Protein 1ZH8 (pdb70)

Organism: Thermotoga maritima (strain ATCC 43589 / DSM 3109 / JCM 10099 / NBRC 100826 / MSB8) (NCBI:txid243274)

Solvent-accessible surface area: 26075 Å² total

B-factor: mean 37.79, std 6.92, range [17.8, 75.79]

CATH classification: 3.40.50.720 (+1 more: 3.30.360.10)

Structure (mmCIF, N/CA/C/O backbone):
data_1ZH8
#
_entry.id   1ZH8
#
_cell.length_a   64.849
_cell.length_b   63.088
_cell.length_c   101.172
_cell.angle_alpha   90.00
_cell.angle_beta   104.88
_cell.angle_gamma   90.00
#
_symmetry.space_group_name_H-M   'P 1 21 1'
#
loop_
_entity.id
_entity.type
_entity.pdbx_description
1 polymer oxidoreductase
2 non-polymer 'SODIUM ION'
3 non-polymer 'NADP NICOTINAMIDE-ADENINE-DINUCLEOTIDE PHOSPHATE'
4 non-polymer 1,2-ETHANEDIOL
5 water water
#
loop_
_atom_site.group_PDB
_atom_site.id
_atom_site.type_symbol
_atom_site.label_atom_id
_atom_site.label_alt_id
_atom_site.label_comp_id
_atom_site.label_asym_id
_atom_site.label_entity_id
_atom_site.label_seq_id
_atom_site.pdbx_PDB_ins_code
_atom_site.Cartn_x
_atom_site.Cartn_y
_atom_site.Cartn_z
_atom_site.occupancy
_atom_site.B_iso_or_equiv
_atom_site.auth_seq_id
_atom_site.auth_comp_id
_atom_site.auth_asym_id
_atom_site.auth_atom_id
_atom_site.pdbx_PDB_model_num
ATOM 1 N N . LEU A 1 16 ? 47.838 25.145 -29.239 1.00 53.43 4 LEU A N 1
ATOM 2 C CA . LEU A 1 16 ? 48.507 24.990 -27.906 1.00 54.58 4 LEU A CA 1
ATOM 3 C C . LEU A 1 16 ? 49.203 23.634 -27.809 1.00 53.64 4 LEU A C 1
ATOM 4 O O . LEU A 1 16 ? 48.520 22.609 -27.687 1.00 54.60 4 LEU A O 1
ATOM 9 N N . ARG A 1 17 ? 50.546 23.633 -27.864 1.00 50.86 5 ARG A N 1
ATOM 10 C CA . ARG A 1 17 ? 51.366 22.410 -27.677 1.00 48.46 5 ARG A CA 1
ATOM 11 C C . ARG A 1 17 ? 51.121 21.781 -26.296 1.00 47.27 5 ARG A C 1
ATOM 12 O O . ARG A 1 17 ? 50.941 22.487 -25.304 1.00 48.66 5 ARG A O 1
ATOM 25 N N . LYS A 1 18 ? 51.104 20.455 -26.241 1.00 45.36 6 LYS A N 1
ATOM 26 C CA . LYS A 1 18 ? 50.817 19.746 -24.999 1.00 44.45 6 LYS A CA 1
ATOM 27 C C . LYS A 1 18 ? 52.080 19.302 -24.270 1.00 42.54 6 LYS A C 1
ATOM 28 O O . LYS A 1 18 ? 53.121 19.052 -24.885 1.00 40.74 6 LYS A O 1
ATOM 34 N N . ILE A 1 19 ? 51.969 19.214 -22.948 1.00 41.01 7 ILE A N 1
ATOM 35 C CA . ILE A 1 19 ? 53.008 18.626 -22.122 1.00 38.06 7 ILE A CA 1
ATOM 36 C C . ILE A 1 19 ? 52.780 17.121 -22.065 1.00 37.97 7 ILE A C 1
ATOM 37 O O . ILE A 1 19 ? 51.747 16.671 -21.559 1.00 39.86 7 ILE A O 1
ATOM 42 N N . ARG A 1 20 ? 53.730 16.354 -22.601 1.00 37.07 8 ARG A N 1
ATOM 43 C CA . ARG A 1 20 ? 53.703 14.888 -22.527 1.00 35.58 8 ARG A CA 1
ATOM 44 C C . ARG A 1 20 ? 54.116 14.482 -21.127 1.00 35.51 8 ARG A C 1
ATOM 45 O O . ARG A 1 20 ? 55.217 14.804 -20.672 1.00 37.14 8 ARG A O 1
ATOM 53 N N . LEU A 1 21 ? 53.215 13.800 -20.436 1.00 34.17 9 LEU A N 1
ATOM 54 C CA . LEU A 1 21 ? 53.341 13.617 -19.006 1.00 33.87 9 LEU A CA 1
ATOM 55 C C . LEU A 1 21 ? 53.380 12.150 -18.642 1.00 35.17 9 LEU A C 1
ATOM 56 O O . LEU A 1 21 ? 52.582 11.368 -19.155 1.00 38.04 9 LEU A O 1
ATOM 61 N N . GLY A 1 22 ? 54.305 11.785 -17.756 1.00 34.75 10 GLY A N 1
ATOM 62 C CA . GLY A 1 22 ? 54.411 10.425 -17.227 1.00 33.67 10 GLY A CA 1
ATOM 63 C C . GLY A 1 22 ? 53.928 10.391 -15.790 1.00 35.95 10 GLY A C 1
ATOM 64 O O . GLY A 1 22 ? 54.327 11.231 -14.965 1.00 36.52 10 GLY A O 1
ATOM 65 N N . ILE A 1 23 ? 53.034 9.450 -15.493 1.00 35.15 11 ILE A N 1
ATOM 66 C CA . ILE A 1 23 ? 52.516 9.273 -14.139 1.00 33.64 11 ILE A CA 1
ATOM 67 C C . ILE A 1 23 ? 53.366 8.243 -13.409 1.00 33.56 11 ILE A C 1
ATOM 68 O O . ILE A 1 23 ? 53.574 7.150 -13.921 1.00 36.62 11 ILE A O 1
ATOM 73 N N . VAL A 1 24 ? 53.888 8.592 -12.238 1.00 32.88 12 VAL A N 1
ATOM 74 C CA . VAL A 1 24 ? 54.738 7.675 -11.486 1.00 32.79 12 VAL A CA 1
ATOM 75 C C . VAL A 1 24 ? 54.156 7.469 -10.096 1.00 35.17 12 VAL A C 1
ATOM 76 O O . VAL A 1 24 ? 54.102 8.402 -9.289 1.00 35.81 12 VAL A O 1
ATOM 80 N N . GLY A 1 25 ? 53.748 6.239 -9.814 1.00 36.09 13 GLY A N 1
ATOM 81 C CA . GLY A 1 25 ? 53.077 5.910 -8.567 1.00 36.36 13 GLY A CA 1
ATOM 82 C C . GLY A 1 25 ? 51.576 5.968 -8.756 1.00 36.45 13 GLY A C 1
ATOM 83 O O . GLY A 1 25 ? 50.979 7.017 -8.597 1.00 37.55 13 GLY A O 1
ATOM 84 N N . CYS A 1 26 ? 50.971 4.838 -9.098 1.00 36.25 14 CYS A N 1
ATOM 85 C CA . CYS A 1 26 ? 49.558 4.790 -9.415 1.00 35.35 14 CYS A CA 1
ATOM 86 C C . CYS A 1 26 ? 48.751 4.349 -8.200 1.00 35.94 14 CYS A C 1
ATOM 87 O O . CYS A 1 26 ? 48.288 3.206 -8.118 1.00 36.07 14 CYS A O 1
ATOM 90 N N . GLY A 1 27 ? 48.605 5.262 -7.246 1.00 34.58 15 GLY A N 1
ATOM 91 C CA . GLY A 1 27 ? 47.887 4.994 -6.010 1.00 32.84 15 GLY A CA 1
ATOM 92 C C . GLY A 1 27 ? 46.709 5.939 -5.870 1.00 33.48 15 GLY A C 1
ATOM 93 O O . GLY A 1 27 ? 46.151 6.417 -6.869 1.00 31.96 15 GLY A O 1
ATOM 94 N N . ILE A 1 28 ? 46.359 6.245 -4.626 1.00 32.04 16 ILE A N 1
ATOM 95 C CA . ILE A 1 28 ? 45.150 6.987 -4.358 1.00 31.78 16 ILE A CA 1
ATOM 96 C C . ILE A 1 28 ? 45.158 8.363 -5.035 1.00 32.46 16 ILE A C 1
ATOM 97 O O . ILE A 1 28 ? 44.255 8.673 -5.833 1.00 31.54 16 ILE A O 1
ATOM 102 N N . ALA A 1 29 ? 46.181 9.169 -4.756 1.00 32.76 17 ALA A N 1
ATOM 103 C CA . ALA A 1 29 ? 46.246 10.507 -5.334 1.00 31.57 17 ALA A CA 1
ATOM 104 C C . ALA A 1 29 ? 46.196 10.478 -6.860 1.00 32.12 17 ALA A C 1
ATOM 105 O O . ALA A 1 29 ? 45.436 11.242 -7.481 1.00 33.98 17 ALA A O 1
ATOM 107 N N . ALA A 1 30 ? 46.977 9.589 -7.473 1.00 29.58 18 ALA A N 1
ATOM 108 C CA . ALA A 1 30 ? 47.005 9.536 -8.927 1.00 27.20 18 ALA A CA 1
ATOM 109 C C . ALA A 1 30 ? 45.614 9.223 -9.513 1.00 28.79 18 ALA A C 1
ATOM 110 O O . ALA A 1 30 ? 45.172 9.889 -10.441 1.00 30.83 18 ALA A O 1
ATOM 112 N N . ARG A 1 31 ? 44.936 8.217 -8.966 1.00 26.88 19 ARG A N 1
ATOM 113 C CA . ARG A 1 31 ? 43.660 7.772 -9.480 1.00 29.52 19 ARG A CA 1
ATOM 114 C C . ARG A 1 31 ? 42.569 8.783 -9.184 1.00 32.83 19 ARG A C 1
ATOM 115 O O . ARG A 1 31 ? 41.735 9.077 -10.038 1.00 33.66 19 ARG A O 1
ATOM 123 N N . GLU A 1 32 ? 42.567 9.313 -7.963 1.00 34.99 20 GLU A N 1
ATOM 124 C CA . GLU A 1 32 ? 41.353 9.907 -7.425 1.00 36.08 20 GLU A CA 1
ATOM 125 C C . GLU A 1 32 ? 41.402 11.422 -7.461 1.00 38.52 20 GLU A C 1
ATOM 126 O O . GLU A 1 32 ? 40.358 12.084 -7.507 1.00 40.56 20 GLU A O 1
ATOM 132 N N . LEU A 1 33 ? 42.618 11.958 -7.462 1.00 37.66 21 LEU A N 1
ATOM 133 C CA . LEU A 1 33 ? 42.822 13.388 -7.330 1.00 36.67 21 LEU A CA 1
ATOM 134 C C . LEU A 1 33 ? 43.459 13.951 -8.611 1.00 37.70 21 LEU A C 1
ATOM 135 O O . LEU A 1 33 ? 42.970 14.930 -9.167 1.00 37.11 21 LEU A O 1
ATOM 140 N N . HIS A 1 34 ? 44.516 13.297 -9.106 1.00 37.72 22 HIS A N 1
ATOM 141 C CA . HIS A 1 34 ? 45.237 13.792 -10.291 1.00 35.85 22 HIS A CA 1
ATOM 142 C C . HIS A 1 34 ? 44.556 13.508 -11.612 1.00 34.26 22 HIS A C 1
ATOM 143 O O . HIS A 1 34 ? 44.415 14.398 -12.433 1.00 35.83 22 HIS A O 1
ATOM 150 N N . LEU A 1 35 ? 44.123 12.275 -11.816 1.00 33.95 23 LEU A N 1
ATOM 151 C CA . LEU A 1 35 ? 43.525 11.919 -13.084 1.00 35.39 23 LEU A CA 1
ATOM 152 C C . LEU A 1 35 ? 42.259 12.727 -13.408 1.00 34.91 23 LEU A C 1
ATOM 153 O O . LEU A 1 35 ? 42.148 13.258 -14.505 1.00 37.06 23 LEU A O 1
ATOM 158 N N . PRO A 1 36 ? 41.315 12.849 -12.465 1.00 34.56 24 PRO A N 1
ATOM 159 C CA . PRO A 1 36 ? 40.108 13.604 -12.846 1.00 34.77 24 PRO A CA 1
ATOM 160 C C . PRO A 1 36 ? 40.422 15.075 -13.199 1.00 34.87 24 PRO A C 1
ATOM 161 O O . PRO A 1 36 ? 39.805 15.649 -14.093 1.00 37.93 24 PRO A O 1
ATOM 165 N N . ALA A 1 37 ? 41.377 15.672 -12.508 1.00 33.91 25 ALA A N 1
ATOM 166 C CA . ALA A 1 37 ? 41.813 17.011 -12.846 1.00 33.84 25 ALA A CA 1
ATOM 167 C C . ALA A 1 37 ? 42.467 17.029 -14.230 1.00 34.43 25 ALA A C 1
ATOM 168 O O . ALA A 1 37 ? 42.131 17.862 -15.074 1.00 35.50 25 ALA A O 1
ATOM 170 N N . LEU A 1 38 ? 43.374 16.082 -14.467 1.00 35.48 26 LEU A N 1
ATOM 171 C CA . LEU A 1 38 ? 44.052 15.934 -15.756 1.00 33.94 26 LEU A CA 1
ATOM 172 C C . LEU A 1 38 ? 43.110 15.709 -16.911 1.00 34.92 26 LEU A C 1
ATOM 173 O O . LEU A 1 38 ? 43.332 16.230 -18.006 1.00 34.98 26 LEU A O 1
ATOM 178 N N . LYS A 1 39 ? 42.049 14.941 -16.658 1.00 36.68 27 LYS A N 1
ATOM 179 C CA . LYS A 1 39 ? 41.036 14.647 -17.663 1.00 37.02 27 LYS A CA 1
ATOM 180 C C . LYS A 1 39 ? 40.319 15.920 -18.082 1.00 37.84 27 LYS A C 1
ATOM 181 O O . LYS A 1 39 ? 39.770 16.000 -19.182 1.00 38.70 27 LYS A O 1
ATOM 187 N N . ASN A 1 40 ? 40.314 16.918 -17.201 1.00 38.17 28 ASN A N 1
ATOM 188 C CA . ASN A 1 40 ? 39.694 18.199 -17.525 1.00 37.26 28 ASN A CA 1
ATOM 189 C C . ASN A 1 40 ? 40.654 19.156 -18.215 1.00 36.46 28 ASN A C 1
ATOM 190 O O . ASN A 1 40 ? 40.262 20.237 -18.634 1.00 35.04 28 ASN A O 1
ATOM 195 N N . LEU A 1 41 ? 41.9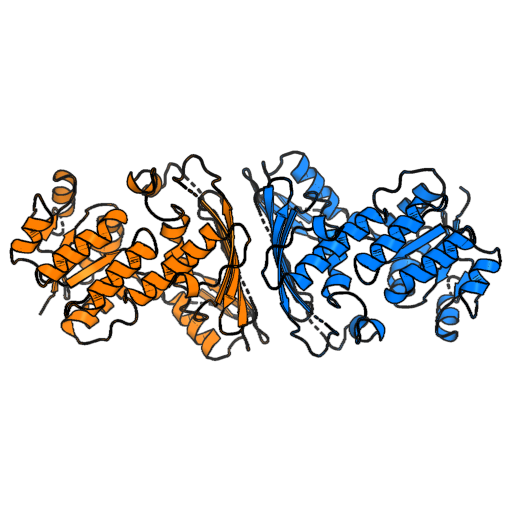11 18.738 -18.339 1.00 36.16 29 LEU A N 1
ATOM 196 C CA . LEU A 1 41 ? 42.953 19.557 -18.933 1.00 35.48 29 LEU A CA 1
ATOM 197 C C . LEU A 1 41 ? 43.625 18.864 -20.114 1.00 36.54 29 LEU A C 1
ATOM 198 O O . LEU A 1 41 ? 44.824 19.037 -20.335 1.00 38.12 29 LEU A O 1
ATOM 203 N N . SER A 1 42 ? 42.866 18.100 -20.892 1.00 36.43 30 SER A N 1
ATOM 204 C CA . SER A 1 42 ? 43.477 17.337 -21.992 1.00 37.11 30 SER A CA 1
ATOM 205 C C . SER A 1 42 ? 43.917 18.238 -23.147 1.00 37.76 30 SER A C 1
ATOM 206 O O . SER A 1 42 ? 44.609 17.798 -24.057 1.00 37.70 30 SER A O 1
ATOM 209 N N . HIS A 1 43 ? 43.533 19.506 -23.103 1.00 38.02 31 HIS A N 1
ATOM 210 C CA . HIS A 1 43 ? 44.042 20.447 -24.082 1.00 39.36 31 HIS A CA 1
ATOM 211 C C . HIS A 1 43 ? 45.468 20.902 -23.734 1.00 40.10 31 HIS A C 1
ATOM 212 O O . HIS A 1 43 ? 46.149 21.494 -24.578 1.00 40.97 31 HIS A O 1
ATOM 219 N N . LEU A 1 44 ? 45.916 20.605 -22.507 1.00 39.34 32 LEU A N 1
ATOM 220 C CA . LEU A 1 44 ? 47.250 21.004 -22.024 1.00 38.18 32 LEU A CA 1
ATOM 221 C C . LEU A 1 44 ? 48.219 19.827 -21.782 1.00 39.05 32 LEU A C 1
ATOM 222 O O . LEU A 1 44 ? 49.449 19.971 -21.916 1.00 37.97 32 LEU A O 1
ATOM 227 N N . PHE A 1 45 ? 47.652 18.675 -21.418 1.00 38.67 33 PHE A N 1
ATOM 228 C CA . PHE A 1 45 ? 48.427 17.500 -21.036 1.00 37.32 33 PHE A CA 1
ATOM 229 C C . PHE A 1 45 ? 48.029 16.271 -21.830 1.00 37.56 33 PHE A C 1
ATOM 230 O O . PHE A 1 45 ? 46.846 16.058 -22.116 1.00 36.83 33 PHE A O 1
ATOM 238 N N . GLU A 1 46 ? 49.028 15.469 -22.178 1.00 36.63 34 GLU A N 1
ATOM 239 C CA . GLU A 1 46 ? 48.782 14.128 -22.648 1.00 38.56 34 GLU A CA 1
ATOM 240 C C . GLU A 1 46 ? 49.571 13.143 -21.790 1.00 38.37 34 GLU A C 1
ATOM 241 O O . GLU A 1 46 ? 50.797 13.283 -21.603 1.00 37.53 34 GLU A O 1
ATOM 247 N N . ILE A 1 47 ? 48.866 12.146 -21.263 1.00 37.13 35 ILE A N 1
ATOM 248 C CA . ILE A 1 47 ? 49.528 11.089 -20.508 1.00 34.52 35 ILE A CA 1
ATOM 249 C C . ILE A 1 47 ? 49.997 10.021 -21.470 1.00 33.80 35 ILE A C 1
ATOM 250 O O . ILE A 1 47 ? 49.204 9.328 -22.088 1.00 35.26 35 ILE A O 1
ATOM 255 N N . THR A 1 48 ? 51.308 9.928 -21.603 1.00 32.66 36 THR A N 1
ATOM 256 C CA . THR A 1 48 ? 51.937 9.074 -22.577 1.00 33.69 36 THR A CA 1
ATOM 257 C C . THR A 1 48 ? 52.651 7.884 -21.934 1.00 34.45 36 THR A C 1
ATOM 258 O O . THR A 1 48 ? 52.986 6.923 -22.635 1.00 33.80 36 THR A O 1
ATOM 262 N N . ALA A 1 49 ? 52.900 7.950 -20.615 1.00 33.54 37 ALA A N 1
ATOM 263 C CA . ALA A 1 49 ? 53.609 6.872 -19.916 1.00 32.64 37 ALA A CA 1
ATOM 264 C C . ALA A 1 49 ? 53.204 6.743 -18.466 1.00 33.44 37 ALA A C 1
ATOM 265 O O . ALA A 1 49 ? 52.763 7.700 -17.841 1.00 35.65 37 ALA A O 1
ATOM 267 N N . VAL A 1 50 ? 53.405 5.549 -17.926 1.00 34.01 38 VAL A N 1
ATOM 268 C CA . VAL A 1 50 ? 52.877 5.173 -16.628 1.00 33.58 38 VAL A CA 1
ATOM 269 C C . VAL A 1 50 ? 53.791 4.094 -16.051 1.00 33.33 38 VAL A C 1
ATOM 270 O O . VAL A 1 50 ? 54.330 3.252 -16.790 1.00 32.44 38 VAL A O 1
ATOM 274 N N . THR A 1 51 ? 54.003 4.150 -14.736 1.00 33.36 39 THR A N 1
ATOM 275 C CA . THR A 1 51 ? 54.806 3.147 -14.044 1.00 32.06 39 THR A CA 1
ATOM 276 C C . THR A 1 51 ? 54.392 3.094 -12.579 1.00 32.51 39 THR A C 1
ATOM 277 O O . THR A 1 51 ? 53.945 4.102 -12.025 1.00 32.27 39 THR A O 1
ATOM 281 N N . SER A 1 52 ? 54.500 1.919 -11.956 1.00 32.81 40 SER A N 1
ATOM 282 C CA . SER A 1 52 ? 54.178 1.797 -10.530 1.00 33.97 40 SER A CA 1
ATOM 283 C C . SER A 1 52 ? 55.021 0.693 -9.885 1.00 34.87 40 SER A C 1
ATOM 284 O O . SER A 1 52 ? 55.698 -0.027 -10.594 1.00 37.03 40 SER A O 1
ATOM 287 N N . ARG A 1 53 ? 55.005 0.567 -8.559 1.00 35.55 41 ARG A N 1
ATOM 288 C CA . ARG A 1 53 ? 55.664 -0.579 -7.910 1.00 36.09 41 ARG A CA 1
ATOM 289 C C . ARG A 1 53 ? 55.041 -1.919 -8.332 1.00 34.74 41 ARG A C 1
ATOM 290 O O . ARG A 1 53 ? 55.772 -2.832 -8.704 1.00 32.09 41 ARG A O 1
ATOM 298 N N . THR A 1 54 ? 53.707 -2.019 -8.246 1.00 33.67 42 THR A N 1
ATOM 299 C CA . THR A 1 54 ? 52.937 -3.184 -8.724 1.00 33.14 42 THR A CA 1
ATOM 300 C C . THR A 1 54 ? 52.465 -2.951 -10.179 1.00 33.42 42 THR A C 1
ATOM 301 O O . THR A 1 54 ? 51.719 -2.026 -10.465 1.00 34.47 42 THR A O 1
ATOM 305 N N . ARG A 1 55 ? 52.908 -3.805 -11.085 1.00 32.86 43 ARG A N 1
ATOM 306 C CA . ARG A 1 55 ? 52.584 -3.700 -12.499 1.00 32.12 43 ARG A CA 1
ATOM 307 C C . ARG A 1 55 ? 51.056 -3.690 -12.758 1.00 32.34 43 ARG A C 1
ATOM 308 O O . ARG A 1 55 ? 50.569 -2.873 -13.548 1.00 34.28 43 ARG A O 1
ATOM 316 N N . SER A 1 56 ? 50.304 -4.561 -12.084 1.00 29.71 44 SER A N 1
ATOM 317 C CA . SER A 1 56 ? 48.873 -4.630 -12.330 1.00 32.14 44 SER A CA 1
ATOM 318 C C . SER A 1 56 ? 48.184 -3.307 -11.962 1.00 34.31 44 SER A C 1
ATOM 319 O O . SER A 1 56 ? 47.184 -2.928 -12.590 1.00 34.69 44 SER A O 1
ATOM 322 N N . HIS A 1 57 ? 48.726 -2.611 -10.960 1.00 34.47 45 HIS A N 1
ATOM 323 C CA . HIS A 1 57 ? 48.220 -1.301 -10.557 1.00 36.91 45 HIS A CA 1
ATOM 324 C C . HIS A 1 57 ? 48.451 -0.244 -11.634 1.00 38.40 45 HIS A C 1
ATOM 325 O O . HIS A 1 57 ? 47.587 0.618 -11.868 1.00 39.31 45 HIS A O 1
ATOM 332 N N . ALA A 1 58 ? 49.610 -0.326 -12.286 1.00 37.76 46 ALA A N 1
ATOM 333 C CA . ALA A 1 58 ? 49.961 0.574 -13.384 1.00 37.54 46 ALA A CA 1
ATOM 334 C C . ALA A 1 58 ? 49.116 0.280 -14.610 1.00 37.33 46 ALA A C 1
ATOM 335 O O . ALA A 1 58 ? 48.770 1.205 -15.359 1.00 35.01 46 ALA A O 1
ATOM 337 N N . GLU A 1 59 ? 48.807 -1.006 -14.814 1.00 37.47 47 GLU A N 1
ATOM 338 C CA . GLU A 1 59 ? 47.975 -1.440 -15.934 1.00 38.57 47 GLU A CA 1
ATOM 339 C C . GLU A 1 59 ? 46.506 -1.005 -15.776 1.00 39.27 47 GLU A C 1
ATOM 340 O O . GLU A 1 59 ? 45.884 -0.561 -16.748 1.00 39.19 47 GLU A O 1
ATOM 346 N N . GLU A 1 60 ? 45.967 -1.126 -14.557 1.00 39.40 48 GLU A N 1
ATOM 347 C CA . GLU A 1 60 ? 44.610 -0.651 -14.242 1.00 39.65 48 GLU A CA 1
ATOM 348 C C . GLU A 1 60 ? 44.538 0.853 -14.473 1.00 38.52 48 GLU A C 1
ATOM 349 O O . GLU A 1 60 ? 43.596 1.354 -15.070 1.00 38.46 48 GLU A O 1
ATOM 355 N N . PHE A 1 61 ? 45.545 1.570 -13.986 1.00 39.18 49 PHE A N 1
ATOM 356 C CA . PHE A 1 61 ? 45.645 3.000 -14.233 1.00 37.68 49 PHE A CA 1
ATOM 357 C C . PHE A 1 61 ? 45.721 3.321 -15.731 1.00 38.10 49 PHE A C 1
ATOM 358 O O . PHE A 1 61 ? 45.006 4.214 -16.199 1.00 38.52 49 PHE A O 1
ATOM 366 N N . ALA A 1 62 ? 46.573 2.608 -16.478 1.00 36.77 50 ALA A N 1
ATOM 367 C CA . ALA A 1 62 ? 46.625 2.775 -17.937 1.00 37.23 50 ALA A CA 1
ATOM 368 C C . ALA A 1 62 ? 45.233 2.720 -18.600 1.00 37.21 50 ALA A C 1
ATOM 369 O O . ALA A 1 62 ? 44.947 3.520 -19.493 1.00 37.46 50 ALA A O 1
ATOM 371 N N . LYS A 1 63 ? 44.374 1.800 -18.162 1.00 36.50 51 LYS A N 1
ATOM 372 C CA . LYS A 1 63 ? 43.046 1.649 -18.778 1.00 38.78 51 LYS A CA 1
ATOM 373 C C . LYS A 1 63 ? 42.143 2.847 -18.501 1.00 40.25 51 LYS A C 1
ATOM 374 O O . LYS A 1 63 ? 41.421 3.296 -19.396 1.00 42.39 51 LYS A O 1
ATOM 386 N N . VAL A 1 65 ? 43.152 5.804 -18.214 1.00 39.47 53 VAL A N 1
ATOM 387 C CA . VAL A 1 65 ? 43.728 6.882 -19.036 1.00 39.43 53 VAL A CA 1
ATOM 388 C C . VAL A 1 65 ? 43.399 6.773 -20.514 1.00 41.16 53 VAL A C 1
ATOM 389 O O . VAL A 1 65 ? 43.110 7.777 -21.169 1.00 43.24 53 VAL A O 1
ATOM 393 N N . GLY A 1 66 ? 43.474 5.551 -21.035 1.00 42.18 54 GLY A N 1
ATOM 394 C CA . GLY A 1 66 ? 43.307 5.260 -22.457 1.00 41.08 54 GLY A CA 1
ATOM 395 C C . GLY A 1 66 ? 44.303 4.179 -22.869 1.00 41.84 54 GLY A C 1
ATOM 396 O O . GLY A 1 66 ? 43.996 2.981 -22.821 1.00 42.15 54 GLY A O 1
ATOM 397 N N . ASN A 1 67 ? 45.503 4.601 -23.254 1.00 39.69 55 ASN A N 1
ATOM 398 C CA . ASN A 1 67 ? 46.514 3.689 -23.760 1.00 38.69 55 ASN A CA 1
ATOM 399 C C . ASN A 1 67 ? 47.955 4.215 -23.626 1.00 37.09 55 ASN A C 1
ATOM 400 O O . ASN A 1 67 ? 48.706 4.245 -24.601 1.00 35.95 55 ASN A O 1
ATOM 405 N N . PRO A 1 68 ? 48.349 4.651 -22.422 1.00 35.25 56 PRO A N 1
ATOM 406 C CA . PRO A 1 68 ? 49.733 5.090 -22.351 1.00 35.57 56 PRO A CA 1
ATOM 407 C C . PRO A 1 68 ? 50.650 3.871 -22.307 1.00 34.53 56 PRO A C 1
ATOM 408 O O . PRO A 1 68 ? 50.200 2.776 -21.967 1.00 35.15 56 PRO A O 1
ATOM 412 N N . ALA A 1 69 ? 51.920 4.056 -22.641 1.00 33.32 57 ALA A N 1
ATOM 413 C CA . ALA A 1 69 ? 52.898 2.988 -22.465 1.00 32.57 57 ALA A CA 1
ATOM 414 C C . ALA A 1 69 ? 53.113 2.686 -20.975 1.00 32.92 57 ALA A C 1
ATOM 415 O O . ALA A 1 69 ? 53.170 3.605 -20.154 1.00 33.70 57 ALA A O 1
ATOM 417 N N . VAL A 1 70 ? 53.194 1.398 -20.632 1.00 33.34 58 VAL A N 1
ATOM 418 C CA . VAL A 1 70 ? 53.416 0.963 -19.252 1.00 33.78 58 VAL A CA 1
ATOM 419 C C . VAL A 1 70 ? 54.860 0.456 -19.060 1.00 34.71 58 VAL A C 1
ATOM 420 O O . VAL A 1 70 ? 55.330 -0.399 -19.794 1.00 35.42 58 VAL A O 1
ATOM 424 N N . PHE A 1 71 ? 55.547 0.982 -18.054 1.00 36.29 59 PHE A N 1
ATOM 425 C CA . PHE A 1 71 ? 56.936 0.618 -17.791 1.00 36.48 59 PHE A CA 1
ATOM 426 C C . PHE A 1 71 ? 57.116 -0.106 -16.457 1.00 36.72 59 PHE A C 1
ATOM 427 O O . PHE A 1 71 ? 56.469 0.229 -15.460 1.00 36.09 59 PHE A O 1
ATOM 435 N N . ASP A 1 72 ? 58.011 -1.092 -16.454 1.00 37.04 60 ASP A N 1
ATOM 436 C CA . ASP A 1 72 ? 58.390 -1.796 -15.234 1.00 38.19 60 ASP A CA 1
ATOM 437 C C . ASP A 1 72 ? 59.190 -0.909 -14.279 1.00 37.25 60 ASP A C 1
ATOM 438 O O . ASP A 1 72 ? 59.190 -1.135 -13.076 1.00 38.51 60 ASP A O 1
ATOM 443 N N . SER A 1 73 ? 59.867 0.102 -14.813 1.00 36.16 61 SER A N 1
ATOM 444 C CA . SER A 1 73 ? 60.634 1.005 -13.967 1.00 36.17 61 SER A CA 1
ATOM 445 C C . SER A 1 73 ? 60.590 2.462 -14.430 1.00 35.60 61 SER A C 1
ATOM 446 O O . SER A 1 73 ? 60.471 2.770 -15.618 1.00 36.11 61 SER A O 1
ATOM 449 N N . TYR A 1 74 ? 60.718 3.342 -13.451 1.00 34.71 62 TYR A N 1
ATOM 450 C CA . TYR A 1 74 ? 60.745 4.773 -13.644 1.00 33.21 62 TYR A CA 1
ATOM 451 C C . TYR A 1 74 ? 61.927 5.199 -14.497 1.00 35.76 62 TYR A C 1
ATOM 452 O O . TYR A 1 74 ? 61.786 6.088 -15.356 1.00 35.32 62 TYR A O 1
ATOM 461 N N . GLU A 1 75 ? 63.091 4.583 -14.245 1.00 35.75 63 GLU A N 1
ATOM 462 C CA . GLU A 1 75 ? 64.321 4.905 -14.976 1.00 34.44 63 GLU A CA 1
ATOM 463 C C . GLU A 1 75 ? 64.116 4.650 -16.466 1.00 34.15 63 GLU A C 1
ATOM 464 O O . GLU A 1 75 ? 64.645 5.395 -17.294 1.00 34.25 63 GLU A O 1
ATOM 470 N N . GLU A 1 76 ? 63.347 3.610 -16.802 1.00 34.50 64 GLU A N 1
ATOM 471 C CA . GLU A 1 76 ? 63.078 3.283 -18.209 1.00 36.81 64 GLU A CA 1
ATOM 472 C C . GLU A 1 76 ? 62.119 4.295 -18.800 1.00 37.38 64 GLU A C 1
ATOM 473 O O . GLU A 1 76 ? 62.300 4.744 -19.938 1.00 38.56 64 GLU A O 1
ATOM 479 N N . LEU A 1 77 ? 61.101 4.656 -18.021 1.00 36.75 65 LEU A N 1
ATOM 480 C CA . LEU A 1 77 ? 60.151 5.678 -18.444 1.00 34.63 65 LEU A CA 1
ATOM 481 C C . LEU A 1 77 ? 60.902 6.942 -18.794 1.00 35.55 65 LEU A C 1
ATOM 482 O O . LEU A 1 77 ? 60.662 7.527 -19.844 1.00 36.40 65 LEU A O 1
ATOM 487 N N . LEU A 1 78 ? 61.835 7.335 -17.921 1.00 35.94 66 LEU A N 1
ATOM 488 C CA . LEU A 1 78 ? 62.604 8.557 -18.104 1.00 35.90 66 LEU A CA 1
ATOM 489 C C . LEU A 1 78 ? 63.450 8.536 -19.368 1.00 36.85 66 LEU A C 1
ATOM 490 O O . LEU A 1 78 ? 63.739 9.586 -19.928 1.00 38.69 66 LEU A O 1
ATOM 495 N N . GLU A 1 79 ? 63.853 7.353 -19.812 1.00 37.87 67 GLU A N 1
ATOM 496 C CA . GLU A 1 79 ? 64.819 7.242 -20.903 1.00 37.65 67 GLU A CA 1
ATOM 497 C C . GLU A 1 79 ? 64.096 6.958 -22.227 1.00 38.14 67 GLU A C 1
ATOM 498 O O . GLU A 1 79 ? 64.696 7.030 -23.302 1.00 38.52 67 GLU A O 1
ATOM 504 N N . SER A 1 80 ? 62.790 6.704 -22.141 1.00 37.42 68 SER A N 1
ATOM 505 C CA . SER A 1 80 ? 61.992 6.265 -23.287 1.00 36.47 68 SER A CA 1
ATOM 506 C C . SER A 1 80 ? 61.824 7.321 -24.360 1.00 37.15 68 SER A C 1
ATOM 507 O O . SER A 1 80 ? 61.474 6.994 -25.492 1.00 36.82 68 SER A O 1
ATOM 510 N N . GLY A 1 81 ? 62.042 8.585 -23.998 1.00 38.20 69 GLY A N 1
ATOM 511 C CA . GLY A 1 81 ? 61.783 9.711 -24.899 1.00 36.66 69 GLY A CA 1
ATOM 512 C C . GLY A 1 81 ? 60.302 10.080 -25.020 1.00 37.23 69 GLY A C 1
ATOM 513 O O . GLY A 1 81 ? 59.937 10.918 -25.847 1.00 38.27 69 GLY A O 1
ATOM 514 N N . LEU A 1 82 ? 59.437 9.479 -24.202 1.00 35.23 70 LEU A N 1
ATOM 515 C CA . LEU A 1 82 ? 57.988 9.703 -24.353 1.00 34.60 70 LEU A CA 1
ATOM 516 C C . LEU A 1 82 ? 57.406 10.870 -23.562 1.00 34.20 70 LEU A C 1
ATOM 517 O O . LEU A 1 82 ? 56.234 11.189 -23.737 1.00 33.80 70 LEU A O 1
ATOM 522 N N . VAL A 1 83 ? 58.220 11.504 -22.712 1.00 34.62 71 VAL A N 1
ATOM 523 C CA . VAL A 1 83 ? 57.733 12.492 -21.752 1.00 34.06 71 VAL A CA 1
ATOM 524 C C . VAL A 1 83 ? 58.521 13.826 -21.690 1.00 34.51 71 VAL A C 1
ATOM 525 O O . VAL A 1 83 ? 59.730 13.867 -21.811 1.00 35.00 71 VAL A O 1
ATOM 529 N N . ASP A 1 84 ? 57.796 14.912 -21.475 1.00 36.83 72 ASP A N 1
ATOM 530 C CA . ASP A 1 84 ? 58.373 16.233 -21.233 1.00 37.69 72 ASP A CA 1
ATOM 531 C C . ASP A 1 84 ? 58.469 16.478 -19.729 1.00 38.20 72 ASP A C 1
ATOM 532 O O . ASP A 1 84 ? 59.309 17.264 -19.263 1.00 40.16 72 ASP A O 1
ATOM 537 N N . ALA A 1 85 ? 57.597 15.803 -18.977 1.00 33.90 73 ALA A N 1
ATOM 538 C CA . ALA A 1 85 ? 57.557 15.937 -17.534 1.00 33.79 73 ALA A CA 1
ATOM 539 C C . ALA A 1 85 ? 56.979 14.685 -16.908 1.00 34.01 73 ALA A C 1
ATOM 540 O O . ALA A 1 85 ? 56.348 13.857 -17.581 1.00 36.16 73 ALA A O 1
ATOM 542 N N . VAL A 1 86 ? 57.201 14.553 -15.613 1.00 32.55 74 VAL A N 1
ATOM 543 C CA . VAL A 1 86 ? 56.668 13.441 -14.869 1.00 33.01 74 VAL A CA 1
ATOM 544 C C . VAL A 1 86 ? 55.910 13.956 -13.643 1.00 34.73 74 VAL A C 1
ATOM 545 O O . VAL A 1 86 ? 56.198 15.037 -13.103 1.00 32.83 74 VAL A O 1
ATOM 549 N N . ASP A 1 87 ? 54.897 13.199 -13.252 1.00 35.72 75 ASP A N 1
ATOM 550 C CA . ASP A 1 87 ? 54.102 13.514 -12.087 1.00 37.26 75 ASP A CA 1
ATOM 551 C C . ASP A 1 87 ? 54.355 12.451 -11.023 1.00 35.80 75 ASP A C 1
ATOM 552 O O . ASP A 1 87 ? 54.055 11.275 -11.230 1.00 37.16 75 ASP A O 1
ATOM 557 N N . LEU A 1 88 ? 54.916 12.859 -9.891 1.00 33.86 76 LEU A N 1
ATOM 558 C CA . LEU A 1 88 ? 55.258 11.901 -8.855 1.00 33.50 76 LEU A CA 1
ATOM 559 C C . LEU A 1 88 ? 54.218 11.916 -7.756 1.00 35.68 76 LEU A C 1
ATOM 560 O O . LEU A 1 88 ? 54.027 12.942 -7.078 1.00 37.56 76 LEU A O 1
ATOM 565 N N . THR A 1 89 ? 53.526 10.789 -7.598 1.00 33.99 77 THR A N 1
ATOM 566 C CA . THR A 1 89 ? 52.568 10.610 -6.505 1.00 34.63 77 THR A CA 1
ATOM 567 C C . THR A 1 89 ? 53.005 9.401 -5.695 1.00 34.62 77 THR A C 1
ATOM 568 O O . THR A 1 89 ? 52.379 8.336 -5.737 1.00 34.57 77 THR A O 1
ATOM 572 N N . LEU A 1 90 ? 54.092 9.581 -4.954 1.00 35.35 78 LEU A N 1
ATOM 573 C CA . LEU A 1 90 ? 54.826 8.484 -4.345 1.00 34.49 78 LEU A CA 1
ATOM 574 C C . LEU A 1 90 ? 54.887 8.634 -2.843 1.00 35.68 78 LEU A C 1
ATOM 575 O O . LEU A 1 90 ? 54.543 9.709 -2.306 1.00 33.74 78 LEU A O 1
ATOM 580 N N . PRO A 1 91 ? 55.337 7.563 -2.154 1.00 34.99 79 PRO A N 1
ATOM 581 C CA . PRO A 1 91 ? 55.756 7.707 -0.772 1.00 35.91 79 PRO A CA 1
ATOM 582 C C . PRO A 1 91 ? 56.794 8.826 -0.705 1.00 37.14 79 PRO A C 1
ATOM 583 O O . PRO A 1 91 ? 57.743 8.856 -1.499 1.00 38.60 79 PRO A O 1
ATOM 587 N N . VAL A 1 92 ? 56.614 9.735 0.235 1.00 36.62 80 VAL A N 1
ATOM 588 C CA . VAL A 1 92 ? 57.437 10.925 0.320 1.00 36.55 80 VAL A CA 1
ATOM 589 C C . VAL A 1 92 ? 58.968 10.628 0.382 1.00 37.32 80 VAL A C 1
ATOM 590 O O . VAL A 1 92 ? 59.780 11.432 -0.115 1.00 36.99 80 VAL A O 1
ATOM 594 N N . GLU A 1 93 ? 59.354 9.467 0.917 1.00 35.25 81 GLU A N 1
ATOM 595 C CA . GLU A 1 93 ? 60.776 9.055 0.943 1.00 37.21 81 GLU A CA 1
ATOM 596 C C . GLU A 1 93 ? 61.424 9.044 -0.449 1.00 37.01 81 GLU A C 1
ATOM 597 O O . GLU A 1 93 ? 62.657 9.120 -0.561 1.00 35.16 81 GLU A O 1
ATOM 603 N N . LEU A 1 94 ? 60.588 8.966 -1.493 1.00 35.68 82 LEU A N 1
ATOM 604 C CA . LEU A 1 94 ? 61.071 8.865 -2.867 1.00 34.68 82 LEU A CA 1
ATOM 605 C C . LEU A 1 94 ? 61.206 10.187 -3.609 1.00 34.51 82 LEU A C 1
ATOM 606 O O . LEU A 1 94 ? 61.879 10.221 -4.635 1.00 37.52 82 LEU A O 1
ATOM 611 N N . ASN A 1 95 ? 60.580 11.259 -3.118 1.00 3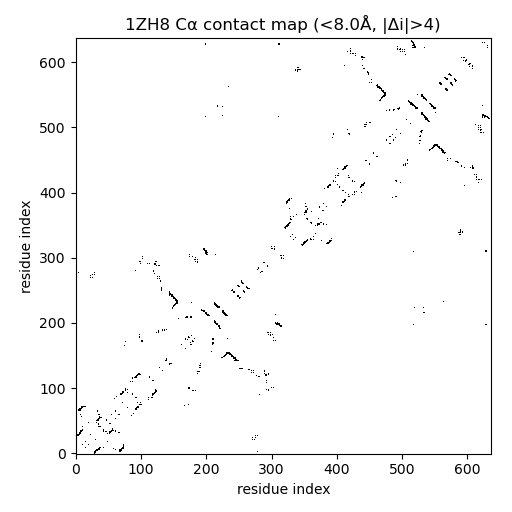3.53 83 ASN A N 1
ATOM 612 C CA . ASN A 1 95 ? 60.644 12.560 -3.804 1.00 33.53 83 ASN A CA 1
ATOM 613 C C . ASN A 1 95 ? 62.056 12.939 -4.220 1.00 33.74 83 ASN A C 1
ATOM 614 O O . ASN A 1 95 ? 62.333 13.043 -5.430 1.00 33.38 83 ASN A O 1
ATOM 619 N N . LEU A 1 96 ? 62.950 13.116 -3.239 1.00 32.87 84 LEU A N 1
ATOM 620 C CA . LEU A 1 96 ? 64.327 13.549 -3.537 1.00 33.40 84 LEU A CA 1
ATOM 621 C C . LEU A 1 96 ? 65.002 12.704 -4.640 1.00 34.10 84 LEU A C 1
ATOM 622 O O . LEU A 1 96 ? 65.293 13.233 -5.710 1.00 36.20 84 LEU A O 1
ATOM 627 N N . PRO A 1 97 ? 65.239 11.399 -4.398 1.00 35.04 85 PRO A N 1
ATOM 628 C CA . PRO A 1 97 ? 65.977 10.671 -5.452 1.00 35.61 85 PRO A CA 1
ATOM 629 C C . PRO A 1 97 ? 65.287 10.693 -6.817 1.00 36.47 85 PRO A C 1
ATOM 630 O O . PRO A 1 97 ? 65.979 10.743 -7.836 1.00 38.88 85 PRO A O 1
ATOM 634 N N . PHE A 1 98 ? 63.954 10.700 -6.841 1.00 36.20 86 PHE A N 1
ATOM 635 C CA . PHE A 1 98 ? 63.218 10.654 -8.113 1.00 35.69 86 PHE A CA 1
ATOM 636 C C . PHE A 1 98 ? 63.233 11.999 -8.852 1.00 35.20 86 PHE A C 1
ATOM 637 O O . PHE A 1 98 ? 63.345 12.043 -10.079 1.00 36.40 86 PHE A O 1
ATOM 645 N N . ILE A 1 99 ? 63.150 13.091 -8.100 1.00 35.52 87 ILE A N 1
ATOM 646 C CA . ILE A 1 99 ? 63.319 14.426 -8.676 1.00 34.45 87 ILE A CA 1
ATOM 647 C C . ILE A 1 99 ? 64.703 14.526 -9.316 1.00 35.26 87 ILE A C 1
ATOM 648 O O . ILE A 1 99 ? 64.834 14.973 -10.461 1.00 35.59 87 ILE A O 1
ATOM 653 N N . GLU A 1 100 ? 65.722 14.070 -8.595 1.00 34.79 88 GLU A N 1
ATOM 654 C CA . GLU A 1 100 ? 67.086 14.117 -9.115 1.00 35.87 88 GLU A CA 1
ATOM 655 C C . GLU A 1 100 ? 67.229 13.299 -10.388 1.00 36.72 88 GLU A C 1
ATOM 656 O O . GLU A 1 100 ? 67.917 13.726 -11.324 1.00 38.14 88 GLU A O 1
ATOM 662 N N . LYS A 1 101 ? 66.606 12.120 -10.422 1.00 35.72 89 LYS A N 1
ATOM 663 C CA . LYS A 1 101 ? 66.675 11.290 -11.626 1.00 35.91 89 LYS A CA 1
ATOM 664 C C . LYS A 1 101 ? 66.049 12.049 -12.810 1.00 36.32 89 LYS A C 1
ATOM 665 O O . LYS A 1 101 ? 66.628 12.098 -13.889 1.00 37.69 89 LYS A O 1
ATOM 673 N N . ALA A 1 102 ? 64.894 12.675 -12.589 1.00 35.07 90 ALA A N 1
ATOM 674 C CA . ALA A 1 102 ? 64.215 13.405 -13.653 1.00 34.01 90 ALA A CA 1
ATOM 675 C C . ALA A 1 102 ? 65.066 14.565 -14.204 1.00 34.67 90 ALA A C 1
ATOM 676 O O . ALA A 1 102 ? 65.201 14.728 -15.417 1.00 33.71 90 ALA A O 1
ATOM 678 N N . LEU A 1 103 ? 65.639 15.366 -13.310 1.00 35.08 91 LEU A N 1
ATOM 679 C CA . LEU A 1 103 ? 66.440 16.506 -13.725 1.00 35.56 91 LEU A CA 1
ATOM 680 C C . LEU A 1 103 ? 67.697 16.063 -14.446 1.00 38.75 91 LEU A C 1
ATOM 681 O O . LEU A 1 103 ? 68.115 16.722 -15.409 1.00 39.89 91 LEU A O 1
ATOM 686 N N . ARG A 1 104 ? 68.288 14.948 -14.006 1.00 39.39 92 ARG A N 1
ATOM 687 C CA . ARG A 1 104 ? 69.457 14.381 -14.698 1.00 40.33 92 ARG A CA 1
ATOM 688 C C . ARG A 1 104 ? 69.172 13.983 -16.144 1.00 40.27 92 ARG A C 1
ATOM 689 O O . ARG A 1 104 ? 70.070 14.042 -16.991 1.00 39.27 92 ARG A O 1
ATOM 697 N N . LYS A 1 105 ? 67.928 13.575 -16.410 1.00 39.70 93 LYS A N 1
ATOM 698 C CA . LYS A 1 105 ? 67.476 13.238 -17.764 1.00 39.48 93 LYS A CA 1
ATOM 699 C C . LYS A 1 105 ? 66.909 14.425 -18.546 1.00 39.48 93 LYS A C 1
ATOM 700 O O . LYS A 1 105 ? 66.468 14.259 -19.678 1.00 40.03 93 LYS A O 1
ATOM 706 N N . GLY A 1 106 ? 66.919 15.614 -17.941 1.00 39.43 94 GLY A N 1
ATOM 707 C CA . GLY A 1 106 ? 66.324 16.806 -18.551 1.00 38.47 94 GLY A CA 1
ATOM 708 C C . GLY A 1 106 ? 64.807 16.763 -18.655 1.00 37.63 94 GLY A C 1
ATOM 709 O O . GLY A 1 106 ? 64.244 17.107 -19.683 1.00 37.41 94 GLY A O 1
ATOM 710 N N . VAL A 1 107 ? 64.133 16.354 -17.584 1.00 36.84 95 VAL A N 1
ATOM 711 C CA . VAL A 1 107 ? 62.669 16.232 -17.604 1.00 35.68 95 VAL A CA 1
ATOM 712 C C . VAL A 1 107 ? 62.072 17.076 -16.470 1.00 35.60 95 VAL A C 1
ATOM 713 O O . VAL A 1 107 ? 62.557 17.004 -15.351 1.00 37.57 95 VAL A O 1
ATOM 717 N N . HIS A 1 108 ? 61.030 17.867 -16.741 1.00 35.14 96 HIS A N 1
ATOM 718 C CA . HIS A 1 108 ? 60.333 18.606 -15.653 1.00 34.20 96 HIS A CA 1
ATOM 719 C C . HIS A 1 108 ? 59.644 17.654 -14.692 1.00 33.90 96 HIS A C 1
ATOM 720 O O . HIS A 1 108 ? 59.306 16.519 -15.057 1.00 33.96 96 HIS A O 1
ATOM 727 N N . VAL A 1 109 ? 59.434 18.121 -13.470 1.00 33.23 97 VAL A N 1
ATOM 728 C CA . VAL A 1 109 ? 58.791 17.310 -12.439 1.00 35.07 97 VAL A CA 1
ATOM 729 C C . VAL A 1 109 ? 57.700 18.116 -11.723 1.00 35.10 97 VAL A C 1
ATOM 730 O O . VAL A 1 109 ? 57.961 19.223 -11.244 1.00 35.48 97 VAL A O 1
ATOM 734 N N . ILE A 1 110 ? 56.488 17.563 -11.670 1.00 32.63 98 ILE A N 1
ATOM 735 C CA . ILE A 1 110 ? 55.519 17.964 -10.674 1.00 32.04 98 ILE A CA 1
ATOM 736 C C . ILE A 1 110 ? 55.422 16.882 -9.599 1.00 32.27 98 ILE A C 1
ATOM 737 O O . ILE A 1 110 ? 55.230 15.709 -9.888 1.00 31.62 98 ILE A O 1
ATOM 742 N N . CYS A 1 111 ? 55.579 17.285 -8.351 1.00 33.77 99 CYS A N 1
ATOM 743 C CA . CYS A 1 111 ? 55.711 16.335 -7.276 1.00 35.35 99 CYS A CA 1
ATOM 744 C C . CYS A 1 111 ? 54.835 16.728 -6.125 1.00 35.31 99 CYS A C 1
ATOM 745 O O . CYS A 1 111 ? 54.740 17.904 -5.765 1.00 39.31 99 CYS A O 1
ATOM 748 N N . GLU A 1 112 ? 54.201 15.728 -5.544 1.00 35.54 100 GLU A N 1
ATOM 749 C CA . GLU A 1 112 ? 53.272 15.933 -4.451 1.00 34.52 100 GLU A CA 1
ATOM 750 C C . GLU A 1 112 ? 53.961 16.414 -3.182 1.00 33.61 100 GLU A C 1
ATOM 751 O O . GLU A 1 112 ? 55.147 16.158 -2.965 1.00 31.92 100 GLU A O 1
ATOM 757 N N . LYS A 1 113 ? 53.197 17.120 -2.355 1.00 32.73 101 LYS A N 1
ATOM 758 C CA . LYS A 1 113 ? 53.641 17.475 -1.021 1.00 33.86 101 LYS A CA 1
ATOM 759 C C . LYS A 1 113 ? 53.628 16.209 -0.173 1.00 35.17 101 LYS A C 1
ATOM 760 O O . LYS A 1 113 ? 52.981 15.235 -0.548 1.00 35.25 101 LYS A O 1
ATOM 766 N N . PRO A 1 114 ? 54.350 16.198 0.961 1.00 37.12 102 PRO A N 1
ATOM 767 C CA . PRO A 1 114 ? 55.350 17.195 1.391 1.00 36.68 102 PRO A CA 1
ATOM 768 C C . PRO A 1 114 ? 56.557 17.187 0.460 1.00 39.26 102 PRO A C 1
ATOM 769 O O . PRO A 1 114 ? 56.826 16.156 -0.178 1.0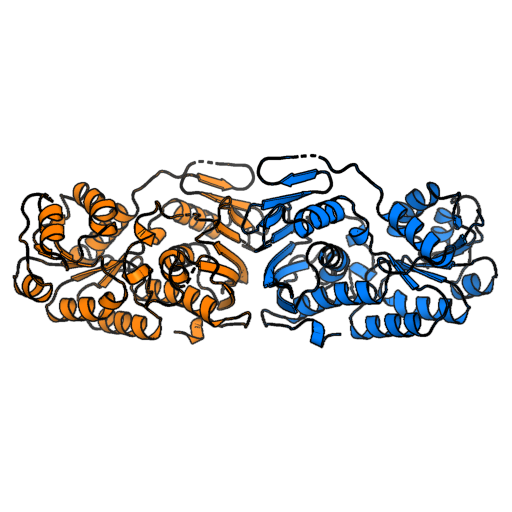0 40.52 102 PRO A O 1
ATOM 773 N N . ILE A 1 115 ? 57.274 18.315 0.383 1.00 37.83 103 ILE A N 1
ATOM 774 C CA . ILE A 1 115 ? 58.483 18.382 -0.406 1.00 37.90 103 ILE A CA 1
ATOM 775 C C . ILE A 1 115 ? 59.399 17.164 -0.154 1.00 39.56 103 ILE A C 1
ATOM 776 O O . ILE A 1 115 ? 59.886 16.562 -1.108 1.00 41.40 103 ILE A O 1
ATOM 781 N N . SER A 1 116 ? 59.616 16.798 1.108 1.00 38.88 104 SER A N 1
ATOM 782 C CA . SER A 1 116 ? 60.412 15.617 1.463 1.00 38.32 104 SER A CA 1
ATOM 783 C C . SER A 1 116 ? 60.100 15.174 2.896 1.00 37.20 104 SER A C 1
ATOM 784 O O . SER A 1 116 ? 59.136 15.650 3.478 1.00 37.29 104 SER A O 1
ATOM 787 N N . THR A 1 117 ? 60.915 14.281 3.453 1.00 34.01 105 THR A N 1
ATOM 788 C CA . THR A 1 117 ? 60.599 13.628 4.709 1.00 35.21 105 THR A CA 1
ATOM 789 C C . THR A 1 117 ? 60.887 14.532 5.893 1.00 36.33 105 THR A C 1
ATOM 790 O O . THR A 1 117 ? 60.343 14.330 6.987 1.00 37.81 105 THR A O 1
ATOM 794 N N . ASP A 1 118 ? 61.757 15.511 5.667 1.00 35.44 106 ASP A N 1
ATOM 795 C CA . ASP A 1 118 ? 62.209 16.466 6.685 1.00 38.18 106 ASP A CA 1
ATOM 796 C C . ASP A 1 118 ? 62.941 17.628 6.000 1.00 37.75 106 ASP A C 1
ATOM 797 O O . ASP A 1 118 ? 63.222 17.582 4.793 1.00 38.64 106 ASP A O 1
ATOM 802 N N . VAL A 1 119 ? 63.284 18.647 6.775 1.00 37.02 107 VAL A N 1
ATOM 803 C CA . VAL A 1 119 ? 63.902 19.850 6.204 1.00 38.20 107 VAL A CA 1
ATOM 804 C C . VAL A 1 119 ? 65.319 19.651 5.648 1.00 37.07 107 VAL A C 1
ATOM 805 O O . VAL A 1 119 ? 65.612 20.174 4.581 1.00 36.04 107 VAL A O 1
ATOM 809 N N . GLU A 1 120 ? 66.194 18.915 6.335 1.00 37.35 108 GLU A N 1
ATOM 810 C CA . GLU A 1 120 ? 67.514 18.655 5.733 1.00 38.84 108 GLU A CA 1
ATOM 811 C C . GLU A 1 120 ? 67.438 17.957 4.358 1.00 36.90 108 GLU A C 1
ATOM 812 O O . GLU A 1 120 ? 68.211 18.283 3.451 1.00 37.80 108 GLU A O 1
ATOM 823 N N . THR A 1 121 ? 66.479 17.053 4.186 1.00 33.81 109 THR A N 1
ATOM 824 C CA . THR A 1 121 ? 66.314 16.374 2.913 1.00 33.69 109 THR A CA 1
ATOM 825 C C . THR A 1 121 ? 65.620 17.296 1.925 1.00 33.97 109 THR A C 1
ATOM 826 O O . THR A 1 121 ? 65.960 17.304 0.728 1.00 34.75 109 THR A O 1
ATOM 830 N N . GLY A 1 122 ? 64.648 18.062 2.431 1.00 32.20 110 GLY A N 1
ATOM 831 C CA . GLY A 1 122 ? 63.950 19.079 1.638 1.00 31.08 110 GLY A CA 1
ATOM 832 C C . GLY A 1 122 ? 64.917 20.063 0.995 1.00 33.47 110 GLY A C 1
ATOM 833 O O . GLY A 1 122 ? 64.768 20.391 -0.192 1.00 34.23 110 GLY A O 1
ATOM 834 N N . LYS A 1 123 ? 65.923 20.515 1.757 1.00 32.05 111 LYS A N 1
ATOM 835 C CA . LYS A 1 123 ? 66.913 21.474 1.253 1.00 32.10 111 LYS A CA 1
ATOM 836 C C . LYS A 1 123 ? 67.642 20.945 0.042 1.00 31.37 111 LYS A C 1
ATOM 837 O O . LYS A 1 123 ? 68.089 21.731 -0.785 1.00 31.59 111 LYS A O 1
ATOM 843 N N . LYS A 1 124 ? 67.780 19.623 -0.059 1.00 32.85 112 LYS A N 1
ATOM 844 C CA . LYS A 1 124 ? 68.482 19.030 -1.212 1.00 34.35 112 LYS A CA 1
ATOM 845 C C . LYS A 1 124 ? 67.600 19.102 -2.463 1.00 35.75 112 LYS A C 1
ATOM 846 O O . LYS A 1 124 ? 68.109 19.279 -3.571 1.00 35.88 112 LYS A O 1
ATOM 852 N N . VAL A 1 125 ? 66.280 18.980 -2.277 1.00 34.99 113 VAL A N 1
ATOM 853 C CA . VAL A 1 125 ? 65.348 19.149 -3.372 1.00 33.57 113 VAL A CA 1
ATOM 854 C C . VAL A 1 125 ? 65.458 20.592 -3.864 1.00 36.01 113 VAL A C 1
ATOM 855 O O . VAL A 1 125 ? 65.556 20.854 -5.068 1.00 37.37 113 VAL A O 1
ATOM 859 N N . VAL A 1 126 ? 65.486 21.528 -2.927 1.00 36.19 114 VAL A N 1
ATOM 860 C CA . VAL A 1 126 ? 65.564 22.933 -3.282 1.00 36.26 114 VAL A CA 1
ATOM 861 C C . VAL A 1 126 ? 66.814 23.246 -4.086 1.00 37.86 114 VAL A C 1
ATOM 862 O O . VAL A 1 126 ? 66.719 23.896 -5.118 1.00 39.91 114 VAL A O 1
ATOM 866 N N . GLU A 1 127 ? 67.978 22.776 -3.641 1.00 39.51 115 GLU A N 1
ATOM 867 C CA . GLU A 1 127 ? 69.206 23.090 -4.379 1.00 41.05 115 GLU A CA 1
ATOM 868 C C . GLU A 1 127 ? 69.306 22.458 -5.784 1.00 39.29 115 GLU A C 1
ATOM 869 O O . GLU A 1 127 ? 69.870 23.079 -6.689 1.00 39.45 115 GLU A O 1
ATOM 875 N N . LEU A 1 128 ? 68.726 21.266 -5.971 1.00 38.50 116 LEU A N 1
ATOM 876 C CA . LEU A 1 128 ? 68.628 20.640 -7.303 1.00 38.77 116 LEU A CA 1
ATOM 877 C C . LEU A 1 128 ? 67.708 21.453 -8.206 1.00 38.20 116 LEU A C 1
ATOM 878 O O . LEU A 1 128 ? 67.972 21.630 -9.399 1.00 36.13 116 LEU A O 1
ATOM 883 N N . SER A 1 129 ? 66.613 21.921 -7.618 1.00 37.89 117 SER A N 1
ATOM 884 C CA . SER A 1 129 ? 65.686 22.815 -8.279 1.00 38.09 117 SER A CA 1
ATOM 885 C C . SER A 1 129 ? 66.374 24.091 -8.768 1.00 37.90 117 SER A C 1
ATOM 886 O O . SER A 1 129 ? 66.240 24.468 -9.947 1.00 36.56 117 SER A O 1
ATOM 889 N N . GLU A 1 130 ? 67.107 24.738 -7.860 1.00 37.99 118 GLU A N 1
ATOM 890 C CA . GLU A 1 130 ? 67.777 25.998 -8.162 1.00 42.12 118 GLU A CA 1
ATOM 891 C C . GLU A 1 130 ? 68.947 25.874 -9.126 1.00 42.80 118 GLU A C 1
ATOM 892 O O . GLU A 1 130 ? 69.255 26.834 -9.815 1.00 44.94 118 GLU A O 1
ATOM 898 N N . LYS A 1 131 ? 69.583 24.705 -9.191 1.00 43.86 119 LYS A N 1
ATOM 899 C CA . LYS A 1 131 ? 70.697 24.495 -10.130 1.00 44.68 119 LYS A CA 1
ATOM 900 C C . LYS A 1 131 ? 70.253 24.045 -11.532 1.00 43.56 119 LYS A C 1
ATOM 901 O O . LYS A 1 131 ? 70.971 24.249 -12.501 1.00 43.11 119 LYS A O 1
ATOM 905 N N . SER A 1 132 ? 69.056 23.475 -11.637 1.00 43.10 120 SER A N 1
ATOM 906 C CA . SER A 1 132 ? 68.544 22.965 -12.916 1.00 41.56 120 SER A CA 1
ATOM 907 C C . SER A 1 132 ? 67.770 24.007 -13.741 1.00 42.10 120 SER A C 1
ATOM 908 O O . SER A 1 132 ? 67.187 24.935 -13.181 1.00 40.44 120 SER A O 1
ATOM 911 N N . GLU A 1 133 ? 67.753 23.826 -15.065 1.00 41.81 121 GLU A N 1
ATOM 912 C CA . GLU A 1 133 ? 66.943 24.671 -15.950 1.00 42.21 121 GLU A CA 1
ATOM 913 C C . GLU A 1 133 ? 65.481 24.173 -16.016 1.00 40.59 121 GLU A C 1
ATOM 914 O O . GLU A 1 133 ? 64.558 24.938 -16.309 1.00 39.79 121 GLU A O 1
ATOM 916 N N . LYS A 1 134 ? 65.286 22.890 -15.732 1.00 38.43 122 LYS A N 1
ATOM 917 C CA . LYS A 1 134 ? 63.964 22.284 -15.756 1.00 36.04 122 LYS A CA 1
ATOM 918 C C . LYS A 1 134 ? 63.165 22.734 -14.532 1.00 35.63 122 LYS A C 1
ATOM 919 O O . LYS A 1 134 ? 63.741 23.171 -13.541 1.00 34.20 122 LYS A O 1
ATOM 925 N N . THR A 1 135 ? 61.840 22.631 -14.601 1.00 35.99 123 THR A N 1
ATOM 926 C CA . THR A 1 135 ? 60.992 23.043 -13.488 1.00 35.67 123 THR A CA 1
ATOM 927 C C . THR A 1 135 ? 60.810 21.908 -12.472 1.00 37.02 123 THR A C 1
ATOM 928 O O . THR A 1 135 ? 60.479 20.773 -12.859 1.00 34.76 123 THR A O 1
ATOM 932 N N . VAL A 1 136 ? 61.045 22.222 -11.187 1.00 35.67 124 VAL A N 1
ATOM 933 C CA . VAL A 1 136 ? 60.514 21.410 -10.097 1.00 32.76 124 VAL A CA 1
ATOM 934 C C . VAL A 1 136 ? 59.331 22.154 -9.482 1.00 34.21 124 VAL A C 1
ATOM 935 O O . VAL A 1 136 ? 59.458 23.292 -9.026 1.00 33.42 124 VAL A O 1
ATOM 939 N N . TYR A 1 137 ? 58.177 21.489 -9.476 1.00 35.10 125 TYR A N 1
ATOM 940 C CA . TYR A 1 137 ? 56.952 22.058 -8.988 1.00 33.19 125 TYR A CA 1
ATOM 941 C C . TYR A 1 137 ? 56.421 21.147 -7.885 1.00 34.64 125 TYR A C 1
ATOM 942 O O . TYR A 1 137 ? 56.079 20.004 -8.164 1.00 34.87 125 TYR A O 1
ATOM 951 N N . ILE A 1 138 ? 56.392 21.629 -6.634 1.00 34.68 126 ILE A N 1
ATOM 952 C CA . ILE A 1 138 ? 55.802 20.854 -5.535 1.00 35.26 126 ILE A CA 1
ATOM 953 C C . ILE A 1 138 ? 54.346 21.243 -5.415 1.00 36.71 126 ILE A C 1
ATOM 954 O O . ILE A 1 138 ? 54.019 22.420 -5.184 1.00 37.06 126 ILE A O 1
ATOM 959 N N . ALA A 1 139 ? 53.491 20.242 -5.571 1.00 36.35 127 ALA A N 1
ATOM 960 C CA . ALA A 1 139 ? 52.069 20.450 -5.813 1.00 37.38 127 ALA A CA 1
ATOM 961 C C . ALA A 1 139 ? 51.334 20.602 -4.488 1.00 38.80 127 ALA A C 1
ATOM 962 O O . ALA A 1 139 ? 50.770 19.627 -3.925 1.00 40.62 127 ALA A O 1
ATOM 964 N N . GLU A 1 140 ? 51.369 21.825 -3.980 1.00 37.09 128 GLU A N 1
ATOM 965 C CA . GLU A 1 140 ? 50.727 22.140 -2.733 1.00 35.60 128 GLU A CA 1
ATOM 966 C C . GLU A 1 140 ? 49.418 22.754 -3.115 1.00 36.10 128 GLU A C 1
ATOM 967 O O . GLU A 1 140 ? 49.341 23.954 -3.414 1.00 40.02 128 GLU A O 1
ATOM 973 N N . ASN A 1 141 ? 48.383 21.930 -3.159 1.00 34.09 129 ASN A N 1
ATOM 974 C CA . ASN A 1 141 ? 47.115 22.398 -3.722 1.00 34.50 129 ASN A CA 1
ATOM 975 C C . ASN A 1 141 ? 46.405 23.461 -2.860 1.00 34.61 129 ASN A C 1
ATOM 976 O O . ASN A 1 141 ? 45.667 24.287 -3.389 1.00 37.53 129 ASN A O 1
ATOM 981 N N . PHE A 1 142 ? 46.659 23.484 -1.555 1.00 34.13 130 PHE A N 1
ATOM 982 C CA . PHE A 1 142 ? 46.103 24.553 -0.691 1.00 34.59 130 PHE A CA 1
ATOM 983 C C . PHE A 1 142 ? 46.498 25.976 -1.121 1.00 37.16 130 PHE A C 1
ATOM 984 O O . PHE A 1 142 ? 45.811 26.930 -0.778 1.00 40.52 130 PHE A O 1
ATOM 992 N N . ARG A 1 143 ? 47.588 26.124 -1.875 1.00 36.01 131 ARG A N 1
ATOM 993 C CA . ARG A 1 143 ? 47.939 27.426 -2.462 1.00 35.23 131 ARG A CA 1
ATOM 994 C C . ARG A 1 143 ? 47.027 27.839 -3.603 1.00 34.00 131 ARG A C 1
ATOM 995 O O . ARG A 1 143 ? 47.175 28.922 -4.175 1.00 32.13 131 ARG A O 1
ATOM 1003 N N . HIS A 1 144 ? 46.095 26.964 -3.952 1.00 33.47 132 HIS A N 1
ATOM 1004 C CA . HIS A 1 144 ? 45.242 27.233 -5.093 1.00 32.73 132 HIS A CA 1
ATOM 1005 C C . HIS A 1 144 ? 43.787 27.157 -4.699 1.00 32.12 132 HIS A C 1
ATOM 1006 O O . HIS A 1 144 ? 42.936 27.076 -5.582 1.00 31.82 132 HIS A O 1
ATOM 1013 N N . VAL A 1 145 ? 43.508 27.166 -3.387 1.00 30.25 133 VAL A N 1
ATOM 1014 C CA . VAL A 1 145 ? 42.136 27.037 -2.895 1.00 31.13 133 VAL A CA 1
ATOM 1015 C C . VAL A 1 145 ? 41.492 28.444 -2.811 1.00 31.88 133 VAL A C 1
ATOM 1016 O O . VAL A 1 145 ? 42.000 29.314 -2.117 1.00 35.51 133 VAL A O 1
ATOM 1020 N N . PRO A 1 146 ? 40.397 28.688 -3.542 1.00 32.08 134 PRO A N 1
ATOM 1021 C CA . PRO A 1 146 ? 39.915 30.090 -3.620 1.00 33.35 134 PRO A CA 1
ATOM 1022 C C . PRO A 1 146 ? 39.526 30.736 -2.283 1.00 35.45 134 PRO A C 1
ATOM 1023 O O . PRO A 1 146 ? 39.767 31.928 -2.096 1.00 37.06 134 PRO A O 1
ATOM 1027 N N . ALA A 1 147 ? 38.974 29.955 -1.354 1.00 35.13 135 ALA A N 1
ATOM 1028 C CA . ALA A 1 147 ? 38.600 30.458 -0.035 1.00 32.55 135 ALA A CA 1
ATOM 1029 C C . ALA A 1 147 ? 39.770 31.131 0.648 1.00 33.81 135 ALA A C 1
ATOM 1030 O O . ALA A 1 147 ? 39.596 32.164 1.314 1.00 34.66 135 ALA A O 1
ATOM 1032 N N . PHE A 1 148 ? 40.955 30.541 0.500 1.00 33.21 136 PHE A N 1
ATOM 1033 C CA . PHE A 1 148 ? 42.159 31.091 1.135 1.00 33.73 136 PHE A CA 1
ATOM 1034 C C . PHE A 1 148 ? 42.595 32.382 0.436 1.00 33.20 136 PHE A C 1
ATOM 1035 O O . PHE A 1 148 ? 42.950 33.355 1.103 1.00 32.89 136 PHE A O 1
ATOM 1043 N N . TRP A 1 149 ? 42.526 32.404 -0.892 1.00 32.09 137 TRP A N 1
ATOM 1044 C CA . TRP A 1 149 ? 42.791 33.643 -1.622 1.00 33.37 137 TRP A CA 1
ATOM 1045 C C . TRP A 1 149 ? 41.831 34.754 -1.208 1.00 34.53 137 TRP A C 1
ATOM 1046 O O . TRP A 1 149 ? 42.275 35.878 -0.948 1.00 37.49 137 TRP A O 1
ATOM 1057 N N . LYS A 1 150 ? 40.539 34.439 -1.097 1.00 33.25 138 LYS A N 1
ATOM 1058 C CA . LYS A 1 150 ? 39.554 35.449 -0.708 1.00 34.21 138 LYS A CA 1
ATOM 1059 C C . LYS A 1 150 ? 39.802 35.968 0.728 1.00 34.39 138 LYS A C 1
ATOM 1060 O O . LYS A 1 150 ? 39.674 37.168 0.999 1.00 34.97 138 LYS A O 1
ATOM 1063 N N . ALA A 1 151 ? 40.174 35.072 1.635 1.00 33.18 139 ALA A N 1
ATOM 1064 C CA . ALA A 1 151 ? 40.548 35.497 2.975 1.00 32.54 139 ALA A CA 1
ATOM 1065 C C . ALA A 1 151 ? 41.753 36.427 2.891 1.00 32.52 139 ALA A C 1
ATOM 1066 O O . ALA A 1 151 ? 41.778 37.457 3.557 1.00 31.81 139 ALA A O 1
ATOM 1068 N N . LYS A 1 152 ? 42.726 36.065 2.050 1.00 33.04 140 LYS A N 1
ATOM 1069 C CA . LYS A 1 152 ? 43.946 36.841 1.865 1.00 34.20 140 LYS A CA 1
ATOM 1070 C C . LYS A 1 152 ? 43.608 38.252 1.442 1.00 36.47 140 LYS A C 1
ATOM 1071 O O . LYS A 1 152 ? 44.091 39.208 2.042 1.00 38.02 140 LYS A O 1
ATOM 1077 N N . GLU A 1 153 ? 42.756 38.373 0.427 1.00 36.72 141 GLU A N 1
ATOM 1078 C CA . GLU A 1 153 ? 42.334 39.675 -0.077 1.00 37.14 141 GLU A CA 1
ATOM 1079 C C . GLU A 1 153 ? 41.628 40.524 0.973 1.00 36.44 141 GLU A C 1
ATOM 1080 O O . GLU A 1 153 ? 41.983 41.693 1.167 1.00 38.05 141 GLU A O 1
ATOM 1086 N N . LEU A 1 154 ? 40.642 39.942 1.651 1.00 34.07 142 LEU A N 1
ATOM 1087 C CA . LEU A 1 154 ? 39.963 40.636 2.727 1.00 32.99 142 LEU A CA 1
ATOM 1088 C C . LEU A 1 154 ? 40.970 41.174 3.742 1.00 33.23 142 LEU A C 1
ATOM 1089 O O . LEU A 1 154 ? 40.912 42.346 4.111 1.00 35.32 142 LEU A O 1
ATOM 1094 N N . VAL A 1 155 ? 41.904 40.332 4.168 1.00 32.44 143 VAL A N 1
ATOM 1095 C CA . VAL A 1 155 ? 42.852 40.710 5.218 1.00 33.12 143 VAL A CA 1
ATOM 1096 C C . VAL A 1 155 ? 43.808 41.803 4.731 1.00 34.44 143 VAL A C 1
ATOM 1097 O O . VAL A 1 155 ? 44.045 42.799 5.424 1.00 32.29 143 VAL A O 1
ATOM 1101 N N . GLU A 1 156 ? 44.347 41.603 3.533 1.00 35.54 144 GLU A N 1
ATOM 1102 C CA . GLU A 1 156 ? 45.318 42.535 2.976 1.00 37.92 144 GLU A CA 1
ATOM 1103 C C . GLU A 1 156 ? 44.738 43.897 2.614 1.00 37.73 144 GLU A C 1
ATOM 1104 O O . GLU A 1 156 ? 45.484 44.860 2.469 1.00 40.82 144 GLU A O 1
ATOM 1110 N N . SER A 1 157 ? 43.418 43.991 2.490 1.00 35.79 145 SER A N 1
ATOM 1111 C CA . SER A 1 157 ? 42.805 45.259 2.122 1.00 34.35 145 SER A CA 1
ATOM 1112 C C . SER A 1 157 ? 42.278 46.032 3.332 1.00 32.96 145 SER A C 1
ATOM 1113 O O . SER A 1 157 ? 41.741 47.117 3.175 1.00 30.65 145 SER A O 1
ATOM 1116 N N . GLY A 1 158 ? 42.431 45.465 4.525 1.00 32.76 146 GLY A N 1
ATOM 1117 C CA . GLY A 1 158 ? 42.034 46.124 5.771 1.00 32.03 146 GLY A CA 1
ATOM 1118 C C . GLY A 1 158 ? 40.604 45.876 6.243 1.00 32.08 146 GLY A C 1
ATOM 1119 O O . GLY A 1 158 ? 40.092 46.629 7.065 1.00 31.91 146 GLY A O 1
ATOM 1120 N N . ALA A 1 159 ? 39.963 44.814 5.751 1.00 33.06 147 ALA A N 1
ATOM 1121 C CA . ALA A 1 159 ? 38.557 44.525 6.076 1.00 32.60 147 ALA A CA 1
ATOM 1122 C C . ALA A 1 159 ? 38.305 44.195 7.564 1.00 32.73 147 ALA A C 1
ATOM 1123 O O . ALA A 1 159 ? 37.201 44.402 8.072 1.00 32.17 147 ALA A O 1
ATOM 1125 N N . ILE A 1 160 ? 39.316 43.687 8.258 1.00 31.53 148 ILE A N 1
ATOM 1126 C CA . ILE A 1 160 ? 39.191 43.476 9.703 1.00 32.97 148 ILE A CA 1
ATOM 1127 C C . ILE A 1 160 ? 40.154 44.364 10.513 1.00 33.84 148 ILE A C 1
ATOM 1128 O O . ILE A 1 160 ? 40.325 44.172 11.720 1.00 33.82 148 ILE A O 1
ATOM 1133 N N . GLY A 1 161 ? 40.781 45.325 9.841 1.00 34.24 149 GLY A N 1
ATOM 1134 C CA . GLY A 1 161 ? 41.789 46.164 10.469 1.00 36.68 149 GLY A CA 1
ATOM 1135 C C . GLY A 1 161 ? 43.097 45.416 10.570 1.00 37.10 149 GLY A C 1
ATOM 1136 O O . GLY A 1 161 ? 43.461 44.667 9.670 1.00 38.61 149 GLY A O 1
ATOM 1137 N N . ASP A 1 162 ? 43.819 45.614 11.664 1.00 38.46 150 ASP A N 1
ATOM 1138 C CA . ASP A 1 162 ? 45.100 44.922 11.831 1.00 39.91 150 ASP A CA 1
ATOM 1139 C C . ASP A 1 162 ? 44.851 43.512 12.356 1.00 37.32 150 ASP A C 1
ATOM 1140 O O . ASP A 1 162 ? 44.210 43.350 13.390 1.00 37.89 150 ASP A O 1
ATOM 1145 N N . PRO A 1 163 ? 45.328 42.488 11.636 1.00 35.38 151 PRO A N 1
ATOM 1146 C CA . PRO A 1 163 ? 45.093 41.126 12.143 1.00 35.49 151 PRO A CA 1
ATOM 1147 C C . PRO A 1 163 ? 45.709 40.991 13.516 1.00 35.48 151 PRO A C 1
ATOM 1148 O O . PRO A 1 163 ? 46.835 41.427 13.707 1.00 38.09 151 PRO A O 1
ATOM 1152 N N . VAL A 1 164 ? 44.969 40.424 14.465 1.00 35.11 152 VAL A N 1
ATOM 1153 C CA . VAL A 1 164 ? 45.456 40.251 15.842 1.00 34.07 152 VAL A CA 1
ATOM 1154 C C . VAL A 1 164 ? 45.726 38.777 16.189 1.00 33.41 152 VAL A C 1
ATOM 1155 O O . VAL A 1 164 ? 46.806 38.448 16.684 1.00 35.06 152 VAL A O 1
ATOM 1159 N N . PHE A 1 165 ? 44.744 37.912 15.918 1.00 32.95 153 PHE A N 1
ATOM 1160 C CA . PHE A 1 165 ? 44.736 36.504 16.346 1.00 32.00 153 PHE A CA 1
ATOM 1161 C C . PHE A 1 165 ? 44.009 35.602 15.338 1.00 32.93 153 PHE A C 1
ATOM 1162 O O . PHE A 1 165 ? 42.871 35.880 14.958 1.00 33.32 153 PHE A O 1
ATOM 1178 N N . ASN A 1 167 ? 42.881 31.420 14.771 1.00 36.34 155 ASN A N 1
ATOM 1179 C CA . ASN A 1 167 ? 42.774 30.071 15.330 1.00 34.27 155 ASN A CA 1
ATOM 1180 C C . ASN A 1 167 ? 42.226 29.122 14.282 1.00 33.91 155 ASN A C 1
ATOM 1181 O O . ASN A 1 167 ? 41.222 29.402 13.619 1.00 34.81 155 ASN A O 1
ATOM 1190 N N . TRP A 1 168 ? 42.938 28.026 14.085 1.00 32.01 156 TRP A N 1
ATOM 1191 C CA . TRP A 1 168 ? 42.470 26.981 13.207 1.00 30.16 156 TRP A CA 1
ATOM 1192 C C . TRP A 1 168 ? 42.481 25.699 14.026 1.00 31.48 156 TRP A C 1
ATOM 1193 O O . TRP A 1 168 ? 43.536 25.255 14.498 1.00 31.58 156 TRP A O 1
ATOM 1204 N N . GLN A 1 169 ? 41.295 25.131 14.219 1.00 31.76 157 GLN A N 1
ATOM 1205 C CA . GLN A 1 169 ? 41.141 23.866 14.924 1.00 33.99 157 GLN A CA 1
ATOM 1206 C C . GLN A 1 169 ? 40.552 22.869 13.985 1.00 34.22 157 GLN A C 1
ATOM 1207 O O . GLN A 1 169 ? 39.464 23.095 13.458 1.00 37.38 157 GLN A O 1
ATOM 1213 N N . ILE A 1 170 ? 41.230 21.745 13.810 1.00 33.79 158 ILE A N 1
ATOM 1214 C CA . ILE A 1 170 ? 40.821 20.761 12.827 1.00 33.51 158 ILE A CA 1
ATOM 1215 C C . ILE A 1 170 ? 40.658 19.406 13.502 1.00 34.62 158 ILE A C 1
ATOM 1216 O O . ILE A 1 170 ? 41.554 18.946 14.199 1.00 35.59 158 ILE A O 1
ATOM 1221 N N . TRP A 1 171 ? 39.516 18.765 13.295 1.00 33.23 159 TRP A N 1
ATOM 1222 C CA . TRP A 1 171 ? 39.303 17.456 13.889 1.00 32.41 159 TRP A CA 1
ATOM 1223 C C . TRP A 1 171 ? 38.933 16.462 12.807 1.00 31.39 159 TRP A C 1
ATOM 1224 O O . TRP A 1 171 ? 37.777 16.354 12.441 1.00 31.67 159 TRP A O 1
ATOM 1235 N N . VAL A 1 172 ? 39.922 15.741 12.287 1.00 32.26 160 VAL A N 1
ATOM 1236 C CA . VAL A 1 172 ? 39.709 14.883 11.108 1.00 33.32 160 VAL A CA 1
ATOM 1237 C C . VAL A 1 172 ? 38.887 13.605 11.368 1.00 34.39 160 VAL A C 1
ATOM 1238 O O . VAL A 1 172 ? 38.173 13.138 10.477 1.00 35.89 160 VAL A O 1
ATOM 1242 N N . GLY A 1 173 ? 38.964 13.058 12.583 1.00 33.62 161 GLY A N 1
ATOM 1243 C CA . GLY A 1 173 ? 38.254 11.828 12.941 1.00 32.47 161 GLY A CA 1
ATOM 1244 C C . GLY A 1 173 ? 38.480 10.631 12.016 1.00 35.33 161 GLY A C 1
ATOM 1245 O O . GLY A 1 173 ? 37.535 9.881 11.714 1.00 34.50 161 GLY A O 1
ATOM 1254 N N . ASP A 1 175 ? 39.242 7.011 10.919 1.00 39.01 163 ASP A N 1
ATOM 1255 C CA . ASP A 1 175 ? 39.101 5.737 11.606 1.00 39.10 163 ASP A CA 1
ATOM 1256 C C . ASP A 1 175 ? 39.599 4.587 10.742 1.00 38.73 163 ASP A C 1
ATOM 1257 O O . ASP A 1 175 ? 40.310 4.801 9.767 1.00 37.12 163 ASP A O 1
ATOM 1262 N N . GLU A 1 176 ? 39.217 3.371 11.112 1.00 38.81 164 GLU A N 1
ATOM 1263 C CA . GLU A 1 176 ? 39.732 2.176 10.464 1.00 39.54 164 GLU A CA 1
ATOM 1264 C C . GLU A 1 176 ? 39.263 2.064 9.000 1.00 39.80 164 GLU A C 1
ATOM 1265 O O . GLU A 1 176 ? 39.868 1.345 8.208 1.00 38.79 164 GLU A O 1
ATOM 1275 N N . ASN A 1 177 ? 38.204 2.797 8.650 1.00 40.16 165 ASN A N 1
ATOM 1276 C CA . ASN A 1 177 ? 37.656 2.766 7.291 1.00 41.00 165 ASN A CA 1
ATOM 1277 C C . ASN A 1 177 ? 38.239 3.819 6.364 1.00 40.88 165 ASN A C 1
ATOM 1278 O O . ASN A 1 177 ? 37.805 3.945 5.231 1.00 41.73 165 ASN A O 1
ATOM 1283 N N . ASN A 1 178 ? 39.198 4.595 6.845 1.00 40.72 166 ASN A N 1
ATOM 1284 C CA . ASN A 1 178 ? 39.820 5.591 6.018 1.00 40.25 166 ASN A CA 1
ATOM 1285 C C . ASN A 1 178 ? 40.923 4.940 5.201 1.00 40.71 166 ASN A C 1
ATOM 1286 O O . ASN A 1 178 ? 41.782 4.241 5.747 1.00 42.43 166 ASN A O 1
ATOM 1291 N N . LYS A 1 179 ? 40.894 5.162 3.894 1.00 39.05 167 LYS A N 1
ATOM 1292 C CA . LYS A 1 179 ? 41.833 4.509 2.975 1.00 40.70 167 LYS A CA 1
ATOM 1293 C C . LYS A 1 179 ? 43.313 4.928 3.169 1.00 41.09 167 LYS A C 1
ATOM 1294 O O . LYS A 1 179 ? 44.216 4.114 2.972 1.00 42.39 167 LYS A O 1
ATOM 1300 N N . TYR A 1 180 ? 43.567 6.175 3.564 1.00 40.29 168 TYR A N 1
ATOM 1301 C CA . TYR A 1 180 ? 44.947 6.650 3.699 1.00 40.34 168 TYR A CA 1
ATOM 1302 C C . TYR A 1 180 ? 45.650 5.964 4.854 1.00 40.04 168 TYR A C 1
ATOM 1303 O O . TYR A 1 180 ? 46.863 5.765 4.827 1.00 39.90 168 TYR A O 1
ATOM 1312 N N . VAL A 1 181 ? 44.865 5.592 5.854 1.00 39.11 169 VAL A N 1
ATOM 1313 C CA . VAL A 1 181 ? 45.365 4.928 7.047 1.00 39.86 169 VAL A CA 1
ATOM 1314 C C . VAL A 1 181 ? 46.061 3.585 6.740 1.00 41.64 169 VAL A C 1
ATOM 1315 O O . VAL A 1 181 ? 46.964 3.158 7.469 1.00 43.95 169 VAL A O 1
ATOM 1319 N N . HIS A 1 182 ? 45.669 2.935 5.649 1.00 40.94 170 HIS A N 1
ATOM 1320 C CA . HIS A 1 182 ? 46.156 1.584 5.364 1.00 40.59 170 HIS A CA 1
ATOM 1321 C C . HIS A 1 182 ? 47.374 1.462 4.438 1.00 39.81 170 HIS A C 1
ATOM 1322 O O . HIS A 1 182 ? 47.864 0.356 4.203 1.00 39.94 170 HIS A O 1
ATOM 1329 N N . THR A 1 183 ? 47.868 2.594 3.946 1.00 37.87 171 THR A N 1
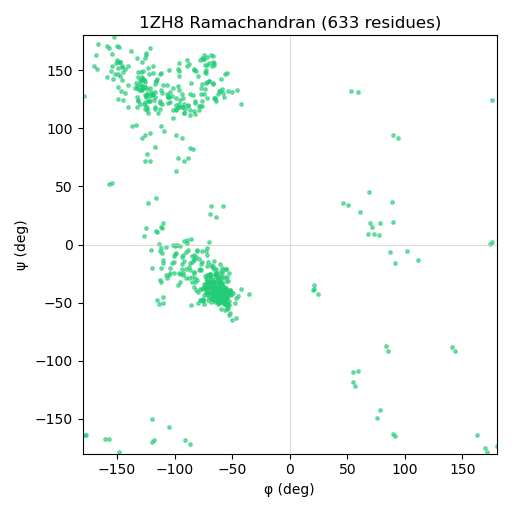ATOM 1330 C CA . THR A 1 183 ? 49.040 2.611 3.093 1.00 38.16 171 THR A CA 1
ATOM 1331 C C . THR A 1 183 ? 50.326 2.419 3.911 1.00 38.88 171 THR A C 1
ATOM 1332 O O . THR A 1 183 ? 50.494 3.010 4.999 1.00 37.53 171 THR A O 1
ATOM 1336 N N . ASP A 1 184 ? 51.224 1.602 3.364 1.00 37.85 172 ASP A N 1
ATOM 1337 C CA . ASP A 1 184 ? 52.438 1.151 4.068 1.00 38.00 172 ASP A CA 1
ATOM 1338 C C . ASP A 1 184 ? 53.346 2.291 4.577 1.00 37.59 172 ASP A C 1
ATOM 1339 O O . ASP A 1 184 ? 53.809 2.270 5.734 1.00 37.81 172 ASP A O 1
ATOM 1344 N N . TRP A 1 185 ? 53.558 3.296 3.732 1.00 35.55 173 TRP A N 1
ATOM 1345 C CA . TRP A 1 185 ? 54.460 4.399 4.058 1.00 36.24 173 TRP A CA 1
ATOM 1346 C C . TRP A 1 185 ? 53.855 5.415 5.053 1.00 37.92 173 TRP A C 1
ATOM 1347 O O . TRP A 1 185 ? 54.592 6.236 5.621 1.00 38.73 173 TRP A O 1
ATOM 1358 N N . ARG A 1 186 ? 52.535 5.362 5.258 1.00 36.46 174 ARG A N 1
ATOM 1359 C CA . ARG A 1 186 ? 51.883 6.115 6.350 1.00 38.09 174 ARG A CA 1
ATOM 1360 C C . ARG A 1 186 ? 51.794 5.325 7.678 1.00 38.07 174 ARG A C 1
ATOM 1361 O O . ARG A 1 186 ? 51.802 5.911 8.748 1.00 39.27 174 ARG A O 1
ATOM 1369 N N . LYS A 1 187 ? 51.722 4.003 7.602 1.00 37.73 175 LYS A N 1
ATOM 1370 C CA . LYS A 1 187 ? 51.631 3.158 8.803 1.00 41.14 175 LYS A CA 1
ATOM 1371 C C . LYS A 1 187 ? 52.954 3.147 9.564 1.00 40.56 175 LYS A C 1
ATOM 1372 O O . LYS A 1 187 ? 52.981 3.084 10.805 1.00 37.41 175 LYS A O 1
ATOM 1378 N N . LYS A 1 188 ? 54.041 3.166 8.791 1.00 40.06 176 LYS A N 1
ATOM 1379 C CA . LYS A 1 188 ? 55.391 3.194 9.326 1.00 39.45 176 LYS A CA 1
ATOM 1380 C C . LYS A 1 188 ? 56.049 4.409 8.715 1.00 37.20 176 LYS A C 1
ATOM 1381 O O . LYS A 1 188 ? 56.819 4.263 7.770 1.00 38.51 176 LYS A O 1
ATOM 1387 N N . PRO A 1 189 ? 55.735 5.611 9.231 1.00 35.69 177 PRO A N 1
ATOM 1388 C CA . PRO A 1 189 ? 56.145 6.830 8.521 1.00 34.79 177 PRO A CA 1
ATOM 1389 C C . PRO A 1 189 ? 57.653 7.086 8.551 1.00 35.97 177 PRO A C 1
ATOM 1390 O O . PRO A 1 189 ? 58.315 6.864 9.561 1.00 34.70 177 PRO A O 1
ATOM 1394 N N . LYS A 1 190 ? 58.194 7.552 7.438 1.00 38.56 178 LYS A N 1
ATOM 1395 C CA . LYS A 1 190 ? 59.576 8.034 7.429 1.00 38.44 178 LYS A CA 1
ATOM 1396 C C . LYS A 1 190 ? 59.571 9.555 7.489 1.00 39.25 178 LYS A C 1
ATOM 1397 O O . LYS A 1 190 ? 60.586 10.176 7.811 1.00 41.19 178 LYS A O 1
ATOM 1403 N N . HIS A 1 191 ? 58.410 10.154 7.217 1.00 37.72 179 HIS A N 1
ATOM 1404 C CA . HIS A 1 191 ? 58.280 11.599 7.284 1.00 37.25 179 HIS A CA 1
ATOM 1405 C C . HIS A 1 191 ? 58.102 12.158 8.717 1.00 38.30 179 HIS A C 1
ATOM 1406 O O . HIS A 1 191 ? 57.474 11.535 9.581 1.00 38.57 179 HIS A O 1
ATOM 1413 N N . VAL A 1 192 ? 58.673 13.335 8.958 1.00 38.08 180 VAL A N 1
ATOM 1414 C CA . VAL A 1 192 ? 58.672 13.932 10.293 1.00 38.59 180 VAL A CA 1
ATOM 1415 C C . VAL A 1 192 ? 57.229 14.094 10.796 1.00 39.22 180 VAL A C 1
ATOM 1416 O O . VAL A 1 192 ? 56.353 14.627 10.098 1.00 35.91 180 VAL A O 1
ATOM 1420 N N . GLY A 1 193 ? 56.972 13.562 11.985 1.00 38.69 181 GLY A N 1
ATOM 1421 C CA . GLY A 1 193 ? 55.673 13.744 12.613 1.00 37.57 181 GLY A CA 1
ATOM 1422 C C . GLY A 1 193 ? 54.509 12.960 12.035 1.00 37.62 181 GLY A C 1
ATOM 1423 O O . GLY A 1 193 ? 53.360 13.203 12.416 1.00 36.31 181 GLY A O 1
ATOM 1424 N N . GLY A 1 194 ? 54.791 12.025 11.124 1.00 36.18 182 GLY A N 1
ATOM 1425 C CA . GLY A 1 194 ? 53.751 11.177 10.548 1.00 35.06 182 GLY A CA 1
ATOM 1426 C C . GLY A 1 194 ? 52.657 12.017 9.903 1.00 35.92 182 GLY A C 1
ATOM 1427 O O . GLY A 1 194 ? 52.936 12.815 9.010 1.00 35.60 182 GLY A O 1
ATOM 1428 N N . PHE A 1 195 ? 51.417 11.855 10.361 1.00 35.20 183 PHE A N 1
ATOM 1429 C CA . PHE A 1 195 ? 50.301 12.576 9.762 1.00 35.69 183 PHE A CA 1
ATOM 1430 C C . PHE A 1 195 ? 50.412 14.063 9.976 1.00 35.94 183 PHE A C 1
ATOM 1431 O O . PHE A 1 195 ? 49.788 14.827 9.249 1.00 36.48 183 PHE A O 1
ATOM 1439 N N . LEU A 1 196 ? 51.189 14.475 10.975 1.00 34.68 184 LEU A N 1
ATOM 1440 C CA . LEU A 1 196 ? 51.379 15.889 11.208 1.00 35.47 184 LEU A CA 1
ATOM 1441 C C . LEU A 1 196 ? 52.027 16.599 10.016 1.00 36.62 184 LEU A C 1
ATOM 1442 O O . LEU A 1 196 ? 51.612 17.721 9.671 1.00 38.21 184 LEU A O 1
ATOM 1447 N N . SER A 1 197 ? 53.001 15.966 9.365 1.00 34.93 185 SER A N 1
ATOM 1448 C CA . SER A 1 197 ? 53.566 16.554 8.147 1.00 37.00 185 SER A CA 1
ATOM 1449 C C . SER A 1 197 ? 52.680 16.308 6.934 1.00 38.26 185 SER A C 1
ATOM 1450 O O . SER A 1 197 ? 52.506 17.183 6.094 1.00 40.71 185 SER A O 1
ATOM 1455 N N . ASP A 1 198 ? 52.135 15.103 6.853 1.00 38.27 186 ASP A N 1
ATOM 1456 C CA . ASP A 1 198 ? 51.342 14.685 5.717 1.00 41.04 186 ASP A CA 1
ATOM 1457 C C . ASP A 1 198 ? 50.209 15.690 5.441 1.00 41.79 186 ASP A C 1
ATOM 1458 O O . ASP A 1 198 ? 50.118 16.222 4.332 1.00 42.33 186 ASP A O 1
ATOM 1463 N N . GLY A 1 199 ? 49.393 15.978 6.452 1.00 38.78 187 GLY A N 1
ATOM 1464 C CA . GLY A 1 199 ? 48.335 16.959 6.320 1.00 38.50 187 GLY A CA 1
ATOM 1465 C C . GLY A 1 199 ? 48.745 18.349 6.762 1.00 39.53 187 GLY A C 1
ATOM 1466 O O . GLY A 1 199 ? 48.130 19.327 6.363 1.00 42.10 187 GLY A O 1
ATOM 1467 N N . GLY A 1 200 ? 49.783 18.453 7.589 1.00 38.93 188 GLY A N 1
ATOM 1468 C CA . GLY A 1 200 ? 50.192 19.755 8.143 1.00 36.06 188 GLY A CA 1
ATOM 1469 C C . GLY A 1 200 ? 50.734 20.758 7.132 1.00 37.42 188 GLY A C 1
ATOM 1470 O O . GLY A 1 200 ? 50.423 21.970 7.219 1.00 38.29 188 GLY A O 1
ATOM 1471 N N . VAL A 1 201 ? 51.527 20.282 6.162 1.00 34.17 189 VAL A N 1
ATOM 1472 C CA . VAL A 1 201 ? 52.009 21.173 5.105 1.00 34.44 189 VAL A CA 1
ATOM 1473 C C . VAL A 1 201 ? 50.855 21.965 4.409 1.00 34.49 189 VAL A C 1
ATOM 1474 O O . VAL A 1 201 ? 50.989 23.152 4.142 1.00 33.80 189 VAL A O 1
ATOM 1478 N N . HIS A 1 202 ? 49.708 21.325 4.185 1.00 35.46 190 HIS A N 1
ATOM 1479 C CA . HIS A 1 202 ? 48.524 22.041 3.672 1.00 36.73 190 HIS A CA 1
ATOM 1480 C C . HIS A 1 202 ? 48.148 23.236 4.539 1.00 36.92 190 HIS A C 1
ATOM 1481 O O . HIS A 1 202 ? 47.987 24.364 4.043 1.00 38.52 190 HIS A O 1
ATOM 1488 N N . HIS A 1 203 ? 48.008 22.984 5.836 1.00 34.32 191 HIS A N 1
ATOM 1489 C CA . HIS A 1 203 ? 47.633 24.033 6.765 1.00 32.68 191 HIS A CA 1
ATOM 1490 C C . HIS A 1 203 ? 48.684 25.167 6.856 1.00 34.17 191 HIS A C 1
ATOM 1491 O O . HIS A 1 203 ? 48.323 26.353 6.877 1.00 37.10 191 HIS A O 1
ATOM 1498 N N . ALA A 1 204 ? 49.972 24.830 6.859 1.00 32.14 192 ALA A N 1
ATOM 1499 C CA . ALA A 1 204 ? 51.006 25.862 6.866 1.00 30.81 192 ALA A CA 1
ATOM 1500 C C . ALA A 1 204 ? 50.933 26.677 5.577 1.00 32.08 192 ALA A C 1
ATOM 1501 O O . ALA A 1 204 ? 51.077 27.919 5.586 1.00 31.12 192 ALA A O 1
ATOM 1503 N N . ALA A 1 205 ? 50.689 25.983 4.461 1.00 30.86 193 ALA A N 1
ATOM 1504 C CA . ALA A 1 205 ? 50.585 26.668 3.191 1.00 31.28 193 ALA A CA 1
ATOM 1505 C C . ALA A 1 205 ? 49.499 27.752 3.284 1.00 32.60 193 ALA A C 1
ATOM 1506 O O . ALA A 1 205 ? 49.745 28.934 2.970 1.00 31.70 193 ALA A O 1
ATOM 1508 N N . ALA A 1 206 ? 48.336 27.363 3.801 1.00 31.50 194 ALA A N 1
ATOM 1509 C CA . ALA A 1 206 ? 47.210 28.291 3.903 1.00 33.28 194 ALA A CA 1
ATOM 1510 C C . ALA A 1 206 ? 47.493 29.459 4.838 1.00 34.93 194 ALA A C 1
ATOM 1511 O O . ALA A 1 206 ? 47.236 30.610 4.493 1.00 38.09 194 ALA A O 1
ATOM 1521 N N . ARG A 1 208 ? 50.352 30.716 5.716 1.00 33.18 196 ARG A N 1
ATOM 1522 C CA . ARG A 1 208 ? 51.364 31.586 5.127 1.00 34.22 196 ARG A CA 1
ATOM 1523 C C . ARG A 1 208 ? 50.776 32.417 3.982 1.00 33.05 196 ARG A C 1
ATOM 1524 O O . ARG A 1 208 ? 51.156 33.575 3.784 1.00 31.22 196 ARG A O 1
ATOM 1532 N N . LEU A 1 209 ? 49.843 31.837 3.234 1.00 32.99 197 LEU A N 1
ATOM 1533 C CA . LEU A 1 209 ? 49.246 32.571 2.133 1.00 32.78 197 LEU A CA 1
ATOM 1534 C C . LEU A 1 209 ? 48.450 33.772 2.658 1.00 34.03 197 LEU A C 1
ATOM 1535 O O . LEU A 1 209 ? 48.525 34.888 2.111 1.00 33.73 197 LEU A O 1
ATOM 1540 N N . ILE A 1 210 ? 47.708 33.543 3.733 1.00 33.36 198 ILE A N 1
ATOM 1541 C CA . ILE A 1 210 ? 46.796 34.548 4.243 1.00 34.30 198 ILE A CA 1
ATOM 1542 C C . ILE A 1 210 ? 47.528 35.574 5.092 1.00 35.28 198 ILE A C 1
ATOM 1543 O O . ILE A 1 210 ? 47.239 36.760 4.990 1.00 32.56 198 ILE A O 1
ATOM 1548 N N . LEU A 1 211 ? 48.501 35.126 5.890 1.00 35.78 199 LEU A N 1
ATOM 1549 C CA . LEU A 1 211 ? 49.129 36.030 6.856 1.00 34.87 199 LEU A CA 1
ATOM 1550 C C . LEU A 1 211 ? 50.635 36.253 6.746 1.00 33.31 199 LEU A C 1
ATOM 1551 O O . LEU A 1 211 ? 51.174 37.088 7.487 1.00 31.71 199 LEU A O 1
ATOM 1556 N N . GLY A 1 212 ? 51.301 35.533 5.837 1.00 32.23 200 GLY A N 1
ATOM 1557 C CA . GLY A 1 212 ? 52.748 35.677 5.615 1.00 31.81 200 GLY A CA 1
ATOM 1558 C C . GLY A 1 212 ? 53.561 34.707 6.473 1.00 36.70 200 GLY A C 1
ATOM 1559 O O . GLY A 1 212 ? 53.004 33.756 7.048 1.00 38.01 200 GLY A O 1
ATOM 1560 N N . GLU A 1 213 ? 54.861 34.963 6.579 1.00 36.53 201 GLU A N 1
ATOM 1561 C CA . GLU A 1 213 ? 55.809 34.057 7.226 1.00 39.96 201 GLU A CA 1
ATOM 1562 C C . GLU A 1 213 ? 55.689 34.005 8.735 1.00 41.73 201 GLU A C 1
ATOM 1563 O O . GLU A 1 213 ? 55.390 35.014 9.395 1.00 43.56 201 GLU A O 1
ATOM 1569 N N . ILE A 1 214 ? 55.971 32.829 9.278 1.00 40.28 202 ILE A N 1
ATOM 1570 C CA . ILE A 1 214 ? 55.927 32.615 10.713 1.00 40.38 202 ILE A CA 1
ATOM 1571 C C . ILE A 1 214 ? 57.321 32.761 11.327 1.00 38.21 202 ILE A C 1
ATOM 1572 O O . ILE A 1 214 ? 58.286 32.213 10.814 1.00 38.56 202 ILE A O 1
ATOM 1577 N N . GLU A 1 215 ? 57.415 33.505 12.429 1.00 37.57 203 GLU A N 1
ATOM 1578 C CA . GLU A 1 215 ? 58.697 33.745 13.110 1.00 36.36 203 GLU A CA 1
ATOM 1579 C C . GLU A 1 215 ? 59.080 32.651 14.099 1.00 35.08 203 GLU A C 1
ATOM 1580 O O . GLU A 1 215 ? 60.190 32.134 14.063 1.00 35.62 203 GLU A O 1
ATOM 1586 N N . TRP A 1 216 ? 58.172 32.323 15.009 1.00 34.15 204 TRP A N 1
ATOM 1587 C CA . TRP A 1 216 ? 58.463 31.318 16.014 1.00 32.68 204 TRP A CA 1
ATOM 1588 C C . TRP A 1 216 ? 57.203 30.549 16.338 1.00 33.38 204 TRP A C 1
ATOM 1589 O O . TRP A 1 216 ? 56.093 31.083 16.205 1.00 33.73 204 TRP A O 1
ATOM 1600 N N . ILE A 1 217 ? 57.395 29.311 16.780 1.00 32.23 205 ILE A N 1
ATOM 1601 C CA . ILE A 1 217 ? 56.315 28.459 17.230 1.00 34.15 205 ILE A CA 1
ATOM 1602 C C . ILE A 1 217 ? 56.694 27.840 18.549 1.00 35.43 205 ILE A C 1
ATOM 1603 O O . ILE A 1 217 ? 57.876 27.760 18.889 1.00 36.10 205 ILE A O 1
ATOM 1608 N N . SER A 1 218 ? 55.679 27.367 19.267 1.00 35.73 206 SER A N 1
ATOM 1609 C CA . SER A 1 218 ? 55.851 26.600 20.488 1.00 34.35 206 SER A CA 1
ATOM 1610 C C . SER A 1 218 ? 54.704 25.604 20.423 1.00 34.96 206 SER A C 1
ATOM 1611 O O . SER A 1 218 ? 53.560 26.001 20.267 1.00 39.11 206 SER A O 1
ATOM 1614 N N . ALA A 1 219 ? 54.975 24.311 20.498 1.00 34.51 207 ALA A N 1
ATOM 1615 C CA . ALA A 1 219 ? 53.923 23.343 20.220 1.00 32.60 207 ALA A CA 1
ATOM 1616 C C . ALA A 1 219 ? 54.083 22.065 20.995 1.00 34.28 207 ALA A C 1
ATOM 1617 O O . ALA A 1 219 ? 55.188 21.708 21.404 1.00 35.01 207 ALA A O 1
ATOM 1619 N N . VAL A 1 220 ? 52.980 21.351 21.174 1.00 36.03 208 VAL A N 1
ATOM 1620 C CA . VAL A 1 220 ? 53.035 20.035 21.807 1.00 37.96 208 VAL A CA 1
ATOM 1621 C C . VAL A 1 220 ? 52.371 18.986 20.890 1.00 41.03 208 VAL A C 1
ATOM 1622 O O . VAL A 1 220 ? 51.217 19.138 20.488 1.00 44.08 208 VAL A O 1
ATOM 1626 N N . ALA A 1 221 ? 53.134 17.953 20.537 1.00 42.60 209 ALA A N 1
ATOM 1627 C CA . ALA A 1 221 ? 52.696 16.894 19.627 1.00 42.06 209 ALA A CA 1
ATOM 1628 C C . ALA A 1 221 ? 52.545 15.585 20.377 1.00 44.15 209 ALA A C 1
ATOM 1629 O O . ALA A 1 221 ? 53.424 15.215 21.154 1.00 46.90 209 ALA A O 1
ATOM 1631 N N . LYS A 1 222 ? 51.424 14.898 20.168 1.00 44.57 210 LYS A N 1
ATOM 1632 C CA . LYS A 1 222 ? 51.163 13.609 20.824 1.00 43.66 210 LYS A CA 1
ATOM 1633 C C . LYS A 1 222 ? 50.761 12.494 19.843 1.00 44.74 210 LYS A C 1
ATOM 1634 O O . LYS A 1 222 ? 50.291 12.759 18.735 1.00 44.72 210 LYS A O 1
ATOM 1640 N N . ASP A 1 223 ? 50.976 11.246 20.258 1.00 45.63 211 ASP A N 1
ATOM 1641 C CA . ASP A 1 223 ? 50.593 10.079 19.486 1.00 42.45 211 ASP A CA 1
ATOM 1642 C C . ASP A 1 223 ? 49.424 9.419 20.209 1.00 40.53 211 ASP A C 1
ATOM 1643 O O . ASP A 1 223 ? 49.640 8.676 21.149 1.00 42.58 211 ASP A O 1
ATOM 1648 N N . LEU A 1 224 ? 48.192 9.688 19.769 1.00 37.90 212 LEU A N 1
ATOM 1649 C CA . LEU A 1 224 ? 46.980 9.301 20.524 1.00 36.14 212 LEU A CA 1
ATOM 1650 C C . LEU A 1 224 ? 46.229 8.085 19.963 1.00 35.80 212 LEU A C 1
ATOM 1651 O O . LEU A 1 224 ? 45.414 7.469 20.652 1.00 33.86 212 LEU A O 1
ATOM 1656 N N . SER A 1 225 ? 46.471 7.777 18.696 1.00 36.99 213 SER A N 1
ATOM 1657 C CA . SER A 1 225 ? 45.852 6.628 18.063 1.00 39.61 213 SER A CA 1
ATOM 1658 C C . SER A 1 225 ? 46.896 5.595 17.634 1.00 38.57 213 SER A C 1
ATOM 1659 O O . SER A 1 225 ? 47.832 5.936 16.916 1.00 37.60 213 SER A O 1
ATOM 1662 N N . PRO A 1 226 ? 46.721 4.331 18.054 1.00 38.55 214 PRO A N 1
ATOM 1663 C CA . PRO A 1 226 ? 47.607 3.254 17.577 1.00 39.40 214 PRO A CA 1
ATOM 1664 C C . PRO A 1 226 ? 47.301 2.915 16.122 1.00 41.14 214 PRO A C 1
ATOM 1665 O O . PRO A 1 226 ? 48.003 2.116 15.493 1.00 40.88 214 PRO A O 1
ATOM 1669 N N . LEU A 1 227 ? 46.250 3.528 15.590 1.00 41.25 215 LEU A N 1
ATOM 1670 C CA . LEU A 1 227 ? 45.830 3.242 14.243 1.00 40.75 215 LEU A CA 1
ATOM 1671 C C . LEU A 1 227 ? 46.618 4.083 13.256 1.00 40.89 215 LEU A C 1
ATOM 1672 O O . LEU A 1 227 ? 46.833 3.680 12.119 1.00 40.03 215 LEU A O 1
ATOM 1677 N N . LEU A 1 228 ? 47.062 5.254 13.700 1.00 42.35 216 LEU A N 1
ATOM 1678 C CA . LEU A 1 228 ? 47.746 6.194 12.812 1.00 42.79 216 LEU A CA 1
ATOM 1679 C C . LEU A 1 228 ? 49.232 6.186 13.115 1.00 43.36 216 LEU A C 1
ATOM 1680 O O . LEU A 1 228 ? 49.640 6.454 14.251 1.00 42.65 216 LEU A O 1
ATOM 1685 N N . GLY A 1 229 ? 50.033 5.868 12.099 1.00 43.57 217 GLY A N 1
ATOM 1686 C CA . GLY A 1 229 ? 51.462 5.724 12.284 1.00 43.04 217 GLY A CA 1
ATOM 1687 C C . GLY A 1 229 ? 52.061 7.063 12.640 1.00 42.83 217 GLY A C 1
ATOM 1688 O O . GLY A 1 229 ? 51.848 8.049 11.918 1.00 40.90 217 GLY A O 1
ATOM 1689 N N . GLY A 1 230 ? 52.791 7.092 13.759 1.00 41.93 218 GLY A N 1
ATOM 1690 C CA . GLY A 1 230 ? 53.491 8.292 14.199 1.00 42.98 218 GLY A CA 1
ATOM 1691 C C . GLY A 1 230 ? 52.568 9.191 14.999 1.00 44.58 218 GLY A C 1
ATOM 1692 O O . GLY A 1 230 ? 51.537 8.737 15.535 1.00 47.29 218 GLY A O 1
ATOM 1709 N N . ASP A 1 232 ? 49.826 12.226 15.822 1.00 39.06 220 ASP A N 1
ATOM 1710 C CA . ASP A 1 232 ? 48.528 12.464 15.203 1.00 36.24 220 ASP A CA 1
ATOM 1711 C C . ASP A 1 232 ? 47.747 13.589 15.877 1.00 33.69 220 ASP A C 1
ATOM 1712 O O . ASP A 1 232 ? 46.634 13.898 15.479 1.00 32.69 220 ASP A O 1
ATOM 1717 N N . PHE A 1 233 ? 48.346 14.187 16.899 1.00 31.60 221 PHE A N 1
ATOM 1718 C CA . PHE A 1 233 ? 47.769 15.332 17.570 1.00 32.30 221 PHE A CA 1
ATOM 1719 C C . PHE A 1 233 ? 48.808 16.433 17.714 1.00 33.34 221 PHE A C 1
ATOM 1720 O O . PHE A 1 233 ? 49.961 16.176 18.027 1.00 35.33 221 PHE A O 1
ATOM 1728 N N . LEU A 1 234 ? 48.404 17.670 17.474 1.00 33.36 222 LEU A N 1
ATOM 1729 C CA . LEU A 1 234 ? 49.329 18.784 17.593 1.00 32.03 222 LEU A CA 1
ATOM 1730 C C . LEU A 1 234 ? 48.564 20.007 18.087 1.00 31.73 222 LEU A C 1
ATOM 1731 O O . LEU A 1 234 ? 47.478 20.291 17.590 1.00 32.51 222 LEU A O 1
ATOM 1736 N N . SER A 1 235 ? 49.099 20.699 19.091 1.00 31.66 223 SER A N 1
ATOM 1737 C CA . SER A 1 235 ? 48.592 22.025 19.474 1.00 31.33 223 SER A CA 1
ATOM 1738 C C . SER A 1 235 ? 49.748 23.019 19.547 1.00 33.18 223 SER A C 1
ATOM 1739 O O . SER A 1 235 ? 50.808 22.720 20.130 1.00 36.06 223 SER A O 1
ATOM 1742 N N . SER A 1 236 ? 49.545 24.201 18.976 1.00 32.82 224 SER A N 1
ATOM 1743 C CA . SER A 1 236 ? 50.629 25.163 18.805 1.00 33.63 224 SER A CA 1
ATOM 1744 C C . SER A 1 236 ? 50.202 26.613 18.958 1.00 33.75 224 SER A C 1
ATOM 1745 O O . SER A 1 236 ? 49.072 26.973 18.639 1.00 32.61 224 SER A O 1
ATOM 1748 N N . ILE A 1 237 ? 51.118 27.440 19.453 1.00 33.63 225 ILE A N 1
ATOM 1749 C CA . ILE A 1 237 ? 51.010 28.892 19.282 1.00 35.55 225 ILE A CA 1
ATOM 1750 C C . ILE A 1 237 ? 52.204 29.364 18.501 1.00 34.61 225 ILE A C 1
ATOM 1751 O O . ILE A 1 237 ? 53.291 28.763 18.542 1.00 35.46 225 ILE A O 1
ATOM 1756 N N . PHE A 1 238 ? 52.019 30.467 17.815 1.00 31.79 226 PHE A N 1
ATOM 1757 C CA . PHE A 1 238 ? 53.097 31.021 17.034 1.00 32.71 226 PHE A CA 1
ATOM 1758 C C . PHE A 1 238 ? 52.799 32.497 16.789 1.00 33.10 226 PHE A C 1
ATOM 1759 O O . PHE A 1 238 ? 51.715 32.993 17.088 1.00 31.43 226 PHE A O 1
ATOM 1767 N N . GLU A 1 239 ? 53.778 33.199 16.253 1.00 35.06 227 GLU A N 1
ATOM 1768 C CA . GLU A 1 239 ? 53.593 34.589 15.923 1.00 37.28 227 GLU A CA 1
ATOM 1769 C C . GLU A 1 239 ? 54.085 34.756 14.491 1.00 36.24 227 GLU A C 1
ATOM 1770 O O . GLU A 1 239 ? 55.121 34.227 14.113 1.00 37.92 227 GLU A O 1
ATOM 1776 N N . PHE A 1 240 ? 53.301 35.434 13.671 1.00 35.29 228 PHE A N 1
ATOM 1777 C CA . PHE A 1 240 ? 53.764 35.783 12.343 1.00 33.42 228 PHE A CA 1
ATOM 1778 C C . PHE A 1 240 ? 54.768 36.941 12.452 1.00 32.83 228 PHE A C 1
ATOM 1779 O O . PHE A 1 240 ? 54.783 37.673 13.459 1.00 32.32 228 PHE A O 1
ATOM 1787 N N . GLU A 1 241 ? 55.592 37.113 11.418 1.00 32.63 229 GLU A N 1
ATOM 1788 C CA . GLU A 1 241 ? 56.539 38.238 11.379 1.00 33.42 229 GLU A CA 1
ATOM 1789 C C . GLU A 1 241 ? 55.829 39.558 11.472 1.00 33.40 229 GLU A C 1
ATOM 1790 O O . GLU A 1 241 ? 56.430 40.528 11.901 1.00 34.19 229 GLU A O 1
ATOM 1796 N N . ASN A 1 242 ? 54.551 39.603 11.068 1.00 34.87 230 ASN A N 1
ATOM 1797 C CA . ASN A 1 242 ? 53.773 40.856 11.135 1.00 35.01 230 ASN A CA 1
ATOM 1798 C C . ASN A 1 242 ? 53.219 41.169 12.527 1.00 33.76 230 ASN A C 1
ATOM 1799 O O . ASN A 1 242 ? 52.628 42.212 12.729 1.00 33.84 230 ASN A O 1
ATOM 1804 N N . GLY A 1 243 ? 53.402 40.253 13.474 1.00 34.25 231 GLY A N 1
ATOM 1805 C CA . GLY A 1 243 ? 52.933 40.466 14.847 1.00 32.68 231 GLY A CA 1
ATOM 1806 C C . GLY A 1 243 ? 51.643 39.752 15.202 1.00 33.53 231 GLY A C 1
ATOM 1807 O O . GLY A 1 243 ? 51.231 39.787 16.368 1.00 33.42 231 GLY A O 1
ATOM 1808 N N . THR A 1 244 ? 51.011 39.112 14.207 1.00 30.05 232 THR A N 1
ATOM 1809 C CA . THR A 1 244 ? 49.772 38.380 14.431 1.00 31.97 232 THR A CA 1
ATOM 1810 C C . THR A 1 244 ? 50.071 37.109 15.212 1.00 32.23 232 THR A C 1
ATOM 1811 O O . THR A 1 244 ? 51.086 36.437 14.950 1.00 33.73 232 THR A O 1
ATOM 1815 N N . VAL A 1 245 ? 49.194 36.777 16.160 1.00 30.85 233 VAL A N 1
ATOM 1816 C CA . VAL A 1 245 ? 49.320 35.544 16.943 1.00 28.86 233 VAL A CA 1
ATOM 1817 C C . VAL A 1 245 ? 48.441 34.447 16.348 1.00 30.36 233 VAL A C 1
ATOM 1818 O O . VAL A 1 245 ? 47.278 34.686 15.963 1.00 28.85 233 VAL A O 1
ATOM 1822 N N . GLY A 1 246 ? 48.998 33.247 16.257 1.00 31.72 234 GLY A N 1
ATOM 1823 C CA . GLY A 1 246 ? 48.265 32.109 15.741 1.00 30.55 234 GLY A CA 1
ATOM 1824 C C . GLY A 1 246 ? 48.125 30.993 16.749 1.00 32.66 234 GLY A C 1
ATOM 1825 O O . GLY A 1 246 ? 49.002 30.800 17.600 1.00 35.41 234 GLY A O 1
ATOM 1826 N N . ASN A 1 247 ? 47.007 30.272 16.662 1.00 32.38 235 ASN A N 1
ATOM 1827 C CA . ASN A 1 247 ? 46.820 28.976 17.327 1.00 33.92 235 ASN A CA 1
ATOM 1828 C C . ASN A 1 247 ? 46.431 27.957 16.273 1.00 33.56 235 ASN A C 1
ATOM 1829 O O . ASN A 1 247 ? 45.482 28.153 15.521 1.00 36.82 235 ASN A O 1
ATOM 1834 N N . TYR A 1 248 ? 47.135 26.850 16.223 1.00 32.89 236 TYR A N 1
ATOM 1835 C CA . TYR A 1 248 ? 46.793 25.819 15.270 1.00 32.66 236 TYR A CA 1
ATOM 1836 C C . TYR A 1 248 ? 46.798 24.521 16.047 1.00 33.01 236 TYR A C 1
ATOM 1837 O O . TYR A 1 248 ? 47.845 24.156 16.615 1.00 32.84 236 TYR A O 1
ATOM 1846 N N . THR A 1 249 ? 45.625 23.870 16.103 1.00 29.94 237 THR A N 1
ATOM 1847 C CA . THR A 1 249 ? 45.429 22.597 16.819 1.00 30.00 237 THR A CA 1
ATOM 1848 C C . THR A 1 249 ? 44.746 21.584 15.893 1.00 31.96 237 THR A C 1
ATOM 1849 O O . THR A 1 249 ? 43.764 21.912 15.217 1.00 30.70 237 THR A O 1
ATOM 1853 N N . ILE A 1 250 ? 45.265 20.360 15.846 1.00 31.43 238 ILE A N 1
ATOM 1854 C CA . ILE A 1 250 ? 44.659 19.333 15.012 1.00 29.90 238 ILE A CA 1
ATOM 1855 C C . ILE A 1 250 ? 44.782 17.964 15.641 1.00 29.83 238 ILE A C 1
ATOM 1856 O O . ILE A 1 250 ? 45.804 17.643 16.250 1.00 32.71 238 ILE A O 1
ATOM 1861 N N . SER A 1 251 ? 43.725 17.169 15.500 1.00 28.79 239 SER A N 1
ATOM 1862 C CA . SER A 1 251 ? 43.749 15.748 15.827 1.00 26.54 239 SER A CA 1
ATOM 1863 C C . SER A 1 251 ? 43.358 15.008 14.580 1.00 26.28 239 SER A C 1
ATOM 1864 O O . SER A 1 251 ? 42.309 15.252 14.019 1.00 25.53 239 SER A O 1
ATOM 1867 N N . TYR A 1 252 ? 44.204 14.108 14.119 1.00 27.89 240 TYR A N 1
ATOM 1868 C CA . TYR A 1 252 ? 43.814 13.319 12.973 1.00 27.61 240 TYR A CA 1
ATOM 1869 C C . TYR A 1 252 ? 42.830 12.209 13.345 1.00 29.59 240 TYR A C 1
ATOM 1870 O O . TYR A 1 252 ? 42.144 11.690 12.465 1.00 32.48 240 TYR A O 1
ATOM 1879 N N . SER A 1 253 ? 42.714 11.878 14.633 1.00 28.91 241 SER A N 1
ATOM 1880 C CA . SER A 1 253 ? 41.919 10.705 15.033 1.00 29.42 241 SER A CA 1
ATOM 1881 C C . SER A 1 253 ? 40.586 11.034 15.716 1.00 31.10 241 SER A C 1
ATOM 1882 O O . SER A 1 253 ? 39.650 10.257 15.631 1.00 31.10 241 SER A O 1
ATOM 1887 N N . LEU A 1 254 ? 40.487 12.196 16.355 1.00 33.47 242 LEU A N 1
ATOM 1888 C CA . LEU A 1 254 ? 39.259 12.580 17.054 1.00 34.18 242 LEU A CA 1
ATOM 1889 C C . LEU A 1 254 ? 38.325 13.480 16.234 1.00 36.37 242 LEU A C 1
ATOM 1890 O O . LEU A 1 254 ? 38.770 14.171 15.317 1.00 36.10 242 LEU A O 1
ATOM 1895 N N . LYS A 1 255 ? 37.038 13.453 16.593 1.00 40.39 243 LYS A N 1
ATOM 1896 C CA . LYS A 1 255 ? 35.949 14.153 15.901 1.00 42.57 243 LYS A CA 1
ATOM 1897 C C . LYS A 1 255 ? 35.609 15.504 16.518 1.00 45.50 243 LYS A C 1
ATOM 1898 O O . LYS A 1 255 ? 35.728 15.712 17.735 1.00 44.79 243 LYS A O 1
ATOM 1904 N N . GLY A 1 256 ? 35.151 16.413 15.664 1.00 48.88 244 GLY A N 1
ATOM 1905 C CA . GLY A 1 256 ? 34.674 17.728 16.100 1.00 50.63 244 GLY A CA 1
ATOM 1906 C C . GLY A 1 256 ? 34.452 18.644 14.908 1.00 52.54 244 GLY A C 1
ATOM 1907 O O . GLY A 1 256 ? 34.586 18.226 13.738 1.00 51.58 244 GLY A O 1
ATOM 1908 N N . ASN A 1 257 ? 34.116 19.898 15.207 1.00 53.23 245 ASN A N 1
ATOM 1909 C CA . ASN A 1 257 ? 33.934 20.911 14.167 1.00 54.27 245 ASN A CA 1
ATOM 1910 C C . ASN A 1 257 ? 35.155 21.839 13.968 1.00 53.08 245 ASN A C 1
ATOM 1911 O O . ASN A 1 257 ? 35.593 22.542 14.903 1.00 51.63 245 ASN A O 1
ATOM 1916 N N . GLU A 1 258 ? 35.690 21.815 12.742 1.00 50.67 246 GLU A N 1
ATOM 1917 C CA . GLU A 1 258 ? 36.607 22.838 12.273 1.00 50.09 246 GLU A CA 1
ATOM 1918 C C . GLU A 1 258 ? 36.085 24.248 12.614 1.00 49.99 246 GLU A C 1
ATOM 1919 O O . GLU A 1 258 ? 34.895 24.546 12.434 1.00 50.23 246 GLU A O 1
ATOM 1925 N N . ARG A 1 259 ? 36.970 25.087 13.153 1.00 46.22 247 ARG A N 1
ATOM 1926 C CA . ARG A 1 259 ? 36.778 26.531 13.131 1.00 42.58 247 ARG A CA 1
ATOM 1927 C C . ARG A 1 259 ? 38.063 27.091 12.561 1.00 40.16 247 ARG A C 1
ATOM 1928 O O . ARG A 1 259 ? 39.154 26.641 12.912 1.00 41.18 247 ARG A O 1
ATOM 1930 N N . PHE A 1 260 ? 37.937 28.049 11.654 1.00 37.10 248 PHE A N 1
ATOM 1931 C CA . PHE A 1 260 ? 39.088 28.753 11.140 1.00 34.53 248 PHE A CA 1
ATOM 1932 C C . PHE A 1 260 ? 38.735 30.239 11.159 1.00 36.15 248 PHE A C 1
ATOM 1933 O O . PHE A 1 260 ? 37.975 30.705 10.309 1.00 37.00 248 PHE A O 1
ATOM 1941 N N . GLU A 1 261 ? 39.265 30.966 12.152 1.00 36.41 249 GLU A N 1
ATOM 1942 C CA . GLU A 1 261 ? 38.864 32.361 12.449 1.00 34.70 249 GLU A CA 1
ATOM 1943 C C . GLU A 1 261 ? 40.048 33.309 12.512 1.00 35.06 249 GLU A C 1
ATOM 1944 O O . GLU A 1 261 ? 41.133 32.945 13.004 1.00 35.32 249 GLU A O 1
ATOM 1950 N N . ILE A 1 262 ? 39.852 34.522 12.005 1.00 33.21 250 ILE A N 1
ATOM 1951 C CA . ILE A 1 262 ? 40.888 35.562 12.088 1.00 31.26 250 ILE A CA 1
ATOM 1952 C C . ILE A 1 262 ? 40.224 36.808 12.638 1.00 32.06 250 ILE A C 1
ATOM 1953 O O . ILE A 1 262 ? 39.240 37.286 12.084 1.00 33.63 250 ILE A O 1
ATOM 1958 N N . THR A 1 263 ? 40.725 37.282 13.772 1.00 32.26 251 THR A N 1
ATOM 1959 C CA . THR A 1 263 ? 40.181 38.449 14.442 1.00 30.55 251 THR A CA 1
ATOM 1960 C C . THR A 1 263 ? 41.193 39.572 14.329 1.00 32.09 251 THR A C 1
ATOM 1961 O O . THR A 1 263 ? 42.393 39.384 14.609 1.00 31.50 251 THR A O 1
ATOM 1965 N N . GLY A 1 264 ? 40.708 40.736 13.906 1.00 31.93 252 GLY A N 1
ATOM 1966 C CA . GLY A 1 264 ? 41.528 41.939 13.833 1.00 32.35 252 GLY A CA 1
ATOM 1967 C C . GLY A 1 264 ? 41.009 43.042 14.736 1.00 34.20 252 GLY A C 1
ATOM 1968 O O . GLY A 1 264 ? 40.118 42.822 15.573 1.00 36.11 252 GLY A O 1
ATOM 1969 N N . THR A 1 265 ? 41.544 44.244 14.551 1.00 33.76 253 THR A N 1
ATOM 1970 C CA . THR A 1 265 ? 41.199 45.366 15.419 1.00 35.10 253 THR A CA 1
ATOM 1971 C C . THR A 1 265 ? 39.837 45.920 15.070 1.00 36.03 253 THR A C 1
ATOM 1972 O O . THR A 1 265 ? 39.206 46.552 15.905 1.00 34.83 253 THR A O 1
ATOM 1976 N N . LYS A 1 266 ? 39.384 45.672 13.840 1.00 36.81 254 LYS A N 1
ATOM 1977 C CA . LYS A 1 266 ? 38.126 46.251 13.354 1.00 39.49 254 LYS A CA 1
ATOM 1978 C C . LYS A 1 266 ? 36.983 45.245 13.107 1.00 39.14 254 LYS A C 1
ATOM 1979 O O . LYS A 1 266 ? 35.867 45.649 12.825 1.00 39.91 254 LYS A O 1
ATOM 1985 N N . GLY A 1 267 ? 37.264 43.951 13.239 1.00 39.27 255 GLY A N 1
ATOM 1986 C CA . GLY A 1 267 ? 36.262 42.905 13.057 1.00 37.66 255 GLY A CA 1
ATOM 1987 C C . GLY A 1 267 ? 36.881 41.535 12.836 1.00 37.16 255 GLY A C 1
ATOM 1988 O O . GLY A 1 267 ? 38.056 41.340 13.117 1.00 36.63 255 GLY A O 1
ATOM 1989 N N . LYS A 1 268 ? 36.087 40.586 12.331 1.00 36.43 256 LYS A N 1
ATOM 1990 C CA . LYS A 1 268 ? 36.495 39.185 12.262 1.00 35.77 256 LYS A CA 1
ATOM 1991 C C . LYS A 1 268 ? 36.067 38.477 10.973 1.00 36.34 256 LYS A C 1
ATOM 1992 O O . LYS A 1 268 ? 35.109 38.885 10.318 1.00 37.55 256 LYS A O 1
ATOM 1996 N N . ILE A 1 269 ? 36.809 37.443 10.589 1.00 35.99 257 ILE A N 1
ATOM 1997 C CA . ILE A 1 269 ? 36.364 36.537 9.534 1.00 35.86 257 ILE A CA 1
ATOM 1998 C C . ILE A 1 269 ? 36.422 35.080 9.959 1.00 35.27 257 ILE A C 1
ATOM 1999 O O . ILE A 1 269 ? 37.312 34.654 10.691 1.00 36.24 257 ILE A O 1
ATOM 2004 N N . SER A 1 270 ? 35.454 34.320 9.481 1.00 34.72 258 SER A N 1
ATOM 2005 C CA . SER A 1 270 ? 35.498 32.887 9.601 1.00 34.74 258 SER A CA 1
ATOM 2006 C C . SER A 1 270 ? 35.583 32.305 8.180 1.00 33.74 258 SER A C 1
ATOM 2007 O O . SER A 1 270 ? 34.950 32.806 7.243 1.00 34.16 258 SER A O 1
ATOM 2010 N N . ILE A 1 271 ? 36.385 31.260 8.036 1.00 32.67 259 ILE A N 1
ATOM 2011 C CA . ILE A 1 271 ? 36.746 30.704 6.742 1.00 33.65 259 ILE A CA 1
ATOM 2012 C C . ILE A 1 271 ? 36.277 29.246 6.598 1.00 35.47 259 ILE A C 1
ATOM 2013 O O . ILE A 1 271 ? 36.543 28.418 7.479 1.00 36.54 259 ILE A O 1
ATOM 2018 N N . SER A 1 272 ? 35.592 28.939 5.494 1.00 35.15 260 SER A N 1
ATOM 2019 C CA . SER A 1 272 ? 35.255 27.562 5.149 1.00 37.36 260 SER A CA 1
ATOM 2020 C C . SER A 1 272 ? 35.453 27.311 3.662 1.00 40.25 260 SER A C 1
ATOM 2021 O O . SER A 1 272 ? 35.580 28.253 2.877 1.00 39.89 260 SER A O 1
ATOM 2024 N N . TRP A 1 273 ? 35.454 26.028 3.289 1.00 43.99 261 TRP A N 1
ATOM 2025 C CA . TRP A 1 273 ? 35.579 25.580 1.894 1.00 44.70 261 TRP A CA 1
ATOM 2026 C C . TRP A 1 273 ? 34.666 26.409 0.987 1.00 42.26 261 TRP A C 1
ATOM 2027 O O . TRP A 1 273 ? 35.102 26.891 -0.065 1.00 41.05 261 TRP A O 1
ATOM 2038 N N . ASP A 1 274 ? 33.433 26.633 1.445 1.00 40.01 262 ASP A N 1
ATOM 2039 C CA . ASP A 1 274 ? 32.374 27.175 0.595 1.00 39.83 262 ASP A CA 1
ATOM 2040 C C . ASP A 1 274 ? 31.957 28.623 0.861 1.00 39.18 262 ASP A C 1
ATOM 2041 O O . ASP A 1 274 ? 31.090 29.157 0.166 1.00 38.15 262 ASP A O 1
ATOM 2046 N N . LYS A 1 275 ? 32.560 29.258 1.864 1.00 38.79 263 LYS A N 1
ATOM 2047 C CA . LYS A 1 275 ? 32.158 30.622 2.232 1.00 38.15 263 LYS A CA 1
ATOM 2048 C C . LYS A 1 275 ? 33.093 31.302 3.229 1.00 37.33 263 LYS A C 1
ATOM 2049 O O . LYS A 1 275 ? 33.787 30.653 4.015 1.00 37.79 263 LYS A O 1
ATOM 2055 N N . ILE A 1 276 ? 33.111 32.622 3.165 1.00 35.27 264 ILE A N 1
ATOM 2056 C CA . ILE A 1 276 ? 33.762 33.418 4.176 1.00 33.90 264 ILE A CA 1
ATOM 2057 C C . ILE A 1 276 ? 32.663 34.250 4.818 1.00 33.54 264 ILE A C 1
ATOM 2058 O O . ILE A 1 276 ? 31.768 34.739 4.124 1.00 33.20 264 ILE A O 1
ATOM 2063 N N . VAL A 1 277 ? 32.716 34.369 6.143 1.00 30.69 265 VAL A N 1
ATOM 2064 C CA . VAL A 1 277 ? 31.821 35.233 6.863 1.00 30.95 265 VAL A CA 1
ATOM 2065 C C . VAL A 1 277 ? 32.645 36.382 7.451 1.00 32.40 265 VAL A C 1
ATOM 2066 O O . VAL A 1 277 ? 33.628 36.147 8.159 1.00 31.83 265 VAL A O 1
ATOM 2070 N N . LEU A 1 278 ? 32.255 37.615 7.106 1.00 31.53 266 LEU A N 1
ATOM 2071 C CA . LEU A 1 278 ? 32.941 38.827 7.543 1.00 31.37 266 LEU A CA 1
ATOM 2072 C C . LEU A 1 278 ? 32.014 39.545 8.493 1.00 31.26 266 LEU A C 1
ATOM 2073 O O . LEU A 1 278 ? 31.064 40.179 8.059 1.00 32.21 266 LEU A O 1
ATOM 2078 N N . ASN A 1 279 ? 32.286 39.426 9.786 1.00 31.47 267 ASN A N 1
ATOM 2079 C CA . ASN A 1 279 ? 31.384 39.911 10.810 1.00 32.32 267 ASN A CA 1
ATOM 2080 C C . ASN A 1 279 ? 30.059 39.193 10.644 1.00 33.60 267 ASN A C 1
ATOM 2081 O O . ASN A 1 279 ? 29.986 37.993 10.893 1.00 34.28 267 ASN A O 1
ATOM 2086 N N . GLU A 1 280 ? 29.036 39.897 10.178 1.00 35.70 268 GLU A N 1
ATOM 2087 C CA . GLU A 1 280 ? 27.716 39.308 10.015 1.00 37.18 268 GLU A CA 1
ATOM 2088 C C . GLU A 1 280 ? 27.440 38.879 8.558 1.00 37.82 268 GLU A C 1
ATOM 2089 O O . GLU A 1 280 ? 26.424 38.208 8.281 1.00 36.39 268 GLU A O 1
ATOM 2095 N N . GLU A 1 281 ? 28.371 39.236 7.655 1.00 37.45 269 GLU A N 1
ATOM 2096 C CA . GLU A 1 281 ? 28.146 39.133 6.213 1.00 38.68 269 GLU A CA 1
ATOM 2097 C C . GLU A 1 281 ? 28.701 37.863 5.591 1.00 38.82 269 GLU A C 1
ATOM 2098 O O . GLU A 1 281 ? 29.905 37.606 5.644 1.00 39.35 269 GLU A O 1
ATOM 2104 N N . GLU A 1 282 ? 27.825 37.078 4.978 1.00 39.32 270 GLU A N 1
ATOM 2105 C CA . GLU A 1 282 ? 28.262 35.877 4.276 1.00 42.50 270 GLU A CA 1
ATOM 2106 C C . GLU A 1 282 ? 28.660 36.188 2.844 1.00 41.64 270 GLU A C 1
ATOM 2107 O O . GLU A 1 282 ? 27.983 36.954 2.156 1.00 41.81 270 GLU A O 1
ATOM 2121 N N . LYS A 1 284 ? 29.626 33.618 -0.326 1.00 36.80 272 LYS A N 1
ATOM 2122 C CA . LYS A 1 284 ? 29.880 32.283 -0.858 1.00 37.77 272 LYS A CA 1
ATOM 2123 C C . LYS A 1 284 ? 31.123 32.320 -1.725 1.00 36.94 272 LYS A C 1
ATOM 2124 O O . LYS A 1 284 ? 31.314 33.243 -2.501 1.00 38.88 272 LYS A O 1
ATOM 2128 N N . VAL A 1 285 ? 31.995 31.344 -1.543 1.00 35.53 273 VAL A N 1
ATOM 2129 C CA . VAL A 1 285 ? 33.153 31.195 -2.405 1.00 35.92 273 VAL A CA 1
ATOM 2130 C C . VAL A 1 285 ? 32.798 30.215 -3.532 1.00 38.09 273 VAL A C 1
ATOM 2131 O O . VAL A 1 285 ? 32.473 29.061 -3.253 1.00 38.12 273 VAL A O 1
ATOM 2135 N N . PRO A 1 286 ? 32.839 30.676 -4.802 1.00 40.00 274 PRO A N 1
ATOM 2136 C CA . PRO A 1 286 ? 32.539 29.761 -5.915 1.00 41.29 274 PRO A CA 1
ATOM 2137 C C . PRO A 1 286 ? 33.565 28.644 -5.905 1.00 43.04 274 PRO A C 1
ATOM 2138 O O . PRO A 1 286 ? 34.780 28.901 -5.769 1.00 41.47 274 PRO A O 1
ATOM 2142 N N . GLN A 1 287 ? 33.073 27.414 -6.017 1.00 44.50 275 GLN A N 1
ATOM 2143 C CA . GLN A 1 287 ? 33.915 26.232 -5.877 1.00 45.56 275 GLN A CA 1
ATOM 2144 C C . GLN A 1 287 ? 34.840 25.978 -7.067 1.00 44.50 275 GLN A C 1
ATOM 2145 O O . GLN A 1 287 ? 34.499 26.310 -8.198 1.00 44.14 275 GLN A O 1
ATOM 2151 N N . GLU A 1 288 ? 36.014 25.405 -6.790 1.00 42.99 276 GLU A N 1
ATOM 2152 C CA . GLU A 1 288 ? 37.002 25.094 -7.829 1.00 41.65 276 GLU A CA 1
ATOM 2153 C C . GLU A 1 288 ? 37.807 23.850 -7.503 1.00 37.77 276 GLU A C 1
ATOM 2154 O O . GLU A 1 288 ? 37.934 23.468 -6.354 1.00 35.75 276 GLU A O 1
ATOM 2160 N N . ASN A 1 289 ? 38.362 23.217 -8.522 1.00 36.57 277 ASN A N 1
ATOM 2161 C CA . ASN A 1 289 ? 39.209 22.063 -8.299 1.00 35.36 277 ASN A CA 1
ATOM 2162 C C . ASN A 1 289 ? 40.632 22.592 -8.181 1.00 36.08 277 ASN A C 1
ATOM 2163 O O . ASN A 1 289 ? 41.170 23.120 -9.150 1.00 38.40 277 ASN A O 1
ATOM 2168 N N . SER A 1 290 ? 41.228 22.478 -6.995 1.00 35.05 278 SER A N 1
ATOM 2169 C CA . SER A 1 290 ? 42.568 23.002 -6.757 1.00 35.92 278 SER A CA 1
ATOM 2170 C C . SER A 1 290 ? 43.672 22.192 -7.440 1.00 36.24 278 SER A C 1
ATOM 2171 O O . SER A 1 290 ? 44.704 22.753 -7.817 1.00 36.45 278 SER A O 1
ATOM 2174 N N . TYR A 1 291 ? 43.463 20.882 -7.590 1.00 34.04 279 TYR A N 1
ATOM 2175 C CA . TYR A 1 291 ? 44.394 20.030 -8.335 1.00 35.13 279 TYR A CA 1
ATOM 2176 C C . TYR A 1 291 ? 44.428 20.448 -9.795 1.00 35.73 279 TYR A C 1
ATOM 2177 O O . TYR A 1 291 ? 45.488 20.519 -10.411 1.00 36.63 279 TYR A O 1
ATOM 2186 N N . GLN A 1 292 ? 43.259 20.747 -10.341 1.00 34.90 280 GLN A N 1
ATOM 2187 C CA . GLN A 1 292 ? 43.178 21.205 -11.709 1.00 35.23 280 GLN A CA 1
ATOM 2188 C C . GLN A 1 292 ? 43.910 22.531 -11.813 1.00 35.80 280 GLN A C 1
ATOM 2189 O O . GLN A 1 292 ? 44.673 22.759 -12.753 1.00 36.51 280 GLN A O 1
ATOM 2195 N N . LYS A 1 293 ? 43.679 23.389 -10.825 1.00 35.49 281 LYS A N 1
ATOM 2196 C CA . LYS A 1 293 ? 44.259 24.711 -10.811 1.00 37.59 281 LYS A CA 1
ATOM 2197 C C . LYS A 1 293 ? 45.786 24.661 -10.734 1.00 37.46 281 LYS A C 1
ATOM 2198 O O . LYS A 1 293 ? 46.473 25.446 -11.399 1.00 37.67 281 LYS A O 1
ATOM 2204 N N . GLU A 1 294 ? 46.316 23.724 -9.956 1.00 36.93 282 GLU A N 1
ATOM 2205 C CA . GLU A 1 294 ? 47.753 23.604 -9.859 1.00 38.06 282 GLU A CA 1
ATOM 2206 C C . GLU A 1 294 ? 48.378 23.050 -11.151 1.00 37.45 282 GLU A C 1
ATOM 2207 O O . GLU A 1 294 ? 49.503 23.424 -11.500 1.00 36.81 282 GLU A O 1
ATOM 2213 N N . PHE A 1 295 ? 47.660 22.187 -11.869 1.00 37.46 283 PHE A N 1
ATOM 2214 C CA . PHE A 1 295 ? 48.190 21.647 -13.130 1.00 38.00 283 PHE A CA 1
ATOM 2215 C C . PHE A 1 295 ? 48.218 22.723 -14.219 1.00 39.40 283 PHE A C 1
ATOM 2216 O O . PHE A 1 295 ? 49.152 22.796 -15.021 1.00 40.73 283 PHE A O 1
ATOM 2224 N N . GLU A 1 296 ? 47.205 23.575 -14.210 1.00 39.25 284 GLU A N 1
ATOM 2225 C CA . GLU A 1 296 ? 47.170 24.725 -15.078 1.00 40.13 284 GLU A CA 1
ATOM 2226 C C . GLU A 1 296 ? 48.394 25.597 -14.807 1.00 38.39 284 GLU A C 1
ATOM 2227 O O . GLU A 1 296 ? 49.061 26.037 -15.746 1.00 39.01 284 GLU A O 1
ATOM 2233 N N . ASP A 1 297 ? 48.691 25.817 -13.528 1.00 35.62 285 ASP A N 1
ATOM 2234 C CA . ASP A 1 297 ? 49.760 26.727 -13.132 1.00 35.79 285 ASP A CA 1
ATOM 2235 C C . ASP A 1 297 ? 51.122 26.166 -13.566 1.00 35.25 285 ASP A C 1
ATOM 2236 O O . ASP A 1 297 ? 51.965 26.884 -14.126 1.00 32.96 285 ASP A O 1
ATOM 2241 N N . PHE A 1 298 ? 51.299 24.867 -13.339 1.00 34.24 286 PHE A N 1
ATOM 2242 C CA . PHE A 1 298 ? 52.481 24.124 -13.777 1.00 34.74 286 PHE A CA 1
ATOM 2243 C C . PHE A 1 298 ? 52.653 24.187 -15.302 1.00 37.29 286 PHE A C 1
ATOM 2244 O O . PHE A 1 298 ? 53.777 24.321 -15.805 1.00 37.14 286 PHE A O 1
ATOM 2252 N N . TYR A 1 299 ? 51.541 24.110 -16.033 1.00 36.35 287 TYR A N 1
ATOM 2253 C CA . TYR A 1 299 ? 51.604 24.248 -17.470 1.00 34.91 287 TYR A CA 1
ATOM 2254 C C . TYR A 1 299 ? 52.162 25.611 -17.854 1.00 35.87 287 TYR A C 1
ATOM 2255 O O . TYR A 1 299 ? 52.949 25.726 -18.796 1.00 37.13 287 TYR A O 1
ATOM 2264 N N . GLN A 1 300 ? 51.736 26.643 -17.139 1.00 35.92 288 GLN A N 1
ATOM 2265 C CA . GLN A 1 300 ? 52.107 28.011 -17.491 1.00 36.31 288 GLN A CA 1
ATOM 2266 C C . GLN A 1 300 ? 53.576 28.260 -17.135 1.00 36.90 288 GLN A C 1
ATOM 2267 O O . GLN A 1 300 ? 54.290 28.985 -17.852 1.00 37.57 288 GLN A O 1
ATOM 2273 N N . VAL A 1 301 ? 54.020 27.637 -16.042 1.00 36.19 289 VAL A N 1
ATOM 2274 C CA . VAL A 1 301 ? 55.412 27.711 -15.620 1.00 36.77 289 VAL A CA 1
ATOM 2275 C C . VAL A 1 301 ? 56.299 27.045 -16.662 1.00 37.44 289 VAL A C 1
ATOM 2276 O O . VAL A 1 301 ? 57.278 27.634 -17.129 1.00 38.90 289 VAL A O 1
ATOM 2280 N N . VAL A 1 302 ? 55.925 25.838 -17.052 1.00 37.14 290 VAL A N 1
ATOM 2281 C CA . VAL A 1 302 ? 56.721 25.077 -17.987 1.00 37.25 290 VAL A CA 1
ATOM 2282 C C . VAL A 1 302 ? 56.674 25.632 -19.395 1.00 40.72 290 VAL A C 1
ATOM 2283 O O . VAL A 1 302 ? 57.716 25.793 -20.026 1.00 41.11 290 VAL A O 1
ATOM 2287 N N . ALA A 1 303 ? 55.477 25.924 -19.892 1.00 43.06 291 ALA A N 1
ATOM 2288 C CA . ALA A 1 303 ? 55.317 26.209 -21.324 1.00 43.22 291 ALA A CA 1
ATOM 2289 C C . ALA A 1 303 ? 55.300 27.684 -21.653 1.00 41.99 291 ALA A C 1
ATOM 2290 O O . ALA A 1 303 ? 55.790 28.080 -22.695 1.00 42.32 291 ALA A O 1
ATOM 2292 N N . GLU A 1 304 ? 54.725 28.487 -20.765 1.00 42.44 292 GLU A N 1
ATOM 2293 C CA . GLU A 1 304 ? 54.468 29.897 -21.053 1.00 40.59 292 GLU A CA 1
ATOM 2294 C C . GLU A 1 304 ? 55.327 30.851 -20.245 1.00 39.11 292 GLU A C 1
ATOM 2295 O O . GLU A 1 304 ? 55.034 32.027 -20.199 1.00 38.19 292 GLU A O 1
ATOM 2301 N N . GLY A 1 305 ? 56.386 30.339 -19.614 1.00 41.90 293 GLY A N 1
ATOM 2302 C CA . GLY A 1 305 ? 57.339 31.156 -18.833 1.00 43.23 293 GLY A CA 1
ATOM 2303 C C . GLY A 1 305 ? 56.822 31.940 -17.617 1.00 44.55 293 GLY A C 1
ATOM 2304 O O . GLY A 1 305 ? 57.379 32.988 -17.264 1.00 44.89 293 GLY A O 1
ATOM 2305 N N . LYS A 1 306 ? 55.758 31.455 -16.977 1.00 43.96 294 LYS A N 1
ATOM 2306 C CA . LYS A 1 306 ? 55.267 32.068 -15.741 1.00 43.65 294 LYS A CA 1
ATOM 2307 C C . LYS A 1 306 ? 56.229 31.726 -14.599 1.00 43.72 294 LYS A C 1
ATOM 2308 O O . LYS A 1 306 ? 56.668 30.580 -14.481 1.00 43.73 294 LYS A O 1
ATOM 2314 N N . PRO A 1 307 ? 56.602 32.730 -13.786 1.00 43.52 295 PRO A N 1
ATOM 2315 C CA . PRO A 1 307 ? 57.389 32.470 -12.582 1.00 42.57 295 PRO A CA 1
ATOM 2316 C C . PRO A 1 307 ? 56.737 31.429 -11.678 1.00 43.97 295 PRO A C 1
ATOM 2317 O O . PRO A 1 307 ? 55.503 31.349 -11.599 1.00 43.75 295 PRO A O 1
ATOM 2321 N N . ASN A 1 308 ? 57.576 30.650 -10.994 1.00 44.92 296 ASN A N 1
ATOM 2322 C CA . ASN A 1 308 ? 57.107 29.584 -10.121 1.00 43.90 296 ASN A CA 1
ATOM 2323 C C . ASN A 1 308 ? 56.907 30.016 -8.654 1.00 44.98 296 ASN A C 1
ATOM 2324 O O . ASN A 1 308 ? 57.679 29.633 -7.779 1.00 46.71 296 ASN A O 1
ATOM 2329 N N . ASP A 1 309 ? 55.872 30.806 -8.387 1.00 44.25 297 ASP A N 1
ATOM 2330 C CA . ASP A 1 309 ? 55.586 31.256 -7.018 1.00 46.01 297 ASP A CA 1
ATOM 2331 C C . ASP A 1 309 ? 54.927 30.172 -6.182 1.00 45.64 297 ASP A C 1
ATOM 2332 O O . ASP A 1 309 ? 55.343 29.924 -5.054 1.00 49.00 297 ASP A O 1
ATOM 2337 N N . LEU A 1 310 ? 53.904 29.538 -6.743 1.00 41.45 298 LEU A N 1
ATOM 2338 C CA . LEU A 1 310 ? 52.985 28.730 -5.983 1.00 39.87 298 LEU A CA 1
ATOM 2339 C C . LEU A 1 310 ? 53.379 27.274 -5.938 1.00 40.51 298 LEU A C 1
ATOM 2340 O O . LEU A 1 310 ? 52.980 26.576 -5.022 1.00 43.52 298 LEU A O 1
ATOM 2345 N N . GLY A 1 311 ? 54.143 26.806 -6.924 1.00 39.74 299 GLY A N 1
ATOM 2346 C CA . GLY A 1 311 ? 54.689 25.451 -6.909 1.00 37.33 299 GLY A CA 1
ATOM 2347 C C . GLY A 1 311 ? 56.128 25.436 -6.452 1.00 37.99 299 GLY A C 1
ATOM 2348 O O . GLY A 1 311 ? 56.753 24.392 -6.387 1.00 39.21 299 GLY A O 1
ATOM 2349 N N . SER A 1 312 ? 56.661 26.615 -6.168 1.00 39.04 300 SER A N 1
ATOM 2350 C CA . SER A 1 312 ? 58.025 26.796 -5.653 1.00 39.95 300 SER A CA 1
ATOM 2351 C C . SER A 1 312 ? 58.491 25.808 -4.567 1.00 38.73 300 SER A C 1
ATOM 2352 O O . SER A 1 312 ? 57.880 25.699 -3.495 1.00 38.40 300 SER A O 1
ATOM 2355 N N . PRO A 1 313 ? 59.575 25.078 -4.838 1.00 39.20 301 PRO A N 1
ATOM 2356 C CA . PRO A 1 313 ? 60.172 24.215 -3.805 1.00 38.96 301 PRO A CA 1
ATOM 2357 C C . PRO A 1 313 ? 60.464 24.942 -2.475 1.00 38.49 301 PRO A C 1
ATOM 2358 O O . PRO A 1 313 ? 60.259 24.360 -1.410 1.00 39.30 301 PRO A O 1
ATOM 2362 N N . VAL A 1 314 ? 60.936 26.189 -2.549 1.00 37.25 302 VAL A N 1
ATOM 2363 C CA . VAL A 1 314 ? 61.238 27.015 -1.381 1.00 35.23 302 VAL A CA 1
ATOM 2364 C C . VAL A 1 314 ? 59.992 27.201 -0.516 1.00 37.06 302 VAL A C 1
ATOM 2365 O O . VAL A 1 314 ? 60.053 27.109 0.715 1.00 37.15 302 VAL A O 1
ATOM 2369 N N . GLN A 1 315 ? 58.849 27.431 -1.160 1.00 37.60 303 GLN A N 1
ATOM 2370 C CA . GLN A 1 315 ? 57.565 27.580 -0.444 1.00 37.03 303 GLN A CA 1
ATOM 2371 C C . GLN A 1 315 ? 57.211 26.310 0.313 1.00 36.65 303 GLN A C 1
ATOM 2372 O O . GLN A 1 315 ? 56.742 26.361 1.461 1.00 35.49 303 GLN A O 1
ATOM 2378 N N . ALA A 1 316 ? 57.447 25.168 -0.328 1.00 35.38 304 ALA A N 1
ATOM 2379 C CA . ALA A 1 316 ? 57.040 23.893 0.250 1.00 35.23 304 ALA A CA 1
ATOM 2380 C C . ALA A 1 316 ? 57.966 23.585 1.406 1.00 36.97 304 ALA A C 1
ATOM 2381 O O . ALA A 1 316 ? 57.553 23.010 2.417 1.00 37.30 304 ALA A O 1
ATOM 2383 N N . LEU A 1 317 ? 59.224 23.996 1.262 1.00 37.55 305 LEU A N 1
ATOM 2384 C CA . LEU A 1 317 ? 60.189 23.754 2.307 1.00 37.24 305 LEU A CA 1
ATOM 2385 C C . LEU A 1 317 ? 59.769 24.547 3.549 1.00 37.36 305 LEU A C 1
ATOM 2386 O O . LEU A 1 317 ? 59.804 24.030 4.666 1.00 38.05 305 LEU A O 1
ATOM 2391 N N . LYS A 1 318 ? 59.337 25.788 3.336 1.00 36.89 306 LYS A N 1
ATOM 2392 C CA . LYS A 1 318 ? 58.814 26.608 4.436 1.00 37.97 306 LYS A CA 1
ATOM 2393 C C . LYS A 1 318 ? 57.569 25.998 5.087 1.00 36.63 306 LYS A C 1
ATOM 2394 O O . LYS A 1 318 ? 57.410 26.081 6.299 1.00 36.00 306 LYS A O 1
ATOM 2400 N N . ASP A 1 319 ? 56.701 25.363 4.298 1.00 35.78 307 ASP A N 1
ATOM 2401 C CA . ASP A 1 319 ? 55.565 24.679 4.894 1.00 36.78 307 ASP A CA 1
ATOM 2402 C C . ASP A 1 319 ? 56.049 23.564 5.827 1.00 36.44 307 ASP A C 1
ATOM 2403 O O . ASP A 1 319 ? 55.557 23.414 6.961 1.00 35.53 307 ASP A O 1
ATOM 2408 N N . LEU A 1 320 ? 57.018 22.793 5.342 1.00 35.00 308 LEU A N 1
ATOM 2409 C CA . LEU A 1 320 ? 57.479 21.645 6.076 1.00 35.42 308 LEU A CA 1
ATOM 2410 C C . LEU A 1 320 ? 58.176 22.121 7.355 1.00 35.39 308 LEU A C 1
ATOM 2411 O O . LEU A 1 320 ? 57.895 21.605 8.421 1.00 37.29 308 LEU A O 1
ATOM 2416 N N . ALA A 1 321 ? 59.024 23.142 7.239 1.00 34.11 309 ALA A N 1
ATOM 2417 C CA . ALA A 1 321 ? 59.714 23.759 8.385 1.00 35.00 309 ALA A CA 1
ATOM 2418 C C . ALA A 1 321 ? 58.790 24.156 9.555 1.00 34.84 309 ALA A C 1
ATOM 2419 O O . ALA A 1 321 ? 59.130 23.923 10.721 1.00 33.69 309 ALA A O 1
ATOM 2421 N N . PHE A 1 322 ? 57.639 24.751 9.245 1.00 32.90 310 PHE A N 1
ATOM 2422 C CA . PHE A 1 322 ? 56.646 25.053 10.267 1.00 35.87 310 PHE A CA 1
ATOM 2423 C C . PHE A 1 322 ? 56.269 23.787 11.050 1.00 36.92 310 PHE A C 1
ATOM 2424 O O . PHE A 1 322 ? 56.327 23.774 12.282 1.00 37.81 310 PHE A O 1
ATOM 2432 N N . ILE A 1 323 ? 55.904 22.721 10.336 1.00 35.99 311 ILE A N 1
ATOM 2433 C CA . ILE A 1 323 ? 55.519 21.472 10.992 1.00 35.61 311 ILE A CA 1
ATOM 2434 C C . ILE A 1 323 ? 56.699 20.834 11.711 1.00 37.19 311 ILE A C 1
ATOM 2435 O O . ILE A 1 323 ? 56.583 20.456 12.883 1.00 39.04 311 ILE A O 1
ATOM 2440 N N . GLU A 1 324 ? 57.846 20.739 11.047 1.00 35.26 312 GLU A N 1
ATOM 2441 C CA . GLU A 1 324 ? 59.009 20.155 11.714 1.00 35.26 312 GLU A CA 1
ATOM 2442 C C . GLU A 1 324 ? 59.358 20.901 13.027 1.00 35.78 312 GLU A C 1
ATOM 2443 O O . GLU A 1 324 ? 59.696 20.277 14.022 1.00 36.12 312 GLU A O 1
ATOM 2449 N N . ALA A 1 325 ? 59.233 22.224 13.030 1.00 35.01 313 ALA A N 1
ATOM 2450 C CA . ALA A 1 325 ? 59.430 23.009 14.255 1.00 35.87 313 ALA A CA 1
ATOM 2451 C C . ALA A 1 325 ? 58.463 22.614 15.377 1.00 35.82 313 ALA A C 1
ATOM 2452 O O . ALA A 1 325 ? 58.898 22.393 16.504 1.00 35.95 313 ALA A O 1
ATOM 2454 N N . CYS A 1 326 ? 57.169 22.534 15.061 1.00 35.06 314 CYS A N 1
ATOM 2455 C CA . CYS A 1 326 ? 56.149 22.049 15.988 1.00 35.09 314 CYS A CA 1
ATOM 2456 C C . CYS A 1 326 ? 56.424 20.672 16.575 1.00 35.20 314 CYS A C 1
ATOM 2457 O O . CYS A 1 326 ? 56.251 20.460 17.766 1.00 35.61 314 CYS A O 1
ATOM 2460 N N . VAL A 1 327 ? 56.832 19.734 15.728 1.00 36.53 315 VAL A N 1
ATOM 2461 C CA . VAL A 1 327 ? 57.126 18.362 16.137 1.00 34.25 315 VAL A CA 1
ATOM 2462 C C . VAL A 1 327 ? 58.241 18.338 17.155 1.00 36.29 315 VAL A C 1
ATOM 2463 O O . VAL A 1 327 ? 58.157 17.620 18.155 1.00 38.04 315 VAL A O 1
ATOM 2467 N N . ARG A 1 328 ? 59.269 19.147 16.936 1.00 36.77 316 ARG A N 1
ATOM 2468 C CA . ARG A 1 328 ? 60.394 19.111 17.848 1.00 37.94 316 ARG A CA 1
ATOM 2469 C C . ARG A 1 328 ? 60.341 20.109 19.009 1.00 37.51 316 ARG A C 1
ATOM 2470 O O . ARG A 1 328 ? 61.139 20.000 19.957 1.00 36.92 316 ARG A O 1
ATOM 2478 N N . SER A 1 329 ? 59.369 21.032 18.972 1.00 34.54 317 SER A N 1
ATOM 2479 C CA . SER A 1 329 ? 59.227 22.036 20.035 1.00 31.37 317 SER A CA 1
ATOM 2480 C C . SER A 1 329 ? 59.113 21.467 21.446 1.00 30.76 317 SER A C 1
ATOM 2481 O O . SER A 1 329 ? 59.749 21.973 22.357 1.00 31.40 317 SER A O 1
ATOM 2484 N N . ALA A 1 330 ? 58.283 20.444 21.640 1.00 29.60 318 ALA A N 1
ATOM 2485 C CA . ALA A 1 330 ? 57.981 19.954 22.991 1.00 30.94 318 ALA A CA 1
ATOM 2486 C C . ALA A 1 330 ? 57.665 21.131 23.925 1.00 32.39 318 ALA A C 1
ATOM 2487 O O . ALA A 1 330 ? 58.021 21.120 25.118 1.00 30.56 318 ALA A O 1
ATOM 2489 N N . GLY A 1 331 ? 57.007 22.146 23.358 1.00 31.50 319 GLY A N 1
ATOM 2490 C CA . GLY A 1 331 ? 56.591 23.316 24.104 1.00 33.09 319 GLY A CA 1
ATOM 2491 C C . GLY A 1 331 ? 57.637 24.401 24.190 1.00 34.11 319 GLY A C 1
ATOM 2492 O O . GLY A 1 331 ? 57.371 25.483 24.703 1.00 36.88 319 GLY A O 1
ATOM 2493 N N . ASN A 1 332 ? 58.833 24.116 23.701 1.00 33.14 320 ASN A N 1
ATOM 2494 C CA . ASN A 1 332 ? 59.881 25.123 23.658 1.00 32.74 320 ASN A CA 1
ATOM 2495 C C . ASN A 1 332 ? 59.755 26.021 22.430 1.00 32.40 320 ASN A C 1
ATOM 2496 O O . ASN A 1 332 ? 59.266 25.601 21.369 1.00 30.52 320 ASN A O 1
ATOM 2501 N N . LYS A 1 333 ? 60.218 27.254 22.571 1.00 31.95 321 LYS A N 1
ATOM 2502 C CA . LYS A 1 333 ? 60.111 28.221 21.494 1.00 31.81 321 LYS A CA 1
ATOM 2503 C C . LYS A 1 333 ? 61.087 27.827 20.395 1.00 30.93 321 LYS A C 1
ATOM 2504 O O . LYS A 1 333 ? 62.253 27.595 20.657 1.00 30.91 321 LYS A O 1
ATOM 2510 N N . VAL A 1 334 ? 60.596 27.681 19.173 1.00 31.12 322 VAL A N 1
ATOM 2511 C CA . VAL A 1 334 ? 61.479 27.387 18.063 1.00 31.34 322 VAL A CA 1
ATOM 2512 C C . VAL A 1 334 ? 61.330 28.483 17.016 1.00 32.97 322 VAL A C 1
ATOM 2513 O O . VAL A 1 334 ? 60.229 28.752 16.553 1.00 34.52 322 VAL A O 1
ATOM 2517 N N . PHE A 1 335 ? 62.438 29.126 16.671 1.00 32.40 323 PHE A N 1
ATOM 2518 C CA . PHE A 1 335 ? 62.462 30.110 15.601 1.00 33.19 323 PHE A CA 1
ATOM 2519 C C . PHE A 1 335 ? 62.606 29.360 14.274 1.00 36.80 323 PHE A C 1
ATOM 2520 O O . PHE A 1 335 ? 63.632 28.709 14.004 1.00 36.95 323 PHE A O 1
ATOM 2528 N N . VAL A 1 336 ? 61.569 29.458 13.451 1.00 38.86 324 VAL A N 1
ATOM 2529 C CA . VAL A 1 336 ? 61.469 28.685 12.217 1.00 40.53 324 VAL A CA 1
ATOM 2530 C C . VAL A 1 336 ? 62.643 28.886 11.265 1.00 39.45 324 VAL A C 1
ATOM 2531 O O . VAL A 1 336 ? 63.143 27.926 10.695 1.00 39.54 324 VAL A O 1
ATOM 2535 N N . SER A 1 337 ? 63.086 30.126 11.098 1.00 39.83 325 SER A N 1
ATOM 2536 C CA . SER A 1 337 ? 64.313 30.389 10.344 1.00 40.98 325 SER A CA 1
ATOM 2537 C C . SER A 1 337 ? 65.483 29.439 10.623 1.00 39.80 325 SER A C 1
ATOM 2538 O O . SER A 1 337 ? 66.194 29.087 9.692 1.00 41.84 325 SER A O 1
ATOM 2541 N N . SER A 1 338 ? 65.678 29.031 11.878 1.00 37.11 326 SER A N 1
ATOM 2542 C CA . SER A 1 338 ? 66.856 28.241 12.269 1.00 37.43 326 SER A CA 1
ATOM 2543 C C . SER A 1 338 ? 66.878 26.860 11.626 1.00 39.04 326 SER A C 1
ATOM 2544 O O . SER A 1 338 ? 67.906 26.188 11.637 1.00 37.81 326 SER A O 1
ATOM 2547 N N . LEU A 1 339 ? 65.745 26.446 11.067 1.00 38.50 327 LEU A N 1
ATOM 2548 C CA . LEU A 1 339 ? 65.655 25.167 10.380 1.00 40.06 327 LEU A CA 1
ATOM 2549 C C . LEU A 1 339 ? 66.001 25.335 8.917 1.00 41.34 327 LEU A C 1
ATOM 2550 O O . LEU A 1 339 ? 66.353 24.373 8.243 1.00 41.80 327 LEU A O 1
ATOM 2555 N N . LEU A 1 340 ? 65.892 26.562 8.429 1.00 43.62 328 LEU A N 1
ATOM 2556 C CA . LEU A 1 340 ? 66.060 26.835 7.008 1.00 47.17 328 LEU A CA 1
ATOM 2557 C C . LEU A 1 340 ? 67.497 27.196 6.646 1.00 50.04 328 LEU A C 1
ATOM 2558 O O . LEU A 1 340 ? 67.807 27.319 5.469 1.00 52.08 328 LEU A O 1
ATOM 2564 N N . ARG B 1 17 ? 25.233 32.085 66.478 1.00 47.33 5 ARG B N 1
ATOM 2565 C CA . ARG B 1 17 ? 25.641 33.515 66.540 1.00 46.92 5 ARG B CA 1
ATOM 2566 C C . ARG B 1 17 ? 26.167 33.976 65.177 1.00 46.07 5 ARG B C 1
ATOM 2567 O O . ARG B 1 17 ? 26.422 33.157 64.306 1.00 47.60 5 ARG B O 1
ATOM 2569 N N . LYS B 1 18 ? 26.326 35.285 64.998 1.00 44.70 6 LYS B N 1
ATOM 2570 C CA . LYS B 1 18 ? 26.636 35.866 63.688 1.00 43.73 6 LYS B CA 1
ATOM 2571 C C . LYS B 1 18 ? 28.047 36.463 63.615 1.00 41.81 6 LYS B C 1
ATOM 2572 O O . LYS B 1 18 ? 28.561 36.980 64.609 1.00 40.03 6 LYS B O 1
ATOM 2578 N N . ILE B 1 19 ? 28.662 36.405 62.431 1.00 40.09 7 ILE B N 1
ATOM 2579 C CA . ILE B 1 19 ? 29.996 36.999 62.212 1.00 37.84 7 ILE B CA 1
ATOM 2580 C C . ILE B 1 19 ? 29.914 38.519 62.050 1.00 37.24 7 ILE B C 1
ATOM 2581 O O . ILE B 1 19 ? 29.257 39.022 61.134 1.00 37.74 7 ILE B O 1
ATOM 2586 N N . ARG B 1 20 ? 30.576 39.241 62.953 1.00 36.94 8 ARG B N 1
ATOM 2587 C CA . ARG B 1 20 ? 30.636 40.699 62.884 1.00 35.98 8 ARG B CA 1
ATOM 2588 C C . ARG B 1 20 ? 31.672 41.085 61.831 1.00 35.69 8 ARG B C 1
ATOM 2589 O O . ARG B 1 20 ? 32.853 40.768 61.969 1.00 36.54 8 ARG B O 1
ATOM 2597 N N . LEU B 1 21 ? 31.210 41.733 60.764 1.00 34.29 9 LEU B N 1
ATOM 2598 C CA . LEU B 1 21 ? 32.022 41.957 59.585 1.00 32.66 9 LEU B CA 1
ATOM 2599 C C . LEU B 1 21 ? 32.161 43.426 59.262 1.00 33.89 9 LEU B C 1
ATOM 2600 O O . LEU B 1 21 ? 31.164 44.139 59.143 1.00 35.75 9 LEU B O 1
ATOM 2605 N N . GLY B 1 22 ? 33.407 43.864 59.103 1.00 34.03 10 GLY B N 1
ATOM 2606 C CA . GLY B 1 22 ? 33.715 45.216 58.641 1.00 33.82 10 GLY B CA 1
ATOM 2607 C C . GLY B 1 22 ? 34.100 45.265 57.167 1.00 34.72 10 GLY B C 1
ATOM 2608 O O . GLY B 1 22 ? 34.884 44.435 56.687 1.00 35.42 10 GLY B O 1
ATOM 2609 N N . ILE B 1 23 ? 33.539 46.236 56.449 1.00 33.48 11 ILE B N 1
ATOM 2610 C CA . ILE B 1 23 ? 33.834 46.421 55.038 1.00 33.02 11 ILE B CA 1
ATOM 2611 C C . ILE B 1 23 ? 34.967 47.423 54.857 1.00 33.60 11 ILE B C 1
ATOM 2612 O O . ILE B 1 23 ? 34.935 48.515 55.410 1.00 34.13 11 ILE B O 1
ATOM 2617 N N . VAL B 1 24 ? 35.973 47.041 54.078 1.00 34.15 12 VAL B N 1
ATOM 2618 C CA . VAL B 1 24 ? 37.120 47.900 53.841 1.00 33.91 12 VAL B CA 1
ATOM 2619 C C . VAL B 1 24 ? 37.269 48.084 52.334 1.00 35.75 12 VAL B C 1
ATOM 2620 O O . VAL B 1 24 ? 37.489 47.111 51.596 1.00 36.44 12 VAL B O 1
ATOM 2624 N N . GLY B 1 25 ? 37.144 49.331 51.883 1.00 36.45 13 GLY B N 1
ATOM 2625 C CA . GLY B 1 25 ? 37.136 49.653 50.451 1.00 36.40 13 GLY B CA 1
ATOM 2626 C C . GLY B 1 25 ? 35.727 49.621 49.874 1.00 37.07 13 GLY B C 1
ATOM 2627 O O . GLY B 1 25 ? 35.239 48.561 49.479 1.00 36.95 13 GLY B O 1
ATOM 2628 N N . CYS B 1 26 ? 35.074 50.781 49.827 1.00 36.37 14 CYS B N 1
ATOM 2629 C CA . CYS B 1 26 ? 33.691 50.865 49.366 1.00 36.03 14 CYS B CA 1
ATOM 2630 C C . CYS B 1 26 ? 33.594 51.301 47.912 1.00 35.95 14 CYS B C 1
ATOM 2631 O O . CYS B 1 26 ? 33.040 52.370 47.595 1.00 36.38 14 CYS B O 1
ATOM 2634 N N . GLY B 1 27 ? 34.142 50.462 47.037 1.00 33.75 15 GLY B N 1
ATOM 2635 C CA . GLY B 1 27 ? 34.052 50.662 45.601 1.00 32.80 15 GLY B CA 1
ATOM 2636 C C . GLY B 1 27 ? 33.060 49.703 44.967 1.00 34.08 15 GLY B C 1
ATOM 2637 O O . GLY B 1 27 ? 32.169 49.158 45.641 1.00 33.69 15 GLY B O 1
ATOM 2638 N N . ILE B 1 28 ? 33.245 49.481 43.668 1.00 33.47 16 ILE B N 1
ATOM 2639 C CA . ILE B 1 28 ? 32.316 48.723 42.831 1.00 33.00 16 ILE B CA 1
ATOM 2640 C C . ILE B 1 28 ? 31.938 47.340 43.396 1.00 33.22 16 ILE B C 1
ATOM 2641 O O . ILE B 1 28 ? 30.750 47.045 43.640 1.00 30.96 16 ILE B O 1
ATOM 2646 N N . ALA B 1 29 ? 32.962 46.512 43.603 1.00 32.89 17 ALA B N 1
ATOM 2647 C CA . ALA B 1 29 ? 32.803 45.156 44.099 1.0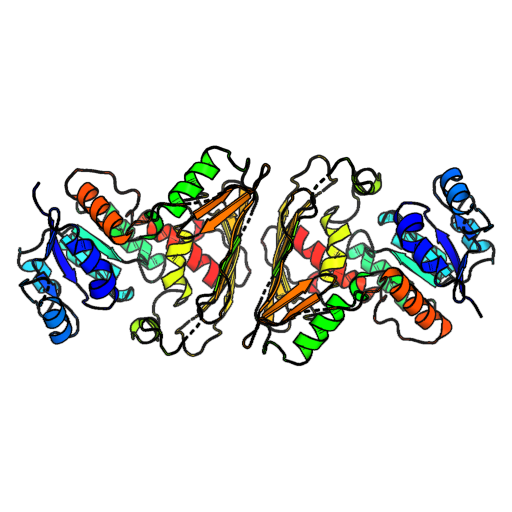0 31.45 17 ALA B CA 1
ATOM 2648 C C . ALA B 1 29 ? 32.040 45.128 45.426 1.00 32.25 17 ALA B C 1
ATOM 2649 O O . ALA B 1 29 ? 31.238 44.227 45.666 1.00 34.08 17 ALA B O 1
ATOM 2651 N N . ALA B 1 30 ? 32.287 46.119 46.282 1.00 31.22 18 ALA B N 1
ATOM 2652 C CA . ALA B 1 30 ? 31.659 46.169 47.600 1.00 28.86 18 ALA B CA 1
ATOM 2653 C C . ALA B 1 30 ? 30.174 46.474 47.496 1.00 29.04 18 ALA B C 1
ATOM 2654 O O . ALA B 1 30 ? 29.368 45.834 48.160 1.00 30.67 18 ALA B O 1
ATOM 2656 N N . ARG B 1 31 ? 29.807 47.450 46.671 1.00 29.09 19 ARG B N 1
ATOM 2657 C CA . ARG B 1 31 ? 28.402 47.842 46.550 1.00 30.99 19 ARG B CA 1
ATOM 2658 C C . ARG B 1 31 ? 27.622 46.815 45.743 1.00 33.47 19 ARG B C 1
ATOM 2659 O O . ARG B 1 31 ? 26.536 46.377 46.153 1.00 34.02 19 ARG B O 1
ATOM 2667 N N . GLU B 1 32 ? 28.196 46.438 44.599 1.00 34.54 20 GLU B N 1
ATOM 2668 C CA . GLU B 1 32 ? 27.454 45.778 43.532 1.00 37.08 20 GLU B CA 1
ATOM 2669 C C . GLU B 1 32 ? 27.484 44.264 43.587 1.00 37.26 20 GLU B C 1
ATOM 2670 O O . GLU B 1 32 ? 26.570 43.608 43.090 1.00 39.03 20 GLU B O 1
ATOM 2676 N N . LEU B 1 33 ? 28.531 43.715 44.185 1.00 36.62 21 LEU B N 1
ATOM 2677 C CA . LEU B 1 33 ? 28.731 42.282 44.180 1.00 35.14 21 LEU B CA 1
ATOM 2678 C C . LEU B 1 33 ? 28.600 41.724 45.595 1.00 36.40 21 LEU B C 1
ATOM 2679 O O . LEU B 1 33 ? 27.825 40.803 45.839 1.00 37.19 21 LEU B O 1
ATOM 2684 N N . HIS B 1 34 ? 29.322 42.330 46.531 1.00 36.89 22 HIS B N 1
ATOM 2685 C CA . HIS B 1 34 ? 29.371 41.867 47.911 1.00 35.36 22 HIS B CA 1
ATOM 2686 C C . HIS B 1 34 ? 28.124 42.182 48.736 1.00 35.01 22 HIS B C 1
ATOM 2687 O O . HIS B 1 34 ? 27.612 41.305 49.422 1.00 36.24 22 HIS B O 1
ATOM 2694 N N . LEU B 1 35 ? 27.628 43.415 48.678 1.00 34.76 23 LEU B N 1
ATOM 2695 C CA . LEU B 1 35 ? 26.491 43.792 49.538 1.00 35.56 23 LEU B CA 1
ATOM 2696 C C . LEU B 1 35 ? 25.201 42.996 49.271 1.00 34.70 23 LEU B C 1
ATOM 2697 O O . LEU B 1 35 ? 24.598 42.488 50.216 1.00 35.80 23 LEU B O 1
ATOM 2702 N N . PRO B 1 36 ? 24.768 42.888 48.000 1.00 33.61 24 PRO B N 1
ATOM 2703 C CA . PRO B 1 36 ? 23.576 42.084 47.743 1.00 34.27 24 PRO B CA 1
ATOM 2704 C C . PRO B 1 36 ? 23.678 40.677 48.331 1.00 34.31 24 PRO B C 1
ATOM 2705 O O . PRO B 1 36 ? 22.709 40.179 48.915 1.00 35.41 24 PRO B O 1
ATOM 2709 N N . ALA B 1 37 ? 24.855 40.069 48.205 1.00 34.56 25 ALA B N 1
ATOM 2710 C CA . ALA B 1 37 ? 25.089 38.724 48.709 1.00 34.83 25 ALA B CA 1
ATOM 2711 C C . ALA B 1 37 ? 24.940 38.673 50.233 1.00 35.80 25 ALA B C 1
ATOM 2712 O O . ALA B 1 37 ? 24.219 37.819 50.772 1.00 36.90 25 ALA B O 1
ATOM 2714 N N . LEU B 1 38 ? 25.595 39.608 50.917 1.00 35.28 26 LEU B N 1
ATOM 2715 C CA . LEU B 1 38 ? 25.458 39.737 52.364 1.00 34.76 26 LEU B CA 1
ATOM 2716 C C . LEU B 1 38 ? 24.027 40.032 52.813 1.00 35.25 26 LEU B C 1
ATOM 2717 O O . LEU B 1 38 ? 23.607 39.549 53.861 1.00 36.26 26 LEU B O 1
ATOM 2722 N N . LYS B 1 39 ? 23.281 40.810 52.028 1.00 35.96 27 LYS B N 1
ATOM 2723 C CA . LYS B 1 39 ? 21.888 41.147 52.376 1.00 36.89 27 LYS B CA 1
ATOM 2724 C C . LYS B 1 39 ? 20.977 39.920 52.371 1.00 37.08 27 LYS B C 1
ATOM 2725 O O . LYS B 1 39 ? 19.990 39.864 53.097 1.00 37.44 27 LYS B O 1
ATOM 2731 N N . ASN B 1 40 ? 21.322 38.948 51.535 1.00 37.93 28 ASN B N 1
ATOM 2732 C CA . ASN B 1 40 ? 20.686 37.641 51.535 1.00 36.99 28 ASN B CA 1
ATOM 2733 C C . ASN B 1 40 ? 21.249 36.703 52.612 1.00 36.66 28 ASN B C 1
ATOM 2734 O O . ASN B 1 40 ? 20.662 35.620 52.891 1.00 36.08 28 ASN B O 1
ATOM 2739 N N . LEU B 1 41 ? 22.373 37.124 53.230 1.00 36.29 29 LEU B N 1
ATOM 2740 C CA . LEU B 1 41 ? 22.961 36.325 54.302 1.00 35.52 29 LEU B CA 1
ATOM 2741 C C . LEU B 1 41 ? 22.956 37.058 55.643 1.00 37.69 29 LEU B C 1
ATOM 2742 O O . LEU B 1 41 ? 23.921 36.974 56.416 1.00 38.43 29 LEU B O 1
ATOM 2747 N N . SER B 1 42 ? 21.858 37.761 55.922 1.00 37.60 30 SER B N 1
ATOM 2748 C CA . SER B 1 42 ? 21.753 38.590 57.127 1.00 38.81 30 SER B CA 1
ATOM 2749 C C . SER B 1 42 ? 21.649 37.745 58.393 1.00 39.51 30 SER B C 1
ATOM 2750 O O . SER B 1 42 ? 21.834 38.245 59.501 1.00 39.27 30 SER B O 1
ATOM 2753 N N . HIS B 1 43 ? 21.360 36.459 58.218 1.00 40.50 31 HIS B N 1
ATOM 2754 C CA . HIS B 1 43 ? 21.258 35.532 59.344 1.00 40.69 31 HIS B CA 1
ATOM 2755 C C . HIS B 1 43 ? 22.641 34.989 59.724 1.00 41.01 31 HIS B C 1
ATOM 2756 O O . HIS B 1 43 ? 22.796 34.346 60.765 1.00 42.04 31 HIS B O 1
ATOM 2763 N N . LEU B 1 44 ? 23.637 35.263 58.877 1.00 40.31 32 LEU B N 1
ATOM 2764 C CA . LEU B 1 44 ? 25.024 34.839 59.110 1.00 39.50 32 LEU B CA 1
ATOM 2765 C C . LEU B 1 44 ? 26.024 36.007 59.199 1.00 39.86 32 LEU B C 1
ATOM 2766 O O . LEU B 1 44 ? 27.148 35.847 59.730 1.00 40.29 32 LEU B O 1
ATOM 2771 N N . PHE B 1 45 ? 25.632 37.167 58.665 1.00 38.87 33 PHE B N 1
ATOM 2772 C CA . PHE B 1 45 ? 26.479 38.368 58.727 1.00 37.68 33 PHE B CA 1
ATOM 2773 C C . PHE B 1 45 ? 25.750 39.618 59.171 1.00 38.74 33 PHE B C 1
ATOM 2774 O O . PHE B 1 45 ? 24.624 39.889 58.735 1.00 39.79 33 PHE B O 1
ATOM 2782 N N . GLU B 1 46 ? 26.407 40.363 60.053 1.00 38.35 34 GLU B N 1
ATOM 2783 C CA . GLU B 1 46 ? 25.974 41.696 60.411 1.00 39.34 34 GLU B CA 1
ATOM 2784 C C . GLU B 1 46 ? 27.119 42.608 60.029 1.00 39.15 34 GLU B C 1
ATOM 2785 O O . GLU B 1 46 ? 28.279 42.343 60.369 1.00 39.95 34 GLU B O 1
ATOM 2791 N N . ILE B 1 47 ? 26.809 43.664 59.292 1.00 38.30 35 ILE B N 1
ATOM 2792 C CA . ILE B 1 47 ? 27.822 44.657 58.970 1.00 35.90 35 ILE B CA 1
ATOM 2793 C C . ILE B 1 47 ? 27.791 45.719 60.052 1.00 35.39 35 ILE B C 1
ATOM 2794 O O . ILE B 1 47 ? 26.782 46.400 60.241 1.00 36.10 35 ILE B O 1
ATOM 2799 N N . THR B 1 48 ? 28.904 45.831 60.771 1.00 34.55 36 THR B N 1
ATOM 2800 C CA . THR B 1 48 ? 29.003 46.702 61.939 1.00 34.64 36 THR B CA 1
ATOM 2801 C C . THR B 1 48 ? 29.936 47.900 61.707 1.00 34.69 36 THR B C 1
ATOM 2802 O O . THR B 1 48 ? 29.702 48.983 62.240 1.00 35.80 36 THR B O 1
ATOM 2806 N N . ALA B 1 49 ? 30.976 47.699 60.899 1.00 34.24 37 ALA B N 1
ATOM 2807 C CA . ALA B 1 49 ? 31.984 48.716 60.622 1.00 33.16 37 ALA B CA 1
ATOM 2808 C C . ALA B 1 49 ? 32.274 48.865 59.138 1.00 33.99 37 ALA B C 1
ATOM 2809 O O . ALA B 1 49 ? 32.213 47.899 58.375 1.00 35.37 37 ALA B O 1
ATOM 2811 N N . VAL B 1 50 ? 32.622 50.083 58.741 1.00 33.67 38 VAL B N 1
ATOM 2812 C CA . VAL B 1 50 ? 32.871 50.417 57.337 1.00 30.82 38 VAL B CA 1
ATOM 2813 C C . VAL B 1 50 ? 33.962 51.502 57.261 1.00 31.02 38 VAL B C 1
ATOM 2814 O O . VAL B 1 50 ? 34.057 52.354 58.154 1.00 29.74 38 VAL B O 1
ATOM 2821 N N . THR B 1 51 ? 34.803 51.430 56.226 1.00 31.13 39 THR B N 1
ATOM 2822 C CA . THR B 1 51 ? 35.892 52.390 56.022 1.00 31.39 39 THR B CA 1
ATOM 2823 C C . THR B 1 51 ? 36.344 52.417 54.570 1.00 31.33 39 THR B C 1
ATOM 2824 O O . THR B 1 51 ? 36.351 51.380 53.904 1.00 32.98 39 THR B O 1
ATOM 2828 N N . SER B 1 52 ? 36.706 53.591 54.067 1.00 31.46 40 SER B N 1
ATOM 2829 C CA . SER B 1 52 ? 37.162 53.705 52.671 1.00 33.58 40 SER B CA 1
ATOM 2830 C C . SER B 1 52 ? 38.197 54.820 52.555 1.00 34.08 40 SER B C 1
ATOM 2831 O O . SER B 1 52 ? 38.394 55.550 53.520 1.00 34.11 40 SER B O 1
ATOM 2834 N N . ARG B 1 53 ? 38.873 54.946 51.406 1.00 34.86 41 ARG B N 1
ATOM 2835 C CA . ARG B 1 53 ? 39.785 56.093 51.204 1.00 34.81 41 ARG B CA 1
ATOM 2836 C C . ARG B 1 53 ? 39.051 57.444 51.229 1.00 34.06 41 ARG B C 1
ATOM 2837 O O . ARG B 1 53 ? 39.530 58.402 51.849 1.00 33.02 41 ARG B O 1
ATOM 2845 N N . THR B 1 54 ? 37.903 57.514 50.554 1.00 33.12 42 THR B N 1
ATOM 2846 C CA . THR B 1 54 ? 37.044 58.704 50.594 1.00 32.70 42 THR B CA 1
ATOM 2847 C C . THR B 1 54 ? 35.922 58.515 51.623 1.00 32.31 42 THR B C 1
ATOM 2848 O O . THR B 1 54 ? 35.098 57.611 51.472 1.00 33.49 42 THR B O 1
ATOM 2852 N N . ARG B 1 55 ? 35.879 59.360 52.655 1.00 31.39 43 ARG B N 1
ATOM 2853 C CA . ARG B 1 55 ? 34.872 59.218 53.708 1.00 30.48 43 ARG B CA 1
ATOM 2854 C C . ARG B 1 55 ? 33.440 59.282 53.164 1.00 30.06 43 ARG B C 1
ATOM 2855 O O . ARG B 1 55 ? 32.559 58.573 53.652 1.00 30.64 43 ARG B O 1
ATOM 2863 N N . SER B 1 56 ? 33.211 60.112 52.152 1.00 30.29 44 SER B N 1
ATOM 2864 C CA . SER B 1 56 ? 31.872 60.240 51.573 1.00 32.07 44 SER B CA 1
ATOM 2865 C C . SER B 1 56 ? 31.393 58.955 50.858 1.00 33.24 44 SER B C 1
ATOM 2866 O O . SER B 1 56 ? 30.206 58.639 50.889 1.00 33.84 44 SER B O 1
ATOM 2869 N N . HIS B 1 57 ? 32.302 58.203 50.247 1.00 33.46 45 HIS B N 1
ATOM 2870 C CA . HIS B 1 57 ? 31.915 56.919 49.646 1.00 35.88 45 HIS B CA 1
ATOM 2871 C C . HIS B 1 57 ? 31.570 55.889 50.715 1.00 36.41 45 HIS B C 1
ATOM 2872 O O . HIS B 1 57 ? 30.724 55.016 50.506 1.00 36.72 45 HIS B O 1
ATOM 2879 N N . ALA B 1 58 ? 32.240 55.996 51.858 1.00 36.68 46 ALA B N 1
ATOM 2880 C CA . ALA B 1 58 ? 31.999 55.094 52.981 1.00 36.72 46 ALA B CA 1
ATOM 2881 C C . ALA B 1 58 ? 30.653 55.385 53.632 1.00 36.82 46 ALA B C 1
ATOM 2882 O O . ALA B 1 58 ? 29.940 54.460 54.039 1.00 35.22 46 ALA B O 1
ATOM 2884 N N . GLU B 1 59 ? 30.315 56.674 53.717 1.00 37.22 47 GLU B N 1
ATOM 2885 C CA . GLU B 1 59 ? 29.039 57.121 54.266 1.00 38.25 47 GLU B CA 1
ATOM 2886 C C . GLU B 1 59 ? 27.845 56.740 53.384 1.00 38.58 47 GLU B C 1
ATOM 2887 O O . GLU B 1 59 ? 26.793 56.373 53.899 1.00 38.90 47 GLU B O 1
ATOM 2893 N N . GLU B 1 60 ? 28.018 56.805 52.062 1.00 39.41 48 GLU B N 1
ATOM 2894 C CA . GLU B 1 60 ? 26.994 56.340 51.114 1.00 39.23 48 GLU B CA 1
ATOM 2895 C C . GLU B 1 60 ? 26.760 54.842 51.254 1.00 38.40 48 GLU B C 1
ATOM 2896 O O . GLU B 1 60 ? 25.613 54.376 51.274 1.00 38.30 48 GLU B O 1
ATOM 2902 N N . PHE B 1 61 ? 27.855 54.095 51.355 1.00 37.51 49 PHE B N 1
ATOM 2903 C CA . PHE B 1 61 ? 27.787 52.652 51.528 1.00 36.85 49 PHE B CA 1
ATOM 2904 C C . PHE B 1 61 ? 27.090 52.286 52.850 1.00 37.22 49 PHE B C 1
ATOM 2905 O O . PHE B 1 61 ? 26.296 51.335 52.907 1.00 36.79 49 PHE B O 1
ATOM 2913 N N . ALA B 1 62 ? 27.384 53.055 53.900 1.00 37.37 50 ALA B N 1
ATOM 2914 C CA . ALA B 1 62 ? 26.749 52.875 55.201 1.00 37.27 50 ALA B CA 1
ATOM 2915 C C . ALA B 1 62 ? 25.234 53.018 55.087 1.00 37.47 50 ALA B C 1
ATOM 2916 O O . ALA B 1 62 ? 24.492 52.167 55.585 1.00 37.58 50 ALA B O 1
ATOM 2918 N N . LYS B 1 63 ? 24.787 54.080 54.412 1.00 37.68 51 LYS B N 1
ATOM 2919 C CA . LYS B 1 63 ? 23.361 54.307 54.152 1.00 38.33 51 LYS B CA 1
ATOM 2920 C C . LYS B 1 63 ? 22.733 53.121 53.388 1.00 39.08 51 LYS B C 1
ATOM 2921 O O . LYS B 1 63 ? 21.567 52.802 53.588 1.00 39.67 51 LYS B O 1
ATOM 2932 N N . VAL B 1 65 ? 23.733 49.969 53.803 1.00 40.28 53 VAL B N 1
ATOM 2933 C CA . VAL B 1 65 ? 23.778 48.835 54.741 1.00 40.06 53 VAL B CA 1
ATOM 2934 C C . VAL B 1 65 ? 22.725 48.923 55.860 1.00 40.68 53 VAL B C 1
ATOM 2935 O O . VAL B 1 65 ? 22.144 47.913 56.271 1.00 41.84 53 VAL B O 1
ATOM 2939 N N . GLY B 1 66 ? 22.492 50.134 56.347 1.00 40.78 54 GLY B N 1
ATOM 2940 C CA . GLY B 1 66 ? 21.613 50.361 57.486 1.00 40.66 54 GLY B CA 1
ATOM 2941 C C . GLY B 1 66 ? 22.174 51.482 58.338 1.00 40.87 54 GLY B C 1
ATOM 2942 O O . GLY B 1 66 ? 21.882 52.657 58.098 1.00 41.15 54 GLY B O 1
ATOM 2943 N N . ASN B 1 67 ? 22.993 51.116 59.323 1.00 39.83 55 ASN B N 1
ATOM 2944 C CA . ASN B 1 67 ? 23.614 52.088 60.224 1.00 38.82 55 ASN B CA 1
ATOM 2945 C C . ASN B 1 67 ? 24.926 51.588 60.846 1.00 37.17 55 ASN B C 1
ATOM 2946 O O . ASN B 1 67 ? 25.078 51.602 62.069 1.00 35.93 55 ASN B O 1
ATOM 2951 N N . PRO B 1 68 ? 25.879 51.131 60.008 1.00 35.30 56 PRO B N 1
ATOM 2952 C CA . PRO B 1 68 ? 27.160 50.697 60.561 1.00 34.61 56 PRO B CA 1
ATOM 2953 C C . PRO B 1 68 ? 28.036 51.878 60.988 1.00 33.67 56 PRO B C 1
ATOM 2954 O O . PRO B 1 68 ? 27.787 53.019 60.585 1.00 33.53 56 PRO B O 1
ATOM 2958 N N . ALA B 1 69 ? 29.047 51.599 61.805 1.00 32.74 57 ALA B N 1
ATOM 2959 C CA . ALA B 1 69 ? 29.979 52.632 62.243 1.00 33.39 57 ALA B CA 1
ATOM 2960 C C . ALA B 1 69 ? 30.987 52.967 61.132 1.00 33.20 57 ALA B C 1
ATOM 2961 O O . ALA B 1 69 ? 31.601 52.076 60.538 1.00 33.30 57 ALA B O 1
ATOM 2963 N N . VAL B 1 70 ? 31.129 54.258 60.850 1.00 32.77 58 VAL B N 1
ATOM 2964 C CA . VAL B 1 70 ? 32.045 54.724 59.822 1.00 33.91 58 VAL B CA 1
ATOM 2965 C C . VAL B 1 70 ? 33.366 55.195 60.441 1.00 34.88 58 VAL B C 1
ATOM 2966 O O . VAL B 1 70 ? 33.386 56.037 61.342 1.00 35.95 58 VAL B O 1
ATOM 2970 N N . PHE B 1 71 ? 34.465 54.641 59.942 1.00 35.69 59 PHE B N 1
ATOM 2971 C CA . PHE B 1 71 ? 35.791 54.922 60.462 1.00 36.06 59 PHE B CA 1
ATOM 2972 C C . PHE B 1 71 ? 36.658 55.616 59.420 1.00 36.74 59 PHE B C 1
ATOM 2973 O O . PHE B 1 71 ? 36.617 55.274 58.229 1.00 37.52 59 PHE B O 1
ATOM 2981 N N . ASP B 1 72 ? 37.446 56.586 59.877 1.00 36.74 60 ASP B N 1
ATOM 2982 C CA . ASP B 1 72 ? 38.337 57.333 58.993 1.00 38.03 60 ASP B CA 1
ATOM 2983 C C . ASP B 1 72 ? 39.544 56.525 58.494 1.00 37.72 60 ASP B C 1
ATOM 2984 O O . ASP B 1 72 ? 40.168 56.885 57.489 1.00 37.88 60 ASP B O 1
ATOM 2989 N N . SER B 1 73 ? 39.851 55.428 59.186 1.00 37.18 61 SER B N 1
ATOM 2990 C CA . SER B 1 73 ? 40.986 54.578 58.836 1.00 36.02 61 SER B CA 1
ATOM 2991 C C . SER B 1 73 ? 40.759 53.107 59.191 1.00 35.20 61 SER B C 1
ATOM 2992 O O . SER B 1 73 ? 40.117 52.786 60.199 1.00 35.90 61 SER B O 1
ATOM 2995 N N . TYR B 1 74 ? 41.318 52.230 58.363 1.00 33.55 62 TYR B N 1
ATOM 2996 C CA . TYR B 1 74 ? 41.363 50.790 58.616 1.00 33.43 62 TYR B CA 1
ATOM 2997 C C . TYR B 1 74 ? 41.826 50.442 60.032 1.00 35.26 62 TYR B C 1
ATOM 2998 O O . TYR B 1 74 ? 41.177 49.646 60.733 1.00 35.51 62 TYR B O 1
ATOM 3007 N N . GLU B 1 75 ? 42.952 51.041 60.434 1.00 35.21 63 GLU B N 1
ATOM 3008 C CA . GLU B 1 75 ? 43.609 50.719 61.695 1.00 35.16 63 GLU B CA 1
ATOM 3009 C C . GLU B 1 75 ? 42.670 50.935 62.880 1.00 34.72 63 GLU B C 1
ATOM 3010 O O . GLU B 1 75 ? 42.682 50.152 63.832 1.00 34.99 63 GLU B O 1
ATOM 3016 N N . GLU B 1 76 ? 41.839 51.972 62.796 1.00 34.44 64 GLU B N 1
ATOM 3017 C CA . GLU B 1 76 ? 40.932 52.326 63.882 1.00 35.63 64 GLU B CA 1
ATOM 3018 C C . GLU B 1 76 ? 39.785 51.346 63.971 1.00 36.02 64 GLU B C 1
ATOM 3019 O O . GLU B 1 76 ? 39.320 51.014 65.073 1.00 36.16 64 GLU B O 1
ATOM 3025 N N . LEU B 1 77 ? 39.328 50.904 62.799 1.00 35.58 65 LEU B N 1
ATOM 3026 C CA . LEU B 1 77 ? 38.230 49.957 62.690 1.00 34.09 65 LEU B CA 1
ATOM 3027 C C . LEU B 1 77 ? 38.665 48.646 63.307 1.00 34.44 65 LEU B C 1
ATOM 3028 O O . LEU B 1 77 ? 37.897 48.002 64.008 1.00 35.08 65 LEU B O 1
ATOM 3033 N N . LEU B 1 78 ? 39.917 48.278 63.063 1.00 35.09 66 LEU B N 1
ATOM 3034 C CA . LEU B 1 78 ? 40.491 47.084 63.660 1.00 36.35 66 LEU B CA 1
ATOM 3035 C C . LEU B 1 78 ? 40.633 47.151 65.187 1.00 37.42 66 LEU B C 1
ATOM 3036 O O . LEU B 1 78 ? 40.481 46.140 65.855 1.00 39.59 66 LEU B O 1
ATOM 3041 N N . GLU B 1 79 ? 40.922 48.325 65.738 1.00 38.01 67 GLU B N 1
ATOM 3042 C CA . GLU B 1 79 ? 41.070 48.467 67.190 1.00 38.31 67 GLU B CA 1
ATOM 3043 C C . GLU B 1 79 ? 39.751 48.800 67.879 1.00 38.59 67 GLU B C 1
ATOM 3044 O O . GLU B 1 79 ? 39.732 49.028 69.091 1.00 38.13 67 GLU B O 1
ATOM 3050 N N . SER B 1 80 ? 38.654 48.834 67.125 1.00 37.94 68 SER B N 1
ATOM 3051 C CA . SER B 1 80 ? 37.399 49.345 67.685 1.00 38.00 68 SER B CA 1
ATOM 3052 C C . SER B 1 80 ? 36.627 48.304 68.479 1.00 38.15 68 SER B C 1
ATOM 3053 O O . SER B 1 80 ? 35.681 48.641 69.194 1.00 38.07 68 SER B O 1
ATOM 3056 N N . GLY B 1 81 ? 37.031 47.042 68.341 1.00 38.94 69 GLY B N 1
ATOM 3057 C CA . GLY B 1 81 ? 36.351 45.916 68.988 1.00 37.50 69 GLY B CA 1
ATOM 3058 C C . GLY B 1 81 ? 34.972 45.594 68.420 1.00 37.42 69 GLY B C 1
ATOM 3059 O O . GLY B 1 81 ? 34.189 44.914 69.074 1.00 38.63 69 GLY B O 1
ATOM 3060 N N . LEU B 1 82 ? 34.666 46.069 67.210 1.00 35.64 70 LEU B N 1
ATOM 3061 C CA . LEU B 1 82 ? 33.318 45.907 66.647 1.00 34.72 70 LEU B CA 1
ATOM 3062 C C . LEU B 1 82 ? 33.204 44.774 65.626 1.00 34.73 70 LEU B C 1
ATOM 3063 O O . LEU B 1 82 ? 32.094 44.415 65.217 1.00 34.43 70 LEU B O 1
ATOM 3068 N N . VAL B 1 83 ? 34.341 44.216 65.221 1.00 33.50 71 VAL B N 1
ATOM 3069 C CA . VAL B 1 83 ? 34.348 43.210 64.170 1.00 34.23 71 VAL B CA 1
ATOM 3070 C C . VAL B 1 83 ? 35.093 41.927 64.539 1.00 35.08 71 VAL B C 1
ATOM 3071 O O . VAL B 1 83 ? 36.111 41.959 65.222 1.00 36.27 71 VAL B O 1
ATOM 3075 N N . ASP B 1 84 ? 34.559 40.801 64.089 1.00 36.26 72 ASP B N 1
ATOM 3076 C CA . ASP B 1 84 ? 35.264 39.524 64.153 1.00 37.82 72 ASP B CA 1
ATOM 3077 C C . ASP B 1 84 ? 36.141 39.313 62.924 1.00 38.45 72 ASP B C 1
ATOM 3078 O O . ASP B 1 84 ? 37.168 38.634 62.995 1.00 41.09 72 ASP B O 1
ATOM 3083 N N . ALA B 1 85 ? 35.730 39.903 61.800 1.00 36.14 73 ALA B N 1
ATOM 3084 C CA . ALA B 1 85 ? 36.404 39.713 60.514 1.00 33.81 73 ALA B CA 1
ATOM 3085 C C . ALA B 1 85 ? 36.265 40.943 59.642 1.00 33.31 73 ALA B C 1
ATOM 3086 O O . ALA B 1 85 ? 35.372 41.774 59.840 1.00 33.72 73 ALA B O 1
ATOM 3088 N N . VAL B 1 86 ? 37.160 41.061 58.677 1.00 31.45 74 VAL B N 1
ATOM 3089 C CA . VAL B 1 86 ? 37.054 42.132 57.722 1.00 32.80 74 VAL B CA 1
ATOM 3090 C C . VAL B 1 86 ? 36.992 41.607 56.292 1.00 33.87 74 VAL B C 1
ATOM 3091 O O . VAL B 1 86 ? 37.499 40.520 55.970 1.00 30.86 74 VAL B O 1
ATOM 3095 N N . ASP B 1 87 ? 36.336 42.400 55.453 1.00 36.20 75 ASP B N 1
ATOM 3096 C CA . ASP B 1 87 ? 36.172 42.099 54.043 1.00 38.15 75 ASP B CA 1
ATOM 3097 C C . ASP B 1 87 ? 36.920 43.151 53.225 1.00 37.51 75 ASP B C 1
ATOM 3098 O O . ASP B 1 87 ? 36.557 44.336 53.228 1.00 38.82 75 ASP B O 1
ATOM 3103 N N . LEU B 1 88 ? 37.969 42.708 52.543 1.00 34.50 76 LEU B N 1
ATOM 3104 C CA . LEU B 1 88 ? 38.849 43.612 51.845 1.00 34.72 76 LEU B CA 1
ATOM 3105 C C . LEU B 1 88 ? 38.481 43.644 50.377 1.00 35.88 76 LEU B C 1
ATOM 3106 O O . LEU B 1 88 ? 38.570 42.627 49.671 1.00 36.38 76 LEU B O 1
ATOM 3111 N N . THR B 1 89 ? 38.052 44.817 49.926 1.00 35.32 77 THR B N 1
ATOM 3112 C CA . THR B 1 89 ? 37.707 45.039 48.521 1.00 34.55 77 THR B CA 1
ATOM 3113 C C . THR B 1 89 ? 38.501 46.236 48.018 1.00 32.87 77 THR B C 1
ATOM 3114 O O . THR B 1 89 ? 37.963 47.310 47.765 1.00 31.13 77 THR B O 1
ATOM 3118 N N . LEU B 1 90 ? 39.798 45.999 47.858 1.00 33.98 78 LEU B N 1
ATOM 3119 C CA . LEU B 1 90 ? 40.795 47.045 47.706 1.00 34.34 78 LEU B CA 1
ATOM 3120 C C . LEU B 1 90 ? 41.632 46.885 46.451 1.00 35.36 78 LEU B C 1
ATOM 3121 O O . LEU B 1 90 ? 41.670 45.792 45.854 1.00 33.97 78 LEU B O 1
ATOM 3126 N N . PRO B 1 91 ? 42.346 47.964 46.068 1.00 35.31 79 PRO B N 1
ATOM 3127 C CA . PRO B 1 91 ? 43.439 47.842 45.106 1.00 36.42 79 PRO B CA 1
ATOM 3128 C C . PRO B 1 91 ? 44.343 46.718 45.562 1.00 37.54 79 PRO B C 1
ATOM 3129 O O . PRO B 1 91 ? 44.722 46.666 46.734 1.00 40.07 79 PRO B O 1
ATOM 3133 N N . VAL B 1 92 ? 44.678 45.821 44.653 1.00 37.07 80 VAL B N 1
ATOM 3134 C CA . VAL B 1 92 ? 45.411 44.610 45.005 1.00 37.34 80 VAL B CA 1
ATOM 3135 C C . VAL B 1 92 ? 46.747 44.874 45.762 1.00 37.53 80 VAL B C 1
ATOM 3136 O O . VAL B 1 92 ? 47.133 44.082 46.638 1.00 36.71 80 VAL B O 1
ATOM 3140 N N . GLU B 1 93 ? 47.409 46.002 45.473 1.00 35.97 81 GLU B N 1
ATOM 3141 C CA . GLU B 1 93 ? 48.663 46.360 46.154 1.00 36.78 81 GLU B CA 1
ATOM 3142 C C . GLU B 1 93 ? 48.526 46.406 47.683 1.00 36.63 81 GLU B C 1
ATOM 3143 O O . GLU B 1 93 ? 49.529 46.287 48.391 1.00 36.35 81 GLU B O 1
ATOM 3149 N N . LEU B 1 94 ? 47.290 46.556 48.172 1.00 34.99 82 LEU B N 1
ATOM 3150 C CA . LEU B 1 94 ? 47.006 46.712 49.601 1.00 34.53 82 LEU B CA 1
ATOM 3151 C C . LEU B 1 94 ? 46.686 45.420 50.335 1.00 34.53 82 LEU B C 1
ATOM 3152 O O . LEU B 1 94 ? 46.614 45.418 51.571 1.00 36.64 82 LEU B O 1
ATOM 3157 N N . ASN B 1 95 ? 46.480 44.332 49.596 1.00 32.98 83 ASN B N 1
ATOM 3158 C CA . ASN B 1 95 ? 46.106 43.059 50.212 1.00 34.00 83 ASN B CA 1
ATOM 3159 C C . ASN B 1 95 ? 47.103 42.601 51.260 1.00 33.44 83 ASN B C 1
ATOM 3160 O O . ASN B 1 95 ? 46.732 42.403 52.411 1.00 33.50 83 ASN B O 1
ATOM 3165 N N . LEU B 1 96 ? 48.371 42.466 50.874 1.00 33.71 84 LEU B N 1
ATOM 3166 C CA . LEU B 1 96 ? 49.383 41.986 51.816 1.00 34.14 84 LEU B CA 1
ATOM 3167 C C . LEU B 1 96 ? 49.410 42.797 53.122 1.00 34.31 84 LEU B C 1
ATOM 3168 O O . LEU B 1 96 ? 49.177 42.231 54.184 1.00 35.17 84 LEU B O 1
ATOM 3173 N N . PRO B 1 97 ? 49.687 44.115 53.048 1.00 35.48 85 PRO B N 1
ATOM 3174 C CA . PRO B 1 97 ? 49.734 44.890 54.299 1.00 35.00 85 PRO B CA 1
ATOM 3175 C C . PRO B 1 97 ? 48.443 44.866 55.114 1.00 36.06 85 PRO B C 1
ATOM 3176 O O . PRO B 1 97 ? 48.510 44.848 56.344 1.00 37.75 85 PRO B O 1
ATOM 3180 N N . PHE B 1 98 ? 47.283 44.854 54.458 1.00 35.95 86 PHE B N 1
ATOM 3181 C CA . PHE B 1 98 ? 46.014 44.904 55.206 1.00 35.46 86 PHE B CA 1
ATOM 3182 C C . PHE B 1 98 ? 45.674 43.576 55.896 1.00 35.67 86 PHE B C 1
ATOM 3183 O O . PHE B 1 98 ? 45.135 43.562 57.017 1.00 34.98 86 PHE B O 1
ATOM 3191 N N . ILE B 1 99 ? 46.008 42.474 55.222 1.00 34.51 87 ILE B N 1
ATOM 3192 C CA . ILE B 1 99 ? 45.878 41.143 55.788 1.00 33.70 87 ILE B CA 1
ATOM 3193 C C . ILE B 1 99 ? 46.752 41.012 57.022 1.00 35.29 87 ILE B C 1
ATOM 3194 O O . ILE B 1 99 ? 46.294 40.525 58.072 1.00 36.20 87 ILE B O 1
ATOM 3199 N N . GLU B 1 100 ? 47.997 41.470 56.900 1.00 34.89 88 GLU B N 1
ATOM 3200 C CA . GLU B 1 100 ? 48.953 41.405 58.003 1.00 35.70 88 GLU B CA 1
ATOM 3201 C C . GLU B 1 100 ? 48.468 42.202 59.212 1.00 36.01 88 GLU B C 1
ATOM 3202 O O . GLU B 1 100 ? 48.564 41.723 60.346 1.00 37.47 88 GLU B O 1
ATOM 3208 N N . LYS B 1 101 ? 47.938 43.401 58.975 1.00 35.51 89 LYS B N 1
ATOM 3209 C CA . LYS B 1 101 ? 47.404 44.219 60.072 1.00 35.20 89 LYS B CA 1
ATOM 3210 C C . LYS B 1 101 ? 46.242 43.512 60.785 1.00 34.75 89 LYS B C 1
ATOM 3211 O O . LYS B 1 101 ? 46.166 43.518 62.016 1.00 36.36 89 LYS B O 1
ATOM 3219 N N . ALA B 1 102 ? 45.354 42.881 60.023 1.00 34.24 90 ALA B N 1
ATOM 3220 C CA . ALA B 1 102 ? 44.180 42.255 60.618 1.00 33.04 90 ALA B CA 1
ATOM 3221 C C . ALA B 1 102 ? 44.560 41.033 61.471 1.00 34.57 90 ALA B C 1
ATOM 3222 O O . ALA B 1 102 ? 44.087 40.902 62.610 1.00 34.14 90 ALA B O 1
ATOM 3224 N N . LEU B 1 103 ? 45.428 40.165 60.933 1.00 35.57 91 LEU B N 1
ATOM 3225 C CA . LEU B 1 103 ? 45.883 38.956 61.632 1.00 36.07 91 LEU B CA 1
ATOM 3226 C C . LEU B 1 103 ? 46.629 39.287 62.915 1.00 39.49 91 LEU B C 1
ATOM 3227 O O . LEU B 1 103 ? 46.625 38.500 63.864 1.00 40.13 91 LEU B O 1
ATOM 3232 N N . ARG B 1 104 ? 47.263 40.459 62.934 1.00 40.80 92 ARG B N 1
ATOM 3233 C CA . ARG B 1 104 ? 48.025 40.929 64.081 1.00 40.52 92 ARG B CA 1
ATOM 3234 C C . ARG B 1 104 ? 47.109 41.530 65.157 1.00 40.10 92 ARG B C 1
ATOM 3235 O O . ARG B 1 104 ? 47.569 41.879 66.242 1.00 38.84 92 ARG B O 1
ATOM 3243 N N . LYS B 1 105 ? 45.816 41.636 64.857 1.00 40.28 93 LYS B N 1
ATOM 3244 C CA . LYS B 1 105 ? 44.819 42.104 65.832 1.00 40.65 93 LYS B CA 1
ATOM 3245 C C . LYS B 1 105 ? 43.855 40.992 66.277 1.00 40.90 93 LYS B C 1
ATOM 3246 O O . LYS B 1 105 ? 43.044 41.191 67.190 1.00 42.17 93 LYS B O 1
ATOM 3252 N N . GLY B 1 106 ? 43.947 39.830 65.631 1.00 40.18 94 GLY B N 1
ATOM 3253 C CA . GLY B 1 106 ? 43.096 38.682 65.952 1.00 39.10 94 GLY B CA 1
ATOM 3254 C C . GLY B 1 106 ? 41.790 38.684 65.176 1.00 38.78 94 GLY B C 1
ATOM 3255 O O . GLY B 1 106 ? 40.744 38.272 65.688 1.00 39.10 94 GLY B O 1
ATOM 3256 N N . VAL B 1 107 ? 41.857 39.129 63.926 1.00 38.19 95 VAL B N 1
ATOM 3257 C CA . VAL B 1 107 ? 40.667 39.362 63.113 1.00 36.12 95 VAL B CA 1
ATOM 3258 C C . VAL B 1 107 ? 40.774 38.552 61.825 1.00 35.99 95 VAL B C 1
ATOM 3259 O O . VAL B 1 107 ? 41.806 38.592 61.152 1.00 36.55 95 VAL B O 1
ATOM 3263 N N . HIS B 1 108 ? 39.726 37.791 61.504 1.00 35.11 96 HIS B N 1
ATOM 3264 C CA . HIS B 1 108 ? 39.703 37.010 60.263 1.00 34.59 96 HIS B CA 1
ATOM 3265 C C . HIS B 1 108 ? 39.584 37.955 59.095 1.00 34.54 96 HIS B C 1
ATOM 3266 O O . HIS B 1 108 ? 39.093 39.077 59.250 1.00 33.61 96 HIS B O 1
ATOM 3273 N N . VAL B 1 109 ? 40.033 37.492 57.932 1.00 33.73 97 VAL B N 1
ATOM 3274 C CA . VAL B 1 109 ? 40.038 38.302 56.732 1.00 34.74 97 VAL B CA 1
ATOM 3275 C C . VAL B 1 109 ? 39.428 37.502 55.587 1.00 35.55 97 VAL B C 1
ATOM 3276 O O . VAL B 1 109 ? 39.861 36.380 55.288 1.00 36.07 97 VAL B O 1
ATOM 3280 N N . ILE B 1 110 ? 38.402 38.071 54.968 1.00 33.91 98 ILE B N 1
ATOM 3281 C CA . ILE B 1 110 ? 38.034 37.657 53.635 1.00 32.48 98 ILE B CA 1
ATOM 3282 C C . ILE B 1 110 ? 38.495 38.770 52.698 1.00 33.77 98 ILE B C 1
ATOM 3283 O O . ILE B 1 110 ? 38.184 39.946 52.918 1.00 34.22 98 ILE B O 1
ATOM 3288 N N . CYS B 1 111 ? 39.269 38.389 51.685 1.00 33.41 99 CYS B N 1
ATOM 3289 C CA . CYS B 1 111 ? 39.917 39.322 50.787 1.00 34.50 99 CYS B CA 1
ATOM 3290 C C . CYS B 1 111 ? 39.668 38.955 49.337 1.00 35.98 99 CYS B C 1
ATOM 3291 O O . CYS B 1 111 ? 39.663 37.775 48.958 1.00 38.62 99 CYS B O 1
ATOM 3294 N N . GLU B 1 112 ? 39.481 39.976 48.514 1.00 35.30 100 GLU B N 1
ATOM 3295 C CA . GLU B 1 112 ? 39.240 39.754 47.106 1.00 33.80 100 GLU B CA 1
ATOM 3296 C C . GLU B 1 112 ? 40.490 39.311 46.363 1.00 34.18 100 GLU B C 1
ATOM 3297 O O . GLU B 1 112 ? 41.606 39.688 46.738 1.00 34.40 100 GLU B O 1
ATOM 3303 N N . LYS B 1 113 ? 40.281 38.519 45.310 1.00 32.79 101 LYS B N 1
ATOM 3304 C CA . LYS B 1 113 ? 41.323 38.189 44.351 1.00 33.70 101 LYS B CA 1
ATOM 3305 C C . LYS B 1 113 ? 41.755 39.424 43.561 1.00 34.35 101 LYS B C 1
ATOM 3306 O O . LYS B 1 113 ? 41.043 40.419 43.557 1.00 35.71 101 LYS B O 1
ATOM 3312 N N . PRO B 1 114 ? 42.937 39.386 42.913 1.00 36.68 102 PRO B N 1
ATOM 3313 C CA . PRO B 1 114 ? 43.950 38.334 43.015 1.00 37.35 102 PRO B CA 1
ATOM 3314 C C . PRO B 1 114 ? 44.549 38.393 44.418 1.00 38.06 102 PRO B C 1
ATOM 3315 O O . PRO B 1 114 ? 44.399 39.415 45.120 1.00 37.61 102 PRO B O 1
ATOM 3319 N N . ILE B 1 115 ? 45.219 37.320 44.820 1.00 36.66 103 ILE B N 1
ATOM 3320 C CA . ILE B 1 115 ? 45.795 37.260 46.152 1.00 36.90 103 ILE B CA 1
ATOM 3321 C C . ILE B 1 115 ? 46.761 38.426 46.404 1.00 38.73 103 ILE B C 1
ATOM 3322 O O . ILE B 1 115 ? 46.725 39.041 47.460 1.00 41.06 103 ILE B O 1
ATOM 3327 N N . SER B 1 116 ? 47.591 38.759 45.420 1.00 38.70 104 SER B N 1
ATOM 3328 C CA . SER B 1 116 ? 48.474 39.912 45.509 1.00 36.90 104 SER B CA 1
ATOM 3329 C C . SER B 1 116 ? 48.864 40.371 44.103 1.00 36.70 104 SER B C 1
ATOM 3330 O O . SER B 1 116 ? 48.277 39.935 43.109 1.00 38.11 104 SER B O 1
ATOM 3333 N N . THR B 1 117 ? 49.857 41.242 44.025 1.00 35.00 105 THR B N 1
ATOM 3334 C CA . THR B 1 117 ? 50.294 41.831 42.771 1.00 35.49 105 THR B CA 1
ATOM 3335 C C . THR B 1 117 ? 51.167 40.889 41.948 1.00 35.49 105 THR B C 1
ATOM 3336 O O . THR B 1 117 ? 51.321 41.065 40.740 1.00 36.57 105 THR B O 1
ATOM 3340 N N . ASP B 1 118 ? 51.761 39.906 42.609 1.00 35.72 106 ASP B N 1
ATOM 3341 C CA . ASP B 1 118 ? 52.736 39.013 41.978 1.00 37.88 106 ASP B CA 1
ATOM 3342 C C . ASP B 1 118 ? 52.998 37.854 42.915 1.00 36.60 106 ASP B C 1
ATOM 3343 O O . ASP B 1 118 ? 52.680 37.929 44.101 1.00 38.20 106 ASP B O 1
ATOM 3348 N N . VAL B 1 119 ? 53.581 36.789 42.387 1.00 36.08 107 VAL B N 1
ATOM 3349 C CA . VAL B 1 119 ? 53.824 35.583 43.178 1.00 37.39 107 VAL B CA 1
ATOM 3350 C C . VAL B 1 119 ? 54.752 35.787 44.388 1.00 36.60 107 VAL B C 1
ATOM 3351 O O . VAL B 1 119 ? 54.445 35.320 45.479 1.00 35.31 107 VAL B O 1
ATOM 3355 N N . GLU B 1 120 ? 55.865 36.491 44.197 1.00 36.74 108 GLU B N 1
ATOM 3356 C CA . GLU B 1 120 ? 56.769 36.798 45.302 1.00 38.84 108 GLU B CA 1
ATOM 3357 C C . GLU B 1 120 ? 56.004 37.414 46.487 1.00 38.42 108 GLU B C 1
ATOM 3358 O O . GLU B 1 120 ? 56.269 37.079 47.646 1.00 40.41 108 GLU B O 1
ATOM 3364 N N . THR B 1 121 ? 55.055 38.302 46.204 1.00 35.65 109 THR B N 1
ATOM 3365 C CA . THR B 1 121 ? 54.345 39.004 47.265 1.00 34.63 109 THR B CA 1
ATOM 3366 C C . THR B 1 121 ? 53.225 38.129 47.778 1.00 34.62 109 THR B C 1
ATOM 3367 O O . THR B 1 121 ? 52.926 38.130 48.982 1.00 35.24 109 THR B O 1
ATOM 3371 N N . GLY B 1 122 ? 52.611 37.387 46.856 1.00 33.13 110 GLY B N 1
ATOM 3372 C CA . GLY B 1 122 ? 51.587 36.412 47.202 1.00 31.94 110 GLY B CA 1
ATOM 3373 C C . GLY B 1 122 ? 52.068 35.416 48.246 1.00 32.96 110 GLY B C 1
ATOM 3374 O O . GLY B 1 122 ? 51.331 35.088 49.177 1.00 33.77 110 GLY B O 1
ATOM 3375 N N . LYS B 1 123 ? 53.311 34.946 48.111 1.00 32.85 111 LYS B N 1
ATOM 3376 C CA . LYS B 1 123 ? 53.861 33.967 49.047 1.00 32.67 111 LYS B CA 1
ATOM 3377 C C . LYS B 1 123 ? 53.847 34.501 50.464 1.00 32.19 111 LYS B C 1
ATOM 3378 O O . LYS B 1 123 ? 53.654 33.735 51.407 1.00 32.24 111 LYS B O 1
ATOM 3384 N N . LYS B 1 124 ? 54.066 35.808 50.607 1.00 33.44 112 LYS B N 1
ATOM 3385 C CA . LYS B 1 124 ? 54.054 36.449 51.921 1.00 33.88 112 LYS B CA 1
ATOM 3386 C C . LYS B 1 124 ? 52.660 36.386 52.527 1.00 34.26 112 LYS B C 1
ATOM 3387 O O . LYS B 1 124 ? 52.521 36.197 53.733 1.00 36.34 112 LYS B O 1
ATOM 3393 N N . VAL B 1 125 ? 51.629 36.517 51.698 1.00 33.66 113 VAL B N 1
ATOM 3394 C CA . VAL B 1 125 ? 50.258 36.294 52.172 1.00 34.71 113 VAL B CA 1
ATOM 3395 C C . VAL B 1 125 ? 50.041 34.835 52.628 1.00 36.41 113 VAL B C 1
ATOM 3396 O O . VAL B 1 125 ? 49.477 34.585 53.704 1.00 36.85 113 VAL B O 1
ATOM 3400 N N . VAL B 1 126 ? 50.496 33.877 51.823 1.00 36.59 114 VAL B N 1
ATOM 3401 C CA . VAL B 1 126 ? 50.362 32.471 52.189 1.00 36.21 114 VAL B CA 1
ATOM 3402 C C . VAL B 1 126 ? 51.080 32.191 53.501 1.00 38.27 114 VAL B C 1
ATOM 3403 O O . VAL B 1 126 ? 50.515 31.577 54.401 1.00 40.73 114 VAL B O 1
ATOM 3407 N N . GLU B 1 127 ? 52.313 32.669 53.614 1.00 39.71 115 GLU B N 1
ATOM 3408 C CA . GLU B 1 127 ? 53.137 32.421 54.792 1.00 41.52 115 GLU B CA 1
ATOM 3409 C C . GLU B 1 127 ? 52.456 32.928 56.093 1.00 40.74 115 GLU B C 1
ATOM 3410 O O . GLU B 1 127 ? 52.434 32.211 57.110 1.00 40.93 115 GLU B O 1
ATOM 3416 N N . LEU B 1 128 ? 51.873 34.129 56.040 1.00 39.70 116 LEU B N 1
ATOM 3417 C CA . LEU B 1 128 ? 51.174 34.722 57.189 1.00 39.13 116 LEU B CA 1
ATOM 3418 C C . LEU B 1 128 ? 49.903 33.969 57.514 1.00 38.45 116 LEU B C 1
ATOM 3419 O O . LEU B 1 128 ? 49.522 33.835 58.674 1.00 36.94 116 LEU B O 1
ATOM 3424 N N . SER B 1 129 ? 49.241 33.480 56.474 1.00 38.68 117 SER B N 1
ATOM 3425 C CA . SER B 1 129 ? 48.035 32.695 56.654 1.00 39.01 117 SER B CA 1
ATOM 3426 C C . SER B 1 129 ? 48.290 31.419 57.469 1.00 39.52 117 SER B C 1
ATOM 3427 O O . SER B 1 129 ? 47.541 31.105 58.407 1.00 38.67 117 SER B O 1
ATOM 3430 N N . GLU B 1 130 ? 49.357 30.698 57.126 1.00 40.54 118 GLU B N 1
ATOM 3431 C CA . GLU B 1 130 ? 49.633 29.413 57.772 1.00 43.69 118 GLU B CA 1
ATOM 3432 C C . GLU B 1 130 ? 50.086 29.586 59.223 1.00 44.12 118 GLU B C 1
ATOM 3433 O O . GLU B 1 130 ? 49.880 28.688 60.048 1.00 45.05 118 GLU B O 1
ATOM 3439 N N . LYS B 1 131 ? 50.672 30.748 59.526 1.00 44.38 119 LYS B N 1
ATOM 3440 C CA . LYS B 1 131 ? 51.198 31.045 60.868 1.00 44.84 119 LYS B CA 1
ATOM 3441 C C . LYS B 1 131 ? 50.169 31.559 61.881 1.00 44.03 119 LYS B C 1
ATOM 3442 O O . LYS B 1 131 ? 50.379 31.419 63.084 1.00 44.52 119 LYS B O 1
ATOM 3448 N N . SER B 1 132 ? 49.073 32.149 61.406 1.00 43.04 120 SER B N 1
ATOM 3449 C CA . SER B 1 132 ? 47.984 32.590 62.287 1.00 41.63 120 SER B CA 1
ATOM 3450 C C . SER B 1 132 ? 46.944 31.484 62.513 1.00 41.98 120 SER B C 1
ATOM 3451 O O . SER B 1 132 ? 46.848 30.549 61.718 1.00 42.37 120 SER B O 1
ATOM 3454 N N . GLU B 1 133 ? 46.166 31.593 63.590 1.00 41.67 121 GLU B N 1
ATOM 3455 C CA . GLU B 1 133 ? 45.044 30.672 63.816 1.00 41.77 121 GLU B CA 1
ATOM 3456 C C . GLU B 1 133 ? 43.783 31.209 63.128 1.00 40.65 121 GLU B C 1
ATOM 3457 O O . GLU B 1 133 ? 42.826 30.459 62.866 1.00 40.31 121 GLU B O 1
ATOM 3459 N N . LYS B 1 134 ? 43.796 32.510 62.835 1.00 38.59 122 LYS B N 1
ATOM 3460 C CA . LYS B 1 134 ? 42.692 33.154 62.136 1.00 35.84 122 LYS B CA 1
ATOM 3461 C C . LYS B 1 134 ? 42.690 32.768 60.667 1.00 35.32 122 LYS B C 1
ATOM 3462 O O . LYS B 1 134 ? 43.723 32.406 60.104 1.00 33.93 122 LYS B O 1
ATOM 3468 N N . THR B 1 135 ? 41.512 32.827 60.055 1.00 36.16 123 THR B N 1
ATOM 3469 C CA . THR B 1 135 ? 41.346 32.472 58.657 1.00 34.96 123 THR B CA 1
ATOM 3470 C C . THR B 1 135 ? 41.652 33.659 57.751 1.00 36.51 123 THR B C 1
ATOM 3471 O O . THR B 1 135 ? 41.277 34.811 58.047 1.00 36.43 123 THR B O 1
ATOM 3475 N N . VAL B 1 136 ? 42.345 33.360 56.653 1.00 34.80 124 VAL B N 1
ATOM 3476 C CA . VAL B 1 136 ? 42.477 34.269 55.540 1.00 33.09 124 VAL B CA 1
ATOM 3477 C C . VAL B 1 136 ? 41.812 33.562 54.365 1.00 35.30 124 VAL B C 1
ATOM 3478 O O . VAL B 1 136 ? 42.253 32.480 53.953 1.00 35.67 124 VAL B O 1
ATOM 3482 N N . TYR B 1 137 ? 40.761 34.168 53.819 1.00 34.20 125 TYR B N 1
ATOM 3483 C CA . TYR B 1 137 ? 40.033 33.563 52.722 1.00 34.32 125 TYR B CA 1
ATOM 3484 C C . TYR B 1 137 ? 40.178 34.473 51.506 1.00 34.30 125 TYR B C 1
ATOM 3485 O O . TYR B 1 137 ? 39.743 35.621 51.538 1.00 33.14 125 TYR B O 1
ATOM 3494 N N . ILE B 1 138 ? 40.819 33.981 50.446 1.00 34.44 126 ILE B N 1
ATOM 3495 C CA . ILE B 1 138 ? 40.850 34.745 49.195 1.00 35.27 126 ILE B CA 1
ATOM 3496 C C . ILE B 1 138 ? 39.619 34.354 48.414 1.00 36.35 126 ILE B C 1
ATOM 3497 O O . ILE B 1 138 ? 39.425 33.177 48.077 1.00 36.08 126 ILE B O 1
ATOM 3502 N N . ALA B 1 139 ? 38.786 35.357 48.157 1.00 36.80 127 ALA B N 1
ATOM 3503 C CA . ALA B 1 139 ? 37.444 35.159 47.639 1.00 36.83 127 ALA B CA 1
ATOM 3504 C C . ALA B 1 139 ? 37.538 35.018 46.156 1.00 37.81 127 ALA B C 1
ATOM 3505 O O . ALA B 1 139 ? 37.362 35.994 45.412 1.00 39.83 127 ALA B O 1
ATOM 3507 N N . GLU B 1 140 ? 37.860 33.805 45.724 1.00 36.94 128 GLU B N 1
ATOM 3508 C CA . GLU B 1 140 ? 37.886 33.494 44.318 1.00 35.48 128 GLU B CA 1
ATOM 3509 C C . GLU B 1 140 ? 36.520 32.906 43.937 1.00 36.88 128 GLU B C 1
ATOM 3510 O O . GLU B 1 140 ? 36.296 31.699 44.038 1.00 40.44 128 GLU B O 1
ATOM 3516 N N . ASN B 1 141 ? 35.594 33.750 43.502 1.00 35.61 129 ASN B N 1
ATOM 3517 C CA . ASN B 1 141 ? 34.219 33.276 43.327 1.00 34.81 129 ASN B CA 1
ATOM 3518 C C . ASN B 1 141 ? 34.052 32.209 42.235 1.00 36.22 129 ASN B C 1
ATOM 3519 O O . ASN B 1 141 ? 33.116 31.403 42.317 1.00 39.13 129 ASN B O 1
ATOM 3524 N N . PHE B 1 142 ? 34.942 32.179 41.235 1.00 34.37 130 PHE B N 1
ATOM 3525 C CA . PHE B 1 142 ? 34.882 31.126 40.188 1.00 33.37 130 PHE B CA 1
ATOM 3526 C C . PHE B 1 142 ? 34.928 29.684 40.736 1.00 35.77 130 PHE B C 1
ATOM 3527 O O . PHE B 1 142 ? 34.377 28.785 40.116 1.00 38.79 130 PHE B O 1
ATOM 3535 N N . ARG B 1 143 ? 35.556 29.472 41.899 1.00 36.20 131 ARG B N 1
ATOM 3536 C CA . ARG B 1 143 ? 35.541 28.165 42.606 1.00 35.35 131 ARG B CA 1
ATOM 3537 C C . ARG B 1 143 ? 34.177 27.804 43.200 1.00 33.84 131 ARG B C 1
ATOM 3538 O O . ARG B 1 143 ? 34.021 26.773 43.850 1.00 32.46 131 ARG B O 1
ATOM 3546 N N . HIS B 1 144 ? 33.196 28.665 42.977 1.00 32.67 132 HIS B N 1
ATOM 3547 C CA . HIS B 1 144 ? 31.882 28.466 43.554 1.00 31.42 132 HIS B CA 1
ATOM 3548 C C . HIS B 1 144 ? 30.815 28.504 42.463 1.00 32.08 132 HIS B C 1
ATOM 3549 O O . HIS B 1 144 ? 29.624 28.467 42.761 1.00 32.81 132 HIS B O 1
ATOM 3556 N N . VAL B 1 145 ? 31.244 28.552 41.200 1.00 31.15 133 VAL B N 1
ATOM 3557 C CA . VAL B 1 145 ? 30.312 28.586 40.074 1.00 31.10 133 VAL B CA 1
ATOM 3558 C C . VAL B 1 145 ? 29.822 27.163 39.736 1.00 31.92 133 VAL B C 1
ATOM 3559 O O . VAL B 1 145 ? 30.621 26.289 39.439 1.00 33.89 133 VAL B O 1
ATOM 3563 N N . PRO B 1 146 ? 28.500 26.915 39.779 1.00 33.32 134 PRO B N 1
ATOM 3564 C CA . PRO B 1 146 ? 28.089 25.513 39.583 1.00 33.64 134 PRO B CA 1
ATOM 3565 C C . PRO B 1 146 ? 28.406 24.906 38.188 1.00 35.58 134 PRO B C 1
ATOM 3566 O O . PRO B 1 146 ? 28.683 23.699 38.085 1.00 36.60 134 PRO B O 1
ATOM 3570 N N . ALA B 1 147 ? 28.393 25.722 37.135 1.00 35.05 135 ALA B N 1
ATOM 3571 C CA . ALA B 1 147 ? 28.733 25.226 35.799 1.00 33.58 135 ALA B CA 1
ATOM 3572 C C . ALA B 1 147 ? 30.084 24.522 35.806 1.00 34.27 135 ALA B C 1
ATOM 3573 O O . ALA B 1 147 ? 30.242 23.472 35.164 1.00 34.59 135 ALA B O 1
ATOM 3575 N N . PHE B 1 148 ? 31.054 25.077 36.540 1.00 33.14 136 PHE B N 1
ATOM 3576 C CA . PHE B 1 148 ? 32.389 24.464 36.586 1.00 32.88 136 PHE B CA 1
ATOM 3577 C C . PHE B 1 148 ? 32.362 23.182 37.425 1.00 33.71 136 PHE B C 1
ATOM 3578 O O . PHE B 1 148 ? 32.958 22.156 37.046 1.00 33.79 136 PHE B O 1
ATOM 3586 N N . TRP B 1 149 ? 31.625 23.216 38.529 1.00 32.00 137 TRP B N 1
ATOM 3587 C CA . TRP B 1 149 ? 31.437 22.001 39.304 1.00 32.85 137 TRP B CA 1
ATOM 3588 C C . TRP B 1 149 ? 30.809 20.861 38.503 1.00 33.20 137 TRP B C 1
ATOM 3589 O O . TRP B 1 149 ? 31.318 19.737 38.542 1.00 35.13 137 TRP B O 1
ATOM 3600 N N . LYS B 1 150 ? 29.743 21.133 37.752 1.00 32.03 138 LYS B N 1
ATOM 3601 C CA . LYS B 1 150 ? 29.113 20.063 36.973 1.00 32.37 138 LYS B CA 1
ATOM 3602 C C . LYS B 1 150 ? 30.072 19.534 35.884 1.00 32.19 138 LYS B C 1
ATOM 3603 O O . LYS B 1 150 ? 30.149 18.335 35.640 1.00 33.10 138 LYS B O 1
ATOM 3606 N N . ALA B 1 151 ? 30.828 20.434 35.270 1.00 32.40 139 ALA B N 1
ATOM 3607 C CA . ALA B 1 151 ? 31.841 20.061 34.284 1.00 31.95 139 ALA B CA 1
ATOM 3608 C C . ALA B 1 151 ? 32.929 19.161 34.882 1.00 31.70 139 ALA B C 1
ATOM 3609 O O . ALA B 1 151 ? 33.332 18.179 34.263 1.00 30.65 139 ALA B O 1
ATOM 3611 N N . LYS B 1 152 ? 33.388 19.517 36.085 1.00 32.72 140 LYS B N 1
ATOM 3612 C CA . LYS B 1 152 ? 34.341 18.729 36.862 1.00 33.49 140 LYS B CA 1
ATOM 3613 C C . LYS B 1 152 ? 33.823 17.315 37.043 1.00 35.23 140 LYS B C 1
ATOM 3614 O O . LYS B 1 152 ? 34.500 16.353 36.681 1.00 36.43 140 LYS B O 1
ATOM 3620 N N . GLU B 1 153 ? 32.612 17.195 37.588 1.00 35.71 141 GLU B N 1
ATOM 3621 C CA . GLU B 1 153 ? 32.016 15.874 37.853 1.00 37.16 141 GLU B CA 1
ATOM 3622 C C . GLU B 1 153 ? 31.882 15.034 36.592 1.00 35.91 141 GLU B C 1
ATOM 3623 O O . GLU B 1 153 ? 32.121 13.829 36.635 1.00 37.53 141 GLU B O 1
ATOM 3629 N N . LEU B 1 154 ? 31.515 15.668 35.479 1.00 33.64 142 LEU B N 1
ATOM 3630 C CA . LEU B 1 154 ? 31.378 14.957 34.219 1.00 32.71 142 LEU B CA 1
ATOM 3631 C C . LEU B 1 154 ? 32.719 14.451 33.746 1.00 32.98 142 LEU B C 1
ATOM 3632 O O . LEU B 1 154 ? 32.824 13.315 33.309 1.00 34.61 142 LEU B O 1
ATOM 3637 N N . VAL B 1 155 ? 33.747 15.290 33.845 1.00 32.92 143 VAL B N 1
ATOM 3638 C CA . VAL B 1 155 ? 35.090 14.885 33.433 1.00 33.42 143 VAL B CA 1
ATOM 3639 C C . VAL B 1 155 ? 35.640 13.816 34.370 1.00 34.84 143 VAL B C 1
ATOM 3640 O O . VAL B 1 155 ? 36.129 12.762 33.917 1.00 33.30 143 VAL B O 1
ATOM 3644 N N . GLU B 1 156 ? 35.539 14.083 35.672 1.00 36.22 144 GLU B N 1
ATOM 3645 C CA . GLU B 1 156 ? 35.977 13.113 36.685 1.00 38.33 144 GLU B CA 1
ATOM 3646 C C . GLU B 1 156 ? 35.249 11.765 36.612 1.00 38.13 144 GLU B C 1
ATOM 3647 O O . GLU B 1 156 ? 35.865 10.735 36.870 1.00 40.50 144 GLU B O 1
ATOM 3653 N N . SER B 1 157 ? 33.975 11.762 36.209 1.00 35.90 145 SER B N 1
ATOM 3654 C CA . SER B 1 157 ? 33.201 10.520 36.136 1.00 34.68 145 SER B CA 1
ATOM 3655 C C . SER B 1 157 ? 33.387 9.764 34.820 1.00 33.85 145 SER B C 1
ATOM 3656 O O . SER B 1 157 ? 32.712 8.763 34.579 1.00 30.90 145 SER B O 1
ATOM 3659 N N . GLY B 1 158 ? 34.287 10.257 33.969 1.00 34.70 146 GLY B N 1
ATOM 3660 C CA . GLY B 1 158 ? 34.609 9.597 32.704 1.00 33.07 146 GLY B CA 1
ATOM 3661 C C . GLY B 1 158 ? 33.620 9.793 31.563 1.00 32.78 146 GLY B C 1
ATOM 3662 O O . GLY B 1 158 ? 33.650 9.035 30.585 1.00 31.91 146 GLY B O 1
ATOM 3663 N N . ALA B 1 159 ? 32.772 10.822 31.654 1.00 32.33 147 ALA B N 1
ATOM 3664 C CA . ALA B 1 159 ? 31.743 11.076 30.628 1.00 32.07 147 ALA B CA 1
ATOM 3665 C C . ALA B 1 159 ? 32.293 11.337 29.216 1.00 32.07 147 ALA B C 1
ATOM 3666 O O . ALA B 1 159 ? 31.627 11.021 28.233 1.00 31.56 147 ALA B O 1
ATOM 3668 N N . ILE B 1 160 ? 33.491 11.906 29.111 1.00 31.10 148 ILE B N 1
ATOM 3669 C CA . ILE B 1 160 ? 34.112 12.097 27.791 1.00 31.77 148 ILE B CA 1
ATOM 3670 C C . ILE B 1 160 ? 35.366 11.223 27.556 1.00 33.44 148 ILE B C 1
ATOM 3671 O O . ILE B 1 160 ? 36.134 11.465 26.620 1.00 32.60 148 ILE B O 1
ATOM 3676 N N . GLY B 1 161 ? 35.559 10.206 28.397 1.00 35.36 149 GLY B N 1
ATOM 3677 C CA . GLY B 1 161 ? 36.756 9.360 28.328 1.00 36.76 149 GLY B CA 1
ATOM 3678 C C . GLY B 1 161 ? 37.960 10.079 28.902 1.00 37.00 149 GLY B C 1
ATOM 3679 O O . GLY B 1 161 ? 37.816 10.909 29.797 1.00 38.22 149 GLY B O 1
ATOM 3680 N N . ASP B 1 162 ? 39.151 9.776 28.388 1.00 38.27 150 ASP B N 1
ATOM 3681 C CA . ASP B 1 162 ? 40.368 10.483 28.824 1.00 39.59 150 ASP B CA 1
ATOM 3682 C C . ASP B 1 162 ? 40.421 11.871 28.191 1.00 37.52 150 ASP B C 1
ATOM 3683 O O . ASP B 1 162 ? 40.340 11.984 26.968 1.00 38.00 150 ASP B O 1
ATOM 3688 N N . PRO B 1 163 ? 40.511 12.932 29.017 1.00 35.63 151 PRO B N 1
ATOM 3689 C CA . PRO B 1 163 ? 40.576 14.317 28.518 1.00 35.42 151 PRO B CA 1
ATOM 3690 C C . PRO B 1 163 ? 41.806 14.574 27.655 1.00 35.92 151 PRO B C 1
ATOM 3691 O O . PRO B 1 163 ? 42.926 14.258 28.057 1.00 37.28 151 PRO B O 1
ATOM 3695 N N . VAL B 1 164 ? 41.594 15.137 26.472 1.00 35.56 152 VAL B N 1
ATOM 3696 C CA . VAL B 1 164 ? 42.688 15.308 25.520 1.00 34.24 152 VAL B CA 1
ATOM 3697 C C . VAL B 1 164 ? 43.071 16.771 25.351 1.00 34.35 152 VAL B C 1
ATOM 3698 O O . VAL B 1 164 ? 44.269 17.108 25.374 1.00 35.38 152 VAL B O 1
ATOM 3702 N N . PHE B 1 165 ? 42.051 17.624 25.204 1.00 33.23 153 PHE B N 1
ATOM 3703 C CA . PHE B 1 165 ? 42.228 19.032 24.828 1.00 32.34 153 PHE B CA 1
ATOM 3704 C C . PHE B 1 165 ? 41.111 19.942 25.345 1.00 33.13 153 PHE B C 1
ATOM 3705 O O . PHE B 1 165 ? 39.918 19.726 25.065 1.00 31.86 153 PHE B O 1
ATOM 3721 N N . ASN B 1 167 ? 39.908 24.103 25.375 1.00 35.17 155 ASN B N 1
ATOM 3722 C CA . ASN B 1 167 ? 40.090 25.405 24.769 1.00 32.71 155 ASN B CA 1
ATOM 3723 C C . ASN B 1 167 ? 39.123 26.380 25.382 1.00 32.71 155 ASN B C 1
ATOM 3724 O O . ASN B 1 167 ? 37.908 26.143 25.417 1.00 34.68 155 ASN B O 1
ATOM 3729 N N . TRP B 1 168 ? 39.667 27.467 25.903 1.00 31.40 156 TRP B N 1
ATOM 3730 C CA . TRP B 1 168 ? 38.847 28.542 26.421 1.00 29.80 156 TRP B CA 1
ATOM 3731 C C . TRP B 1 168 ? 39.267 29.821 25.726 1.00 30.70 156 TRP B C 1
ATOM 3732 O O . TRP B 1 168 ? 40.420 30.251 25.813 1.00 28.33 156 TRP B O 1
ATOM 3743 N N . GLN B 1 169 ? 38.317 30.416 25.023 1.00 32.69 157 GLN B N 1
ATOM 3744 C CA . GLN B 1 169 ? 38.559 31.650 24.310 1.00 34.93 157 GLN B CA 1
ATOM 3745 C C . GLN B 1 169 ? 37.569 32.660 24.804 1.00 35.30 157 GLN B C 1
ATOM 3746 O O . GLN B 1 169 ? 36.358 32.437 24.691 1.00 36.96 157 GLN B O 1
ATOM 3752 N N . ILE B 1 170 ? 38.087 33.782 25.299 1.00 34.27 158 ILE B N 1
ATOM 3753 C CA . ILE B 1 170 ? 37.288 34.821 25.940 1.00 33.00 158 ILE B CA 1
ATOM 3754 C C . ILE B 1 170 ? 37.500 36.178 25.258 1.00 33.59 158 ILE B C 1
ATOM 3755 O O . ILE B 1 170 ? 38.633 36.611 25.036 1.00 35.75 158 ILE B O 1
ATOM 3760 N N . TRP B 1 171 ? 36.404 36.843 24.916 1.00 31.84 159 TRP B N 1
ATOM 3761 C CA . TRP B 1 171 ? 36.496 38.142 24.286 1.00 31.58 159 TRP B CA 1
ATOM 3762 C C . TRP B 1 171 ? 35.607 39.097 25.060 1.00 31.38 159 TRP B C 1
ATOM 3763 O O . TRP B 1 171 ? 34.430 39.214 24.784 1.00 31.57 159 TRP B O 1
ATOM 3774 N N . VAL B 1 172 ? 36.190 39.763 26.048 1.00 31.80 160 VAL B N 1
ATOM 3775 C CA . VAL B 1 172 ? 35.448 40.601 26.975 1.00 32.74 160 VAL B CA 1
ATOM 3776 C C . VAL B 1 172 ? 34.885 41.880 26.335 1.00 33.36 160 VAL B C 1
ATOM 3777 O O . VAL B 1 172 ? 33.775 42.309 26.676 1.00 32.75 160 VAL B O 1
ATOM 3781 N N . GLY B 1 173 ? 35.642 42.477 25.416 1.00 32.23 161 GLY B N 1
ATOM 3782 C CA . GLY B 1 173 ? 35.204 43.688 24.725 1.00 32.79 161 GLY B CA 1
ATOM 3783 C C . GLY B 1 173 ? 34.898 44.883 25.623 1.00 35.80 161 GLY B C 1
ATOM 3784 O O . GLY B 1 173 ? 33.914 45.592 25.400 1.00 35.63 161 GLY B O 1
ATOM 3793 N N . ASP B 1 175 ? 34.850 48.599 27.096 1.00 40.50 163 ASP B N 1
ATOM 3794 C CA . ASP B 1 175 ? 34.966 49.941 26.503 1.00 40.73 163 ASP B CA 1
ATOM 3795 C C . ASP B 1 175 ? 34.870 51.068 27.548 1.00 40.29 163 ASP B C 1
ATOM 3796 O O . ASP B 1 175 ? 34.842 50.793 28.759 1.00 39.41 163 ASP B O 1
ATOM 3801 N N . GLU B 1 176 ? 34.829 52.318 27.070 1.00 39.69 164 GLU B N 1
ATOM 3802 C CA . GLU B 1 176 ? 34.734 53.519 27.924 1.00 41.61 164 GLU B CA 1
ATOM 3803 C C . GLU B 1 176 ? 33.571 53.467 28.923 1.00 41.36 164 GLU B C 1
ATOM 3804 O O . GLU B 1 176 ? 33.602 54.140 29.954 1.00 40.15 164 GLU B O 1
ATOM 3810 N N . ASN B 1 177 ? 32.543 52.683 28.595 1.00 42.46 165 ASN B N 1
ATOM 3811 C CA . ASN B 1 177 ? 31.331 52.571 29.421 1.00 42.94 165 ASN B CA 1
ATOM 3812 C C . ASN B 1 177 ? 31.425 51.553 30.577 1.00 42.99 165 ASN B C 1
ATOM 3813 O O . ASN B 1 177 ? 30.597 51.569 31.488 1.00 42.45 165 ASN B O 1
ATOM 3818 N N . ASN B 1 178 ? 32.428 50.676 30.537 1.00 42.82 166 ASN B N 1
ATOM 3819 C CA . ASN B 1 178 ? 32.698 49.774 31.650 1.00 43.08 166 ASN B CA 1
ATOM 3820 C C . ASN B 1 178 ? 33.344 50.567 32.781 1.00 43.00 166 ASN B C 1
ATOM 3821 O O . ASN B 1 178 ? 34.320 51.285 32.545 1.00 44.08 166 ASN B O 1
ATOM 3826 N N . LYS B 1 179 ? 32.804 50.423 33.996 1.00 42.09 167 LYS B N 1
ATOM 3827 C CA . LYS B 1 179 ? 33.280 51.158 35.185 1.00 41.82 167 LYS B CA 1
ATOM 3828 C C . LYS B 1 179 ? 34.654 50.719 35.737 1.00 41.83 167 LYS B C 1
ATOM 3829 O O . LYS B 1 179 ? 35.378 51.534 36.322 1.00 42.28 167 LYS B O 1
ATOM 3831 N N . TYR B 1 180 ? 35.004 49.443 35.561 1.00 41.40 168 TYR B N 1
ATOM 3832 C CA . TYR B 1 180 ? 36.307 48.915 36.005 1.00 40.33 168 TYR B CA 1
ATOM 3833 C C . TYR B 1 180 ? 37.491 49.611 35.345 1.00 40.22 168 TYR B C 1
ATOM 3834 O O . TYR B 1 180 ? 38.543 49.792 35.966 1.00 40.36 168 TYR B O 1
ATOM 3843 N N . VAL B 1 181 ? 37.294 49.996 34.086 1.00 39.84 169 VAL B N 1
ATOM 3844 C CA . VAL B 1 181 ? 38.310 50.623 33.240 1.00 39.91 169 VAL B CA 1
ATOM 3845 C C . VAL B 1 181 ? 38.785 52.000 33.739 1.00 41.46 169 VAL B C 1
ATOM 3846 O O . VAL B 1 181 ? 39.883 52.440 33.379 1.00 43.06 169 VAL B O 1
ATOM 3850 N N . HIS B 1 182 ? 37.974 52.661 34.572 1.00 40.79 170 HIS B N 1
ATOM 3851 C CA . HIS B 1 182 ? 38.277 54.023 35.067 1.00 40.66 170 HIS B CA 1
ATOM 3852 C C . HIS B 1 182 ? 38.835 54.091 36.497 1.00 39.99 170 HIS B C 1
ATOM 3853 O O . HIS B 1 182 ? 39.138 55.175 37.002 1.00 39.50 170 HIS B O 1
ATOM 3860 N N . THR B 1 183 ? 38.977 52.932 37.136 1.00 39.07 171 THR B N 1
ATOM 3861 C CA . THR B 1 183 ? 39.551 52.859 38.479 1.00 38.42 171 THR B CA 1
ATOM 3862 C C . THR B 1 183 ? 41.076 53.007 38.409 1.00 39.33 171 THR B C 1
ATOM 3863 O O . THR B 1 183 ? 41.747 52.369 37.562 1.00 38.83 171 THR B O 1
ATOM 3867 N N . ASP B 1 184 ? 41.610 53.837 39.308 1.00 38.43 172 ASP B N 1
ATOM 3868 C CA . ASP B 1 184 ? 43.020 54.286 39.258 1.00 38.48 172 ASP B CA 1
ATOM 3869 C C . ASP B 1 184 ? 44.063 53.158 39.221 1.00 38.54 172 ASP B C 1
ATOM 3870 O O . ASP B 1 184 ? 44.976 53.173 38.386 1.00 39.09 172 ASP B O 1
ATOM 3875 N N . TRP B 1 185 ? 43.898 52.174 40.101 1.00 38.11 173 TRP B N 1
ATOM 3876 C CA . TRP B 1 185 ? 44.847 51.076 40.240 1.00 38.44 173 TRP B CA 1
ATOM 3877 C C . TRP B 1 185 ? 44.716 50.047 39.098 1.00 40.11 173 TRP B C 1
ATOM 3878 O O . TRP B 1 185 ? 45.506 49.093 39.007 1.00 41.81 173 TRP B O 1
ATOM 3889 N N . ARG B 1 186 ? 43.715 50.218 38.240 1.00 39.29 174 ARG B N 1
ATOM 3890 C CA . ARG B 1 186 ? 43.675 49.429 37.002 1.00 38.99 174 ARG B CA 1
ATOM 3891 C C . ARG B 1 186 ? 44.296 50.212 35.831 1.00 38.50 174 ARG B C 1
ATOM 3892 O O . ARG B 1 186 ? 44.918 49.617 34.948 1.00 37.96 174 ARG B O 1
ATOM 3900 N N . LYS B 1 187 ? 44.149 51.539 35.853 1.00 38.21 175 LYS B N 1
ATOM 3901 C CA . LYS B 1 187 ? 44.696 52.422 34.802 1.00 41.25 175 LYS B CA 1
ATOM 3902 C C . LYS B 1 187 ? 46.240 52.452 34.802 1.00 41.85 175 LYS B C 1
ATOM 3903 O O . LYS B 1 187 ? 46.879 52.459 33.732 1.00 41.26 175 LYS B O 1
ATOM 3909 N N . LYS B 1 188 ? 46.818 52.499 36.008 1.00 40.52 176 LYS B N 1
ATOM 3910 C CA . LYS B 1 188 ? 48.257 52.356 36.204 1.00 39.92 176 LYS B CA 1
ATOM 3911 C C . LYS B 1 188 ? 48.481 51.090 37.045 1.00 37.80 176 LYS B C 1
ATOM 3912 O O . LYS B 1 188 ? 48.618 51.174 38.263 1.00 39.35 176 LYS B O 1
ATOM 3915 N N . PRO B 1 189 ? 48.520 49.903 36.397 1.00 36.47 177 PRO B N 1
ATOM 3916 C CA . PRO B 1 189 ? 48.524 48.664 37.204 1.00 35.44 177 PRO B CA 1
ATOM 3917 C C . PRO B 1 189 ? 49.843 48.422 37.978 1.00 35.61 177 PRO B C 1
ATOM 3918 O O . PRO B 1 189 ? 50.926 48.695 37.465 1.00 34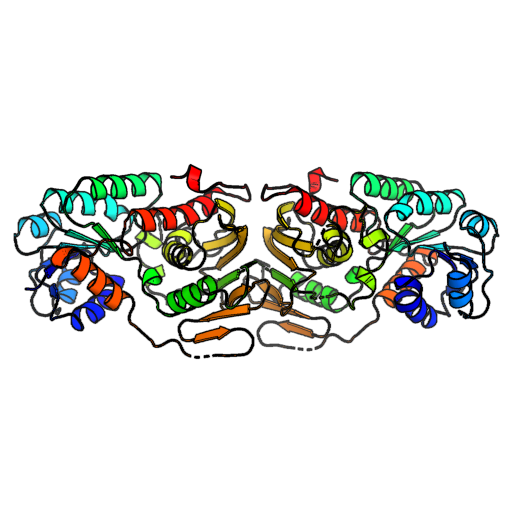.33 177 PRO B O 1
ATOM 3922 N N . LYS B 1 190 ? 49.740 47.935 39.211 1.00 37.56 178 LYS B N 1
ATOM 3923 C CA . LYS B 1 190 ? 50.922 47.478 39.949 1.00 38.62 178 LYS B CA 1
ATOM 3924 C C . LYS B 1 190 ? 50.985 45.952 39.926 1.00 38.58 178 LYS B C 1
ATOM 3925 O O . LYS B 1 190 ? 52.033 45.355 40.190 1.00 38.41 178 LYS B O 1
ATOM 3931 N N . HIS B 1 191 ? 49.857 45.338 39.570 1.00 37.34 179 HIS B N 1
ATOM 3932 C CA . HIS B 1 191 ? 49.742 43.901 39.486 1.00 37.19 179 HIS B CA 1
ATOM 3933 C C . HIS B 1 191 ? 50.252 43.349 38.144 1.00 38.84 179 HIS B C 1
ATOM 3934 O O . HIS B 1 191 ? 50.211 44.032 37.114 1.00 39.08 179 HIS B O 1
ATOM 3941 N N . VAL B 1 192 ? 50.759 42.114 38.183 1.00 38.98 180 VAL B N 1
ATOM 3942 C CA . VAL B 1 192 ? 51.457 41.506 37.051 1.00 39.02 180 VAL B CA 1
ATOM 3943 C C . VAL B 1 192 ? 50.492 41.342 35.875 1.00 39.41 180 VAL B C 1
ATOM 3944 O O . VAL B 1 192 ? 49.419 40.746 36.021 1.00 37.59 180 VAL B O 1
ATOM 3948 N N . GLY B 1 193 ? 50.860 41.914 34.730 1.00 38.81 181 GLY B N 1
ATOM 3949 C CA . GLY B 1 193 ? 50.049 41.793 33.514 1.00 38.41 181 GLY B CA 1
ATOM 3950 C C . GLY B 1 193 ? 48.725 42.559 33.454 1.00 38.93 181 GLY B C 1
ATOM 3951 O O . GLY B 1 193 ? 47.898 42.273 32.578 1.00 40.00 181 GLY B O 1
ATOM 3952 N N . GLY B 1 194 ? 48.519 43.524 34.359 1.00 36.39 182 GLY B N 1
ATOM 3953 C CA . GLY B 1 194 ? 47.300 44.345 34.381 1.00 35.60 182 GLY B CA 1
ATOM 3954 C C . GLY B 1 194 ? 46.012 43.531 34.453 1.00 36.76 182 GLY B C 1
ATOM 3955 O O . GLY B 1 194 ? 45.789 42.766 35.402 1.00 36.69 182 GLY B O 1
ATOM 3956 N N . PHE B 1 195 ? 45.176 43.677 33.430 1.00 36.03 183 PHE B N 1
ATOM 3957 C CA . PHE B 1 195 ? 43.923 42.944 33.343 1.00 36.04 183 PHE B CA 1
ATOM 3958 C C . PHE B 1 195 ? 44.156 41.464 33.242 1.00 36.54 183 PHE B C 1
ATOM 3959 O O . PHE B 1 195 ? 43.290 40.679 33.628 1.00 38.43 183 PHE B O 1
ATOM 3967 N N . LEU B 1 196 ? 45.322 41.069 32.748 1.00 35.96 184 LEU B N 1
ATOM 3968 C CA . LEU B 1 196 ? 45.581 39.641 32.587 1.00 36.85 184 LEU B CA 1
ATOM 3969 C C . LEU B 1 196 ? 45.508 38.915 33.918 1.00 37.91 184 LEU B C 1
ATOM 3970 O O . LEU B 1 196 ? 44.856 37.869 34.000 1.00 41.05 184 LEU B O 1
ATOM 3975 N N . SER B 1 197 ? 46.113 39.464 34.969 1.00 36.39 185 SER B N 1
ATOM 3976 C CA . SER B 1 197 ? 45.954 38.828 36.284 1.00 38.18 185 SER B CA 1
ATOM 3977 C C . SER B 1 197 ? 44.633 39.170 36.988 1.00 38.51 185 SER B C 1
ATOM 3978 O O . SER B 1 197 ? 44.115 38.354 37.738 1.00 41.50 185 SER B O 1
ATOM 3981 N N . ASP B 1 198 ? 44.092 40.364 36.748 1.00 38.47 186 ASP B N 1
ATOM 3982 C CA . ASP B 1 198 ? 42.804 40.772 37.323 1.00 40.50 186 ASP B CA 1
ATOM 3983 C C . ASP B 1 198 ? 41.667 39.793 36.981 1.00 40.26 186 ASP B C 1
ATOM 3984 O O . ASP B 1 198 ? 40.961 39.326 37.868 1.00 39.97 186 ASP B O 1
ATOM 3989 N N . GLY B 1 199 ? 41.507 39.473 35.703 1.00 38.70 187 GLY B N 1
ATOM 3990 C CA . GLY B 1 199 ? 40.459 38.569 35.283 1.00 37.53 187 GLY B CA 1
ATOM 3991 C C . GLY B 1 199 ? 40.954 37.150 35.132 1.00 39.30 187 GLY B C 1
ATOM 3992 O O . GLY B 1 199 ? 40.168 36.203 35.246 1.00 41.73 187 GLY B O 1
ATOM 3993 N N . GLY B 1 200 ? 42.264 37.007 34.899 1.00 38.95 188 GLY B N 1
ATOM 3994 C CA . GLY B 1 200 ? 42.901 35.723 34.606 1.00 33.81 188 GLY B CA 1
ATOM 3995 C C . GLY B 1 200 ? 42.848 34.736 35.748 1.00 35.22 188 GLY B C 1
ATOM 3996 O O . GLY B 1 200 ? 42.632 33.532 35.520 1.00 35.86 188 GLY B O 1
ATOM 3997 N N . VAL B 1 201 ? 43.036 35.222 36.978 1.00 33.68 189 VAL B N 1
ATOM 3998 C CA . VAL B 1 201 ? 42.995 34.333 38.129 1.00 34.04 189 VAL B CA 1
ATOM 3999 C C . VAL B 1 201 ? 41.660 33.572 38.186 1.00 34.58 189 VAL B C 1
ATOM 4000 O O . VAL B 1 201 ? 41.653 32.378 38.479 1.00 34.81 189 VAL B O 1
ATOM 4004 N N . HIS B 1 202 ? 40.553 34.227 37.836 1.00 33.73 190 HIS B N 1
ATOM 4005 C CA . HIS B 1 202 ? 39.279 33.521 37.701 1.00 34.94 190 HIS B CA 1
ATOM 4006 C C . HIS B 1 202 ? 39.419 32.325 36.774 1.00 36.52 190 HIS B C 1
ATOM 4007 O O . HIS B 1 202 ? 39.060 31.199 37.135 1.00 38.71 190 HIS B O 1
ATOM 4014 N N . HIS B 1 203 ? 39.962 32.556 35.584 1.00 34.85 191 HIS B N 1
ATOM 4015 C CA . HIS B 1 203 ? 40.052 31.487 34.601 1.00 33.46 191 HIS B CA 1
ATOM 4016 C C . HIS B 1 203 ? 40.971 30.332 35.033 1.00 34.73 191 HIS B C 1
ATOM 4017 O O . HIS B 1 203 ? 40.597 29.146 34.897 1.00 34.55 191 HIS B O 1
ATOM 4024 N N . ALA B 1 204 ? 42.131 30.667 35.606 1.00 33.48 192 ALA B N 1
ATOM 4025 C CA . ALA B 1 204 ? 43.029 29.638 36.155 1.00 31.92 192 ALA B CA 1
ATOM 4026 C C . ALA B 1 204 ? 42.308 28.791 37.186 1.00 32.57 192 ALA B C 1
ATOM 4027 O O . ALA B 1 204 ? 42.523 27.566 37.273 1.00 31.58 192 ALA B O 1
ATOM 4029 N N . ALA B 1 205 ? 41.453 29.452 37.968 1.00 31.63 193 ALA B N 1
ATOM 4030 C CA . ALA B 1 205 ? 40.741 28.788 39.037 1.00 31.36 193 ALA B CA 1
ATOM 4031 C C . ALA B 1 205 ? 39.797 27.745 38.441 1.00 32.39 193 ALA B C 1
ATOM 4032 O O . ALA B 1 205 ? 39.754 26.604 38.893 1.00 31.82 193 ALA B O 1
ATOM 4034 N N . ALA B 1 206 ? 39.091 28.120 37.377 1.00 33.28 194 ALA B N 1
ATOM 4035 C CA . ALA B 1 206 ? 38.135 27.214 36.756 1.00 32.89 194 ALA B CA 1
ATOM 4036 C C . ALA B 1 206 ? 38.859 26.063 36.073 1.00 33.17 194 ALA B C 1
ATOM 4037 O O . ALA B 1 206 ? 38.417 24.914 36.124 1.00 36.15 194 ALA B O 1
ATOM 4047 N N . ARG B 1 208 ? 41.824 24.857 36.863 1.00 33.86 196 ARG B N 1
ATOM 4048 C CA . ARG B 1 208 ? 42.429 23.998 37.872 1.00 33.86 196 ARG B CA 1
ATOM 4049 C C . ARG B 1 208 ? 41.378 23.103 38.550 1.00 33.21 196 ARG B C 1
ATOM 4050 O O . ARG B 1 208 ? 41.632 21.926 38.816 1.00 31.13 196 ARG B O 1
ATOM 4058 N N . LEU B 1 209 ? 40.195 23.668 38.795 1.00 33.87 197 LEU B N 1
ATOM 4059 C CA . LEU B 1 209 ? 39.089 22.946 39.408 1.00 32.72 197 LEU B CA 1
ATOM 4060 C C . LEU B 1 209 ? 38.611 21.784 38.533 1.00 33.86 197 LEU B C 1
ATOM 4061 O O . LEU B 1 209 ? 38.292 20.704 39.031 1.00 32.99 197 LEU B O 1
ATOM 4066 N N . ILE B 1 210 ? 38.577 22.003 37.225 1.00 34.92 198 ILE B N 1
ATOM 4067 C CA . ILE B 1 210 ? 38.127 20.963 36.309 1.00 35.46 198 ILE B CA 1
ATOM 4068 C C . ILE B 1 210 ? 39.195 19.898 35.991 1.00 36.52 198 ILE B C 1
ATOM 4069 O O . ILE B 1 210 ? 38.928 18.701 36.116 1.00 35.44 198 ILE B O 1
ATOM 4074 N N . LEU B 1 211 ? 40.397 20.332 35.605 1.00 37.26 199 LEU B N 1
ATOM 4075 C CA . LEU B 1 211 ? 41.408 19.397 35.081 1.00 35.54 199 LEU B CA 1
ATOM 4076 C C . LEU B 1 211 ? 42.655 19.217 35.957 1.00 33.96 199 LEU B C 1
ATOM 4077 O O . LEU B 1 211 ? 43.558 18.447 35.588 1.00 32.52 199 LEU B O 1
ATOM 4082 N N . GLY B 1 212 ? 42.706 19.913 37.097 1.00 31.41 200 GLY B N 1
ATOM 4083 C CA . GLY B 1 212 ? 43.830 19.781 38.028 1.00 32.58 200 GLY B CA 1
ATOM 4084 C C . GLY B 1 212 ? 44.972 20.748 37.744 1.00 35.92 200 GLY B C 1
ATOM 4085 O O . GLY B 1 212 ? 44.796 21.725 37.006 1.00 36.36 200 GLY B O 1
ATOM 4086 N N . GLU B 1 213 ? 46.148 20.460 38.307 1.00 37.51 201 GLU B N 1
ATOM 4087 C CA . GLU B 1 213 ? 47.303 21.369 38.235 1.00 40.07 201 GLU B CA 1
ATOM 4088 C C . GLU B 1 213 ? 47.930 21.441 36.841 1.00 41.43 201 GLU B C 1
ATOM 4089 O O . GLU B 1 213 ? 47.814 20.494 36.048 1.00 43.16 201 GLU B O 1
ATOM 4095 N N . ILE B 1 214 ? 48.589 22.561 36.555 1.00 39.24 202 ILE B N 1
ATOM 4096 C CA . ILE B 1 214 ? 49.256 22.768 35.278 1.00 40.66 202 ILE B CA 1
ATOM 4097 C C . ILE B 1 214 ? 50.782 22.649 35.410 1.00 39.62 202 ILE B C 1
ATOM 4098 O O . ILE B 1 214 ? 51.374 23.325 36.245 1.00 39.95 202 ILE B O 1
ATOM 4103 N N . GLU B 1 215 ? 51.404 21.802 34.581 1.00 37.90 203 GLU B N 1
ATOM 4104 C CA . GLU B 1 215 ? 52.876 21.625 34.575 1.00 37.25 203 GLU B CA 1
ATOM 4105 C C . GLU B 1 215 ? 53.639 22.788 33.920 1.00 35.64 203 GLU B C 1
ATOM 4106 O O . GLU B 1 215 ? 54.593 23.303 34.484 1.00 35.05 203 GLU B O 1
ATOM 4112 N N . TRP B 1 216 ? 53.237 23.167 32.707 1.00 34.97 204 TRP B N 1
ATOM 4113 C CA . TRP B 1 216 ? 53.982 24.158 31.931 1.00 33.84 204 TRP B CA 1
ATOM 4114 C C . TRP B 1 216 ? 53.077 24.907 30.991 1.00 33.72 204 TRP B C 1
ATOM 4115 O O . TRP B 1 216 ? 52.088 24.370 30.473 1.00 34.22 204 TRP B O 1
ATOM 4126 N N . ILE B 1 217 ? 53.425 26.162 30.784 1.00 33.53 205 ILE B N 1
ATOM 4127 C CA . ILE B 1 217 ? 52.711 27.001 29.855 1.00 34.71 205 ILE B CA 1
ATOM 4128 C C . ILE B 1 217 ? 53.731 27.556 28.896 1.00 35.66 205 ILE B C 1
ATOM 4129 O O . ILE B 1 217 ? 54.937 27.580 29.177 1.00 35.16 205 ILE B O 1
ATOM 4134 N N . SER B 1 218 ? 53.235 28.009 27.757 1.00 36.60 206 SER B N 1
ATOM 4135 C CA . SER B 1 218 ? 54.015 28.792 26.818 1.00 35.89 206 SER B CA 1
ATOM 4136 C C . SER B 1 218 ? 52.976 29.778 26.294 1.00 35.87 206 SER B C 1
ATOM 4137 O O . SER B 1 218 ? 51.862 29.384 25.938 1.00 38.20 206 SER B O 1
ATOM 4140 N N . ALA B 1 219 ? 53.305 31.064 26.293 1.00 35.05 207 ALA B N 1
ATOM 4141 C CA . ALA B 1 219 ? 52.286 32.092 26.105 1.00 33.43 207 ALA B CA 1
ATOM 4142 C C . ALA B 1 219 ? 52.860 33.378 25.521 1.00 34.62 207 ALA B C 1
ATOM 4143 O O . ALA B 1 219 ? 54.036 33.695 25.707 1.00 32.57 207 ALA B O 1
ATOM 4145 N N . VAL B 1 220 ? 52.004 34.122 24.832 1.00 36.21 208 VAL B N 1
ATOM 4146 C CA . VAL B 1 220 ? 52.367 35.441 24.332 1.00 38.06 208 VAL B CA 1
ATOM 4147 C C . VAL B 1 220 ? 51.329 36.498 24.815 1.00 41.12 208 VAL B C 1
ATOM 4148 O O . VAL B 1 220 ? 50.111 36.259 24.828 1.00 42.96 208 VAL B O 1
ATOM 4152 N N . ALA B 1 221 ? 51.847 37.633 25.274 1.00 42.26 209 ALA B N 1
ATOM 4153 C CA . ALA B 1 221 ? 51.048 38.707 25.863 1.00 41.88 209 ALA B CA 1
ATOM 4154 C C . ALA B 1 221 ? 51.248 39.968 25.051 1.00 43.10 209 ALA B C 1
ATOM 4155 O O . ALA B 1 221 ? 52.380 40.330 24.733 1.00 45.31 209 ALA B O 1
ATOM 4157 N N . LYS B 1 222 ? 50.148 40.618 24.690 1.00 43.78 210 LYS B N 1
ATOM 4158 C CA . LYS B 1 222 ? 50.211 41.908 24.008 1.00 43.35 210 LYS B CA 1
ATOM 4159 C C . LYS B 1 222 ? 49.423 42.983 24.742 1.00 44.50 210 LYS B C 1
ATOM 4160 O O . LYS B 1 222 ? 48.610 42.691 25.620 1.00 44.16 210 LYS B O 1
ATOM 4166 N N . ASP B 1 223 ? 49.712 44.235 24.396 1.00 46.03 211 ASP B N 1
ATOM 4167 C CA . ASP B 1 223 ? 49.060 45.405 24.973 1.00 43.33 211 ASP B CA 1
ATOM 4168 C C . ASP B 1 223 ? 48.436 46.113 23.774 1.00 41.28 211 ASP B C 1
ATOM 4169 O O . ASP B 1 223 ? 49.105 46.857 23.058 1.00 41.23 211 ASP B O 1
ATOM 4174 N N . LEU B 1 224 ? 47.153 45.841 23.548 1.00 38.30 212 LEU B N 1
ATOM 4175 C CA . LEU B 1 224 ? 46.476 46.238 22.311 1.00 36.03 212 LEU B CA 1
ATOM 4176 C C . LEU B 1 224 ? 45.610 47.483 22.437 1.00 34.92 212 LEU B C 1
ATOM 4177 O O . LEU B 1 224 ? 45.340 48.151 21.446 1.00 34.18 212 LEU B O 1
ATOM 4182 N N . SER B 1 225 ? 45.150 47.765 23.652 1.00 35.94 213 SER B N 1
ATOM 4183 C CA . SER B 1 225 ? 44.262 48.892 23.911 1.00 38.46 213 SER B CA 1
ATOM 4184 C C . SER B 1 225 ? 44.956 49.992 24.731 1.00 38.12 213 SER B C 1
ATOM 4185 O O . SER B 1 225 ? 45.421 49.730 25.847 1.00 37.57 213 SER B O 1
ATOM 4188 N N . PRO B 1 226 ? 45.038 51.218 24.181 1.00 37.15 214 PRO B N 1
ATOM 4189 C CA . PRO B 1 226 ? 45.475 52.372 24.978 1.00 38.48 214 PRO B CA 1
ATOM 4190 C C . PRO B 1 226 ? 44.556 52.639 26.182 1.00 39.43 214 PRO B C 1
ATOM 4191 O O . PRO B 1 226 ? 44.934 53.342 27.113 1.00 39.43 214 PRO B O 1
ATOM 4195 N N . LEU B 1 227 ? 43.363 52.067 26.167 1.00 39.41 215 LEU B N 1
ATOM 4196 C CA . LEU B 1 227 ? 42.382 52.354 27.189 1.00 40.81 215 LEU B CA 1
ATOM 4197 C C . LEU B 1 227 ? 42.602 51.475 28.409 1.00 40.69 215 LEU B C 1
ATOM 4198 O O . LEU B 1 227 ? 42.335 51.881 29.538 1.00 39.57 215 LEU B O 1
ATOM 4203 N N . LEU B 1 228 ? 43.081 50.261 28.186 1.00 41.09 216 LEU B N 1
ATOM 4204 C CA . LEU B 1 228 ? 43.234 49.332 29.288 1.00 41.68 216 LEU B CA 1
ATOM 4205 C C . LEU B 1 228 ? 44.653 49.382 29.810 1.00 42.55 216 LEU B C 1
ATOM 4206 O O . LEU B 1 228 ? 45.617 49.216 29.052 1.00 43.02 216 LEU B O 1
ATOM 4211 N N . GLY B 1 229 ? 44.782 49.641 31.104 1.00 43.03 217 GLY B N 1
ATOM 4212 C CA . GLY B 1 229 ? 46.098 49.778 31.708 1.00 42.77 217 GLY B CA 1
ATOM 4213 C C . GLY B 1 229 ? 46.842 48.465 31.633 1.00 41.44 217 GLY B C 1
ATOM 4214 O O . GLY B 1 229 ? 46.329 47.432 32.071 1.00 40.15 217 GLY B O 1
ATOM 4215 N N . GLY B 1 230 ? 48.040 48.503 31.059 1.00 41.01 218 GLY B N 1
ATOM 4216 C CA . GLY B 1 230 ? 48.891 47.321 31.008 1.00 43.00 218 GLY B CA 1
ATOM 4217 C C . GLY B 1 230 ? 48.555 46.407 29.845 1.00 44.00 218 GLY B C 1
ATOM 4218 O O . GLY B 1 230 ? 47.961 46.842 28.845 1.00 45.59 218 GLY B O 1
ATOM 4231 N N . ASP B 1 232 ? 46.683 43.410 27.761 1.00 37.83 220 ASP B N 1
ATOM 4232 C CA . ASP B 1 232 ? 45.255 43.134 27.721 1.00 36.42 220 ASP B CA 1
ATOM 4233 C C . ASP B 1 232 ? 44.884 42.006 26.766 1.00 34.40 220 ASP B C 1
ATOM 4234 O O . ASP B 1 232 ? 43.704 41.712 26.591 1.00 34.23 220 ASP B O 1
ATOM 4239 N N . PHE B 1 233 ? 45.887 41.399 26.142 1.00 31.99 221 PHE B N 1
ATOM 4240 C CA . PHE B 1 233 ? 45.673 40.258 25.276 1.00 31.78 221 PHE B CA 1
ATOM 4241 C C . PHE B 1 233 ? 46.613 39.166 25.691 1.00 32.94 221 PHE B C 1
ATOM 4242 O O . PHE B 1 233 ? 47.762 39.424 26.027 1.00 34.07 221 PHE B O 1
ATOM 4250 N N . LEU B 1 234 ? 46.130 37.931 25.675 1.00 34.16 222 LEU B N 1
ATOM 4251 C CA . LEU B 1 234 ? 46.976 36.792 26.017 1.00 33.01 222 LEU B CA 1
ATOM 4252 C C . LEU B 1 234 ? 46.535 35.557 25.240 1.00 32.64 222 LEU B C 1
ATOM 4253 O O . LEU B 1 234 ? 45.330 35.281 25.117 1.00 33.83 222 LEU B O 1
ATOM 4258 N N . SER B 1 235 ? 47.512 34.840 24.694 1.00 30.86 223 SER B N 1
ATOM 4259 C CA . SER B 1 235 ? 47.280 33.536 24.091 1.00 31.17 223 SER B CA 1
ATOM 4260 C C . SER B 1 235 ? 48.348 32.559 24.610 1.00 33.45 223 SER B C 1
ATOM 4261 O O . SER B 1 235 ? 49.551 32.893 24.649 1.00 35.95 223 SER B O 1
ATOM 4264 N N . SER B 1 236 ? 47.912 31.365 24.996 1.00 30.92 224 SER B N 1
ATOM 4265 C CA . SER B 1 236 ? 48.782 30.409 25.643 1.00 33.69 224 SER B CA 1
ATOM 4266 C C . SER B 1 236 ? 48.473 28.956 25.287 1.00 34.05 224 SER B C 1
ATOM 4267 O O . SER B 1 236 ? 47.335 28.599 24.982 1.00 34.66 224 SER B O 1
ATOM 4270 N N . ILE B 1 237 ? 49.500 28.122 25.361 1.00 33.16 225 ILE B N 1
ATOM 4271 C CA . ILE B 1 237 ? 49.331 26.671 25.328 1.00 33.58 225 ILE B CA 1
ATOM 4272 C C . ILE B 1 237 ? 49.951 26.119 26.605 1.00 32.57 225 ILE B C 1
ATOM 4273 O O . ILE B 1 237 ? 50.903 26.683 27.133 1.00 32.68 225 ILE B O 1
ATOM 4282 N N . PHE B 1 238 ? 49.379 25.054 27.131 1.00 30.41 226 PHE B N 1
ATOM 4283 C CA . PHE B 1 238 ? 49.908 24.494 28.343 1.00 32.81 226 PHE B CA 1
ATOM 4284 C C . PHE B 1 238 ? 49.500 23.029 28.445 1.00 33.35 226 PHE B C 1
ATOM 4285 O O . PHE B 1 238 ? 48.643 22.560 27.698 1.00 33.19 226 PHE B O 1
ATOM 4293 N N . GLU B 1 239 ? 50.099 22.321 29.395 1.00 35.50 227 GLU B N 1
ATOM 4294 C CA . GLU B 1 239 ? 49.794 20.918 29.622 1.00 36.20 227 GLU B CA 1
ATOM 4295 C C . GLU B 1 239 ? 49.562 20.662 31.101 1.00 36.05 227 GLU B C 1
ATOM 4296 O O . GLU B 1 239 ? 50.411 20.964 31.946 1.00 37.58 227 GLU B O 1
ATOM 4302 N N . PHE B 1 240 ? 48.393 20.116 31.411 1.00 34.96 228 PHE B N 1
ATOM 4303 C CA . PHE B 1 240 ? 48.098 19.706 32.765 1.00 33.27 228 PHE B CA 1
ATOM 4304 C C . PHE B 1 240 ? 49.006 18.538 33.147 1.00 34.33 228 PHE B C 1
ATOM 4305 O O . PHE B 1 240 ? 49.526 17.821 32.274 1.00 33.84 228 PHE B O 1
ATOM 4313 N N . GLU B 1 241 ? 49.196 18.367 34.456 1.00 35.40 229 GLU B N 1
ATOM 4314 C CA . GLU B 1 241 ? 49.975 17.263 35.015 1.00 35.28 229 GLU B CA 1
ATOM 4315 C C . GLU B 1 241 ? 49.383 15.926 34.653 1.00 34.41 229 GLU B C 1
ATOM 4316 O O . GLU B 1 241 ? 50.107 14.928 34.647 1.00 34.18 229 GLU B O 1
ATOM 4322 N N . ASN B 1 242 ? 48.080 15.904 34.347 1.00 34.38 230 ASN B N 1
ATOM 4323 C CA . ASN B 1 242 ? 47.414 14.667 33.900 1.00 33.98 230 ASN B CA 1
ATOM 4324 C C . ASN B 1 242 ? 47.578 14.367 32.416 1.00 34.32 230 ASN B C 1
ATOM 4325 O O . ASN B 1 242 ? 47.173 13.310 31.973 1.00 34.07 230 ASN B O 1
ATOM 4330 N N . GLY B 1 243 ? 48.128 15.311 31.645 1.00 34.80 231 GLY B N 1
ATOM 4331 C CA . GLY B 1 243 ? 48.439 15.059 30.234 1.00 33.23 231 GLY B CA 1
ATOM 4332 C C . GLY B 1 243 ? 47.583 15.821 29.235 1.00 34.07 231 GLY B C 1
ATOM 4333 O O . GLY B 1 243 ? 47.918 15.857 28.036 1.00 34.37 231 GLY B O 1
ATOM 4334 N N . THR B 1 244 ? 46.483 16.413 29.720 1.00 29.86 232 THR B N 1
ATOM 4335 C CA . THR B 1 244 ? 45.575 17.179 28.883 1.00 30.11 232 THR B CA 1
ATOM 4336 C C . THR B 1 244 ? 46.299 18.425 28.393 1.00 31.18 232 THR B C 1
ATOM 4337 O O . THR B 1 244 ? 47.039 19.065 29.157 1.00 31.67 232 THR B O 1
ATOM 4341 N N . VAL B 1 245 ? 46.087 18.773 27.126 1.00 31.30 233 VAL B N 1
ATOM 4342 C CA . VAL B 1 245 ? 46.643 20.007 26.574 1.00 28.89 233 VAL B CA 1
ATOM 4343 C C . VAL B 1 245 ? 45.570 21.089 26.656 1.00 31.71 233 VAL B C 1
ATOM 4344 O O . VAL B 1 245 ? 44.370 20.815 26.496 1.00 30.05 233 VAL B O 1
ATOM 4348 N N . GLY B 1 246 ? 46.006 22.317 26.911 1.00 33.31 234 GLY B N 1
ATOM 4349 C CA . GLY B 1 246 ? 45.097 23.439 27.004 1.00 32.07 234 GLY B CA 1
ATOM 4350 C C . GLY B 1 246 ? 45.544 24.586 26.136 1.00 34.75 234 GLY B C 1
ATOM 4351 O O . GLY B 1 246 ? 46.749 24.767 25.898 1.00 35.94 234 GLY B O 1
ATOM 4352 N N . ASN B 1 247 ? 44.558 25.334 25.639 1.00 33.15 235 ASN B N 1
ATOM 4353 C CA . ASN B 1 247 ? 44.770 26.621 25.027 1.00 34.98 235 ASN B CA 1
ATOM 4354 C C . ASN B 1 247 ? 43.876 27.622 25.738 1.00 35.69 235 ASN B C 1
ATOM 4355 O O . ASN B 1 247 ? 42.690 27.377 25.972 1.00 37.55 235 ASN B O 1
ATOM 4360 N N . TYR B 1 248 ? 44.425 28.775 26.054 1.00 33.79 236 TYR B N 1
ATOM 4361 C CA . TYR B 1 248 ? 43.636 29.763 26.714 1.00 32.42 236 TYR B CA 1
ATOM 4362 C C . TYR B 1 248 ? 44.038 31.076 26.109 1.00 32.81 236 TYR B C 1
ATOM 4363 O O . TYR B 1 248 ? 45.216 31.476 26.195 1.00 34.89 236 TYR B O 1
ATOM 4372 N N . THR B 1 249 ? 43.058 31.720 25.481 1.00 28.82 237 THR B N 1
ATOM 4373 C CA . THR B 1 249 ? 43.255 32.994 24.816 1.00 30.42 237 THR B CA 1
ATOM 4374 C C . THR B 1 249 ? 42.200 33.983 25.302 1.00 30.84 237 THR B C 1
ATOM 4375 O O . THR B 1 249 ? 41.009 33.651 25.369 1.00 30.25 237 THR B O 1
ATOM 4379 N N . ILE B 1 250 ? 42.641 35.194 25.644 1.00 28.93 238 ILE B N 1
ATOM 4380 C CA . ILE B 1 250 ? 41.713 36.236 26.057 1.00 28.30 238 ILE B CA 1
ATOM 4381 C C . ILE B 1 250 ? 42.135 37.590 25.495 1.00 29.10 238 ILE B C 1
ATOM 4382 O O . ILE B 1 250 ? 43.322 37.916 25.470 1.00 32.51 238 ILE B O 1
ATOM 4387 N N . SER B 1 251 ? 41.169 38.354 25.003 1.00 27.16 239 SER B N 1
ATOM 4388 C CA . SER B 1 251 ? 41.360 39.776 24.814 1.00 26.15 239 SER B CA 1
ATOM 4389 C C . SER B 1 251 ? 40.376 40.501 25.715 1.00 25.71 239 SER B C 1
ATOM 4390 O O . SER B 1 251 ? 39.195 40.165 25.739 1.00 24.87 239 SER B O 1
ATOM 4393 N N . TYR B 1 252 ? 40.868 41.481 26.460 1.00 26.33 240 TYR B N 1
ATOM 4394 C CA . TYR B 1 252 ? 39.995 42.328 27.257 1.00 26.53 240 TYR B CA 1
ATOM 4395 C C . TYR B 1 252 ? 39.370 43.466 26.456 1.00 28.26 240 TYR B C 1
ATOM 4396 O O . TYR B 1 252 ? 38.411 44.074 26.917 1.00 31.45 240 TYR B O 1
ATOM 4405 N N . SER B 1 253 ? 39.844 43.728 25.242 1.00 28.10 241 SER B N 1
ATOM 4406 C CA . SER B 1 253 ? 39.311 44.886 24.521 1.00 29.75 241 SER B CA 1
ATOM 4407 C C . SER B 1 253 ? 38.471 44.549 23.299 1.00 30.46 241 SER B C 1
ATOM 4408 O O . SER B 1 253 ? 37.683 45.366 22.849 1.00 30.63 241 SER B O 1
ATOM 4411 N N . LEU B 1 254 ? 38.633 43.351 22.761 1.00 32.50 242 LEU B N 1
ATOM 4412 C CA . LEU B 1 254 ? 37.981 43.022 21.507 1.00 34.05 242 LEU B CA 1
ATOM 4413 C C . LEU B 1 254 ? 36.781 42.111 21.698 1.00 35.52 242 LEU B C 1
ATOM 4414 O O . LEU B 1 254 ? 36.743 41.311 22.629 1.00 34.19 242 LEU B O 1
ATOM 4419 N N . LYS B 1 255 ? 35.807 42.254 20.804 1.00 39.07 243 LYS B N 1
ATOM 4420 C CA . LYS B 1 255 ? 34.600 41.441 20.812 1.00 42.07 243 LYS B CA 1
ATOM 4421 C C . LYS B 1 255 ? 34.783 40.152 20.019 1.00 44.39 243 LYS B C 1
ATOM 4422 O O . LYS B 1 255 ? 35.602 40.057 19.094 1.00 43.12 243 LYS B O 1
ATOM 4425 N N . GLY B 1 256 ? 33.976 39.173 20.403 1.00 48.18 244 GLY B N 1
ATOM 4426 C CA . GLY B 1 256 ? 33.939 37.847 19.803 1.00 50.28 244 GLY B CA 1
ATOM 4427 C C . GLY B 1 256 ? 33.035 37.016 20.700 1.00 52.90 244 GLY B C 1
ATOM 4428 O O . GLY B 1 256 ? 32.469 37.527 21.700 1.00 52.49 244 GLY B O 1
ATOM 4429 N N . ASN B 1 257 ? 32.892 35.741 20.351 1.00 53.90 245 ASN B N 1
ATOM 4430 C CA . ASN B 1 257 ? 32.098 34.812 21.154 1.00 54.56 245 ASN B CA 1
ATOM 4431 C C . ASN B 1 257 ? 32.973 33.866 21.982 1.00 53.59 245 ASN B C 1
ATOM 4432 O O . ASN B 1 257 ? 33.929 33.252 21.467 1.00 53.20 245 ASN B O 1
ATOM 4437 N N . GLU B 1 258 ? 32.637 33.771 23.266 1.00 51.66 246 GLU B N 1
ATOM 4438 C CA . GLU B 1 258 ? 33.196 32.757 24.150 1.00 51.90 246 GLU B CA 1
ATOM 4439 C C . GLU B 1 258 ? 32.933 31.331 23.639 1.00 50.67 246 GLU B C 1
ATOM 4440 O O . GLU B 1 258 ? 31.809 30.992 23.271 1.00 52.31 246 GLU B O 1
ATOM 4446 N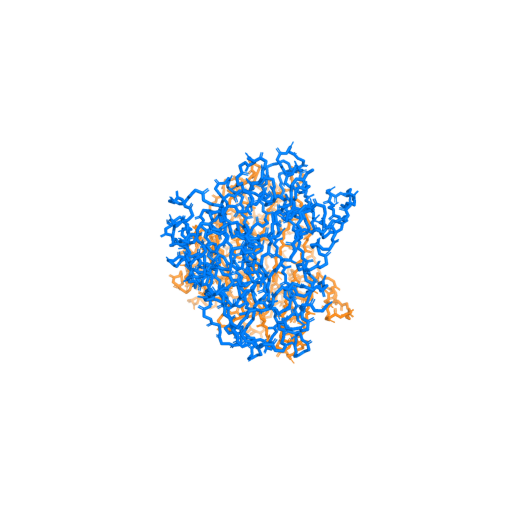 N . ARG B 1 259 ? 33.982 30.518 23.592 1.00 47.14 247 ARG B N 1
ATOM 4447 C CA . ARG B 1 259 ? 33.834 29.071 23.606 1.00 43.53 247 ARG B CA 1
ATOM 4448 C C . ARG B 1 259 ? 34.690 28.521 24.746 1.00 40.45 247 ARG B C 1
ATOM 4449 O O . ARG B 1 259 ? 35.787 29.024 25.027 1.00 40.44 247 ARG B O 1
ATOM 4457 N N . PHE B 1 260 ? 34.151 27.529 25.438 1.00 36.51 248 PHE B N 1
ATOM 4458 C CA . PHE B 1 260 ? 34.880 26.821 26.459 1.00 34.00 248 PHE B CA 1
ATOM 4459 C C . PHE B 1 260 ? 34.573 25.334 26.269 1.00 35.36 248 PHE B C 1
ATOM 4460 O O . PHE B 1 260 ? 33.498 24.860 26.624 1.00 36.62 248 PHE B O 1
ATOM 4468 N N . GLU B 1 261 ? 35.516 24.610 25.676 1.00 35.62 249 GLU B N 1
ATOM 4469 C CA . GLU B 1 261 ? 35.298 23.217 25.249 1.00 34.28 249 GLU B CA 1
ATOM 4470 C C . GLU B 1 261 ? 36.361 22.274 25.799 1.00 34.45 249 GLU B C 1
ATOM 4471 O O . GLU B 1 261 ? 37.542 22.619 25.879 1.00 34.43 249 GLU B O 1
ATOM 4477 N N . ILE B 1 262 ? 35.938 21.082 26.182 1.00 32.62 250 ILE B N 1
ATOM 4478 C CA . ILE B 1 262 ? 36.882 20.048 26.577 1.00 31.64 250 ILE B CA 1
ATOM 4479 C C . ILE B 1 262 ? 36.558 18.810 25.749 1.00 30.52 250 ILE B C 1
ATOM 4480 O O . ILE B 1 262 ? 35.448 18.301 25.793 1.00 30.74 250 ILE B O 1
ATOM 4485 N N . THR B 1 263 ? 37.532 18.352 24.981 1.00 31.46 251 THR B N 1
ATOM 4486 C CA . THR B 1 263 ? 37.380 17.158 24.157 1.00 31.11 251 THR B CA 1
ATOM 4487 C C . THR B 1 263 ? 38.160 16.007 24.760 1.00 32.33 251 THR B C 1
ATOM 4488 O O . THR B 1 263 ? 39.310 16.173 25.211 1.00 31.93 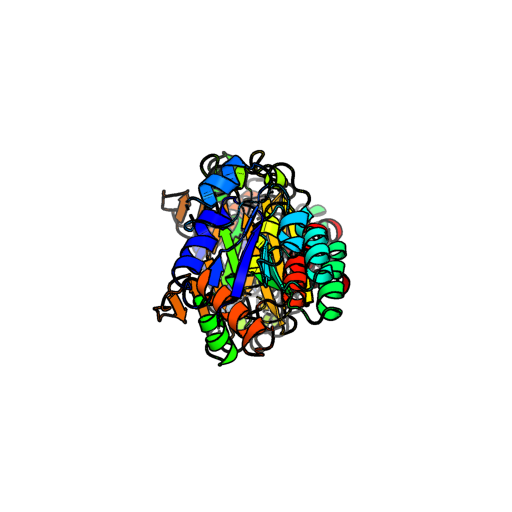251 THR B O 1
ATOM 4492 N N . GLY B 1 264 ? 37.528 14.838 24.766 1.00 32.67 252 GLY B N 1
ATOM 4493 C CA . GLY B 1 264 ? 38.180 13.626 25.225 1.00 34.03 252 GLY B CA 1
ATOM 4494 C C . GLY B 1 264 ? 38.248 12.566 24.158 1.00 34.60 252 GLY B C 1
ATOM 4495 O O . GLY B 1 264 ? 37.936 12.828 22.992 1.00 36.07 252 GLY B O 1
ATOM 4496 N N . THR B 1 265 ? 38.644 11.363 24.571 1.00 35.03 253 THR B N 1
ATOM 4497 C CA . THR B 1 265 ? 38.744 10.208 23.677 1.00 35.29 253 THR B CA 1
ATOM 4498 C C . THR B 1 265 ? 37.357 9.678 23.316 1.00 35.61 253 THR B C 1
ATOM 4499 O O . THR B 1 265 ? 37.162 9.097 22.249 1.00 34.02 253 THR B O 1
ATOM 4503 N N . LYS B 1 266 ? 36.397 9.902 24.207 1.00 36.69 254 LYS B N 1
ATOM 4504 C CA . LYS B 1 266 ? 35.056 9.336 24.053 1.00 39.08 254 LYS B CA 1
ATOM 4505 C C . LYS B 1 266 ? 33.980 10.379 23.731 1.00 38.91 254 LYS B C 1
ATOM 4506 O O . LYS B 1 266 ? 32.885 10.013 23.326 1.00 38.85 254 LYS B O 1
ATOM 4510 N N . GLY B 1 267 ? 34.290 11.667 23.889 1.00 38.44 255 GLY B N 1
ATOM 4511 C CA . GLY B 1 267 ? 33.273 12.706 23.709 1.00 38.25 255 GLY B CA 1
ATOM 4512 C C . GLY B 1 267 ? 33.699 14.158 23.827 1.00 37.92 255 GLY B C 1
ATOM 4513 O O . GLY B 1 267 ? 34.882 14.472 23.777 1.00 38.26 255 GLY B O 1
ATOM 4514 N N . LYS B 1 268 ? 32.714 15.042 23.995 1.00 38.05 256 LYS B N 1
ATOM 4515 C CA . LYS B 1 268 ? 32.919 16.497 23.921 1.00 37.47 256 LYS B CA 1
ATOM 4516 C C . LYS B 1 268 ? 31.934 17.252 24.837 1.00 36.74 256 LYS B C 1
ATOM 4517 O O . LYS B 1 268 ? 30.723 17.066 24.723 1.00 37.91 256 LYS B O 1
ATOM 4520 N N . ILE B 1 269 ? 32.450 18.090 25.738 1.00 35.58 257 ILE B N 1
ATOM 4521 C CA . ILE B 1 269 ? 31.603 19.033 26.486 1.00 36.07 257 ILE B CA 1
ATOM 4522 C C . ILE B 1 269 ? 31.872 20.487 26.125 1.00 35.76 257 ILE B C 1
ATOM 4523 O O . ILE B 1 269 ? 32.994 20.874 25.818 1.00 36.64 257 ILE B O 1
ATOM 4528 N N . SER B 1 270 ? 30.825 21.295 26.160 1.00 35.86 258 SER B N 1
ATOM 4529 C CA . SER B 1 270 ? 30.988 22.724 25.977 1.00 35.90 258 SER B CA 1
ATOM 4530 C C . SER B 1 270 ? 30.290 23.435 27.147 1.00 35.50 258 SER B C 1
ATOM 4531 O O . SER B 1 270 ? 29.151 23.093 27.523 1.00 36.65 258 SER B O 1
ATOM 4534 N N . ILE B 1 271 ? 30.985 24.410 27.726 1.00 33.41 259 ILE B N 1
ATOM 4535 C CA . ILE B 1 271 ? 30.619 24.968 29.029 1.00 33.75 259 ILE B CA 1
ATOM 4536 C C . ILE B 1 271 ? 30.089 26.397 28.949 1.00 34.67 259 ILE B C 1
ATOM 4537 O O . ILE B 1 271 ? 30.638 27.235 28.236 1.00 35.15 259 ILE B O 1
ATOM 4542 N N . SER B 1 272 ? 29.025 26.664 29.700 1.00 35.65 260 SER B N 1
ATOM 4543 C CA . SER B 1 272 ? 28.409 27.986 29.753 1.00 38.31 260 SER B CA 1
ATOM 4544 C C . SER B 1 272 ? 27.803 28.206 31.130 1.00 40.23 260 SER B C 1
ATOM 4545 O O . SER B 1 272 ? 27.397 27.254 31.790 1.00 41.25 260 SER B O 1
ATOM 4548 N N . TRP B 1 273 ? 27.739 29.467 31.549 1.00 42.69 261 TRP B N 1
ATOM 4549 C CA . TRP B 1 273 ? 27.093 29.878 32.802 1.00 44.18 261 TRP B CA 1
ATOM 4550 C C . TRP B 1 273 ? 25.835 29.053 33.158 1.00 42.81 261 TRP B C 1
ATOM 4551 O O . TRP B 1 273 ? 25.658 28.650 34.314 1.00 42.05 261 TRP B O 1
ATOM 4562 N N . ASP B 1 274 ? 24.994 28.777 32.157 1.00 40.80 262 ASP B N 1
ATOM 4563 C CA . ASP B 1 274 ? 23.656 28.244 32.394 1.00 39.85 262 ASP B CA 1
ATOM 4564 C C . ASP B 1 274 ? 23.443 26.809 31.932 1.00 39.88 262 ASP B C 1
ATOM 4565 O O . ASP B 1 274 ? 22.362 26.240 32.136 1.00 38.96 262 ASP B O 1
ATOM 4570 N N . LYS B 1 275 ? 24.466 26.223 31.313 1.00 39.49 263 LYS B N 1
ATOM 4571 C CA . LYS B 1 275 ? 24.318 24.900 30.698 1.00 38.56 263 LYS B CA 1
ATOM 4572 C C . LYS B 1 275 ? 25.638 24.264 30.306 1.00 37.45 263 LYS B C 1
ATOM 4573 O O . LYS B 1 275 ? 26.615 24.945 29.992 1.00 36.78 263 LYS B O 1
ATOM 4579 N N . ILE B 1 276 ? 25.642 22.939 30.332 1.00 36.49 264 ILE B N 1
ATOM 4580 C CA . ILE B 1 276 ? 26.730 22.158 29.776 1.00 35.08 264 ILE B CA 1
ATOM 4581 C C . ILE B 1 276 ? 26.171 21.271 28.684 1.00 33.68 264 ILE B C 1
ATOM 4582 O O . ILE B 1 276 ? 25.180 20.582 28.897 1.00 35.19 264 ILE B O 1
ATOM 4587 N N . VAL B 1 277 ? 26.789 21.323 27.507 1.00 31.87 265 VAL B N 1
ATOM 4588 C CA . VAL B 1 277 ? 26.425 20.450 26.403 1.00 30.89 265 VAL B CA 1
ATOM 4589 C C . VAL B 1 277 ? 27.393 19.263 26.345 1.00 31.94 265 VAL B C 1
ATOM 4590 O O . VAL B 1 277 ? 28.603 19.436 26.127 1.00 33.00 265 VAL B O 1
ATOM 4594 N N . LEU B 1 278 ? 26.860 18.066 26.572 1.00 30.86 266 LEU B N 1
ATOM 4595 C CA . LEU B 1 278 ? 27.632 16.836 26.465 1.00 30.95 266 LEU B CA 1
ATOM 4596 C C . LEU B 1 278 ? 27.304 16.178 25.137 1.00 31.54 266 LEU B C 1
ATOM 4597 O O . LEU B 1 278 ? 26.196 15.659 24.939 1.00 32.15 266 LEU B O 1
ATOM 4602 N N . ASN B 1 279 ? 28.266 16.216 24.220 1.00 32.23 267 ASN B N 1
ATOM 4603 C CA . ASN B 1 279 ? 28.036 15.786 22.841 1.00 33.13 267 ASN B CA 1
ATOM 4604 C C . ASN B 1 279 ? 26.847 16.536 22.229 1.00 33.91 267 ASN B C 1
ATOM 4605 O O . ASN B 1 279 ? 26.951 17.736 21.996 1.00 35.43 267 ASN B O 1
ATOM 4610 N N . GLU B 1 280 ? 25.727 15.864 21.997 1.00 34.82 268 GLU B N 1
ATOM 4611 C CA . GLU B 1 280 ? 24.558 16.531 21.416 1.00 37.24 268 GLU B CA 1
ATOM 4612 C C . GLU B 1 280 ? 23.599 17.084 22.497 1.00 38.43 268 GLU B C 1
ATOM 4613 O O . GLU B 1 280 ? 22.738 17.921 22.209 1.00 37.55 268 GLU B O 1
ATOM 4616 N N . GLU B 1 281 ? 23.793 16.644 23.742 1.00 38.92 269 GLU B N 1
ATOM 4617 C CA . GLU B 1 281 ? 22.776 16.740 24.787 1.00 39.53 269 GLU B CA 1
ATOM 4618 C C . GLU B 1 281 ? 23.000 17.877 25.791 1.00 38.59 269 GLU B C 1
ATOM 4619 O O . GLU B 1 281 ? 24.065 17.983 26.372 1.00 37.79 269 GLU B O 1
ATOM 4625 N N . GLU B 1 282 ? 21.978 18.703 26.005 1.00 39.34 270 GLU B N 1
ATOM 4626 C CA . GLU B 1 282 ? 22.055 19.812 26.964 1.00 41.98 270 GLU B CA 1
ATOM 4627 C C . GLU B 1 282 ? 21.582 19.426 28.366 1.00 41.37 270 GLU B C 1
ATOM 4628 O O . GLU B 1 282 ? 20.629 18.670 28.522 1.00 42.28 270 GLU B O 1
ATOM 4642 N N . LYS B 1 284 ? 20.712 21.787 31.779 1.00 37.59 272 LYS B N 1
ATOM 4643 C CA . LYS B 1 284 ? 20.653 23.123 32.363 1.00 37.97 272 LYS B CA 1
ATOM 4644 C C . LYS B 1 284 ? 21.419 23.105 33.678 1.00 37.52 272 LYS B C 1
ATOM 4645 O O . LYS B 1 284 ? 21.309 22.159 34.447 1.00 39.70 272 LYS B O 1
ATOM 4648 N N . VAL B 1 285 ? 22.220 24.129 33.923 1.00 35.72 273 VAL B N 1
ATOM 4649 C CA . VAL B 1 285 ? 22.902 24.251 35.199 1.00 35.94 273 VAL B CA 1
ATOM 4650 C C . VAL B 1 285 ? 22.078 25.174 36.097 1.00 38.19 273 VAL B C 1
ATOM 4651 O O . VAL B 1 285 ? 21.860 26.336 35.740 1.00 37.45 273 VAL B O 1
ATOM 4655 N N . PRO B 1 286 ? 21.596 24.656 37.252 1.00 40.76 274 PRO B N 1
ATOM 4656 C CA . PRO B 1 286 ? 20.840 25.501 38.190 1.00 42.41 274 PRO B CA 1
ATOM 4657 C C . PRO B 1 286 ? 21.688 26.660 38.684 1.00 42.94 274 PRO B C 1
ATOM 4658 O O . PRO B 1 286 ? 22.843 26.471 39.080 1.00 42.29 274 PRO B O 1
ATOM 4662 N N . GLN B 1 287 ? 21.103 27.851 38.638 1.00 43.89 275 GLN B N 1
ATOM 4663 C CA . GLN B 1 287 ? 21.842 29.081 38.841 1.00 44.66 275 GLN B CA 1
ATOM 4664 C C . GLN B 1 287 ? 22.058 29.396 40.316 1.00 43.91 275 GLN B C 1
ATOM 4665 O O . GLN B 1 287 ? 21.259 29.017 41.162 1.00 43.50 275 GLN B O 1
ATOM 4671 N N . GLU B 1 288 ? 23.175 30.057 40.609 1.00 43.29 276 GLU B N 1
ATOM 4672 C CA . GLU B 1 288 ? 23.553 30.422 41.970 1.00 41.87 276 GLU B CA 1
ATOM 4673 C C . GLU B 1 288 ? 24.330 31.739 41.984 1.00 38.98 276 GLU B C 1
ATOM 4674 O O . GLU B 1 288 ? 24.922 32.140 40.986 1.00 37.89 276 GLU B O 1
ATOM 4680 N N . ASN B 1 289 ? 24.323 32.412 43.122 1.00 37.79 277 ASN B N 1
ATOM 4681 C CA . ASN B 1 289 ? 25.193 33.550 43.303 1.00 37.21 277 ASN B CA 1
ATOM 4682 C C . ASN B 1 289 ? 26.494 33.046 43.918 1.00 37.03 277 ASN B C 1
ATOM 4683 O O . ASN B 1 289 ? 26.507 32.580 45.050 1.00 38.78 277 ASN B O 1
ATOM 4688 N N . SER B 1 290 ? 27.579 33.124 43.159 1.00 36.35 278 SER B N 1
ATOM 4689 C CA . SER B 1 290 ? 28.873 32.609 43.609 1.00 37.26 278 SER B CA 1
ATOM 4690 C C . SER B 1 290 ? 29.471 33.394 44.785 1.00 35.80 278 SER B C 1
ATOM 4691 O O . SER B 1 290 ? 30.174 32.827 45.618 1.00 34.87 278 SER B O 1
ATOM 4694 N N . TYR B 1 291 ? 29.200 34.695 44.836 1.00 34.71 279 TYR B N 1
ATOM 4695 C CA . TYR B 1 291 ? 29.608 35.537 45.968 1.00 35.21 279 TYR B CA 1
ATOM 4696 C C . TYR B 1 291 ? 28.893 35.086 47.234 1.00 36.20 279 TYR B C 1
ATOM 4697 O O . TYR B 1 291 ? 29.499 34.950 48.298 1.00 36.23 279 TYR B O 1
ATOM 4706 N N . GLN B 1 292 ? 27.597 34.829 47.093 1.00 35.14 280 GLN B N 1
ATOM 4707 C CA . GLN B 1 292 ? 26.782 34.359 48.192 1.00 35.27 280 GLN B CA 1
ATOM 4708 C C . GLN B 1 292 ? 27.287 33.010 48.671 1.00 35.80 280 GLN B C 1
ATOM 4709 O O . GLN B 1 292 ? 27.337 32.754 49.873 1.00 37.12 280 GLN B O 1
ATOM 4715 N N . LYS B 1 293 ? 27.676 32.165 47.725 1.00 35.48 281 LYS B N 1
ATOM 4716 C CA . LYS B 1 293 ? 28.162 30.833 48.040 1.00 37.00 281 LYS B CA 1
ATOM 4717 C C . LYS B 1 293 ? 29.489 30.906 48.788 1.00 37.39 281 LYS B C 1
ATOM 4718 O O . LYS B 1 293 ? 29.681 30.207 49.788 1.00 37.26 281 LYS B O 1
ATOM 4721 N N . GLU B 1 294 ? 30.387 31.777 48.329 1.00 38.41 282 GLU B N 1
ATOM 4722 C CA . GLU B 1 294 ? 31.706 31.897 48.949 1.00 38.45 282 GLU B CA 1
ATOM 4723 C C . GLU B 1 294 ? 31.640 32.500 50.373 1.00 38.50 282 GLU B C 1
ATOM 4724 O O . GLU B 1 294 ? 32.493 32.204 51.219 1.00 38.42 282 GLU B O 1
ATOM 4730 N N . PHE B 1 295 ? 30.634 33.327 50.650 1.00 38.17 283 PHE B N 1
ATOM 4731 C CA . PHE B 1 295 ? 30.510 33.888 51.996 1.00 38.18 283 PHE B CA 1
ATOM 4732 C C . PHE B 1 295 ? 30.007 32.819 52.943 1.00 38.32 283 PHE B C 1
ATOM 4733 O O . PHE B 1 295 ? 30.517 32.658 54.045 1.00 38.59 283 PHE B O 1
ATOM 4741 N N . GLU B 1 296 ? 29.024 32.062 52.485 1.00 38.87 284 GLU B N 1
ATOM 4742 C CA . GLU B 1 296 ? 28.593 30.877 53.202 1.00 40.02 284 GLU B CA 1
ATOM 4743 C C . GLU B 1 296 ? 29.785 29.975 53.517 1.00 39.21 284 GLU B C 1
ATOM 4744 O O . GLU B 1 296 ? 29.883 29.462 54.633 1.00 40.89 284 GLU B O 1
ATOM 4750 N N . ASP B 1 297 ? 30.691 29.789 52.554 1.00 37.24 285 ASP B N 1
ATOM 4751 C CA . ASP B 1 297 ? 31.839 28.911 52.778 1.00 35.68 285 ASP B CA 1
ATOM 4752 C C . ASP B 1 297 ? 32.726 29.507 53.859 1.00 35.21 285 ASP B C 1
ATOM 4753 O O . ASP B 1 297 ? 33.163 28.799 54.772 1.00 34.83 285 ASP B O 1
ATOM 4758 N N . PHE B 1 298 ? 32.948 30.816 53.769 1.00 34.30 286 PHE B N 1
ATOM 4759 C CA . PHE B 1 298 ? 33.725 31.551 54.753 1.00 34.85 286 PHE B CA 1
ATOM 4760 C C . PHE B 1 298 ? 33.056 31.506 56.141 1.00 36.88 286 PHE B C 1
ATOM 4761 O O . PHE B 1 298 ? 33.742 31.410 57.168 1.00 36.65 286 PHE B O 1
ATOM 4769 N N . TYR B 1 299 ? 31.722 31.558 56.173 1.00 37.68 287 TYR B N 1
ATOM 4770 C CA . TYR B 1 299 ? 31.011 31.383 57.436 1.00 36.86 287 TYR B CA 1
ATOM 4771 C C . TYR B 1 299 ? 31.331 30.006 58.019 1.00 37.56 287 TYR B C 1
ATOM 4772 O O . TYR B 1 299 ? 31.681 29.894 59.202 1.00 37.76 287 TYR B O 1
ATOM 4781 N N . GLN B 1 300 ? 31.218 28.974 57.178 1.00 36.98 288 GLN B N 1
ATOM 4782 C CA . GLN B 1 300 ? 31.479 27.582 57.575 1.00 36.79 288 GLN B CA 1
ATOM 4783 C C . GLN B 1 300 ? 32.931 27.348 57.994 1.00 36.73 288 GLN B C 1
ATOM 4784 O O . GLN B 1 300 ? 33.212 26.403 58.787 1.00 39.04 288 GLN B O 1
ATOM 4790 N N . VAL B 1 301 ? 33.855 28.185 57.452 1.00 36.11 289 VAL B N 1
ATOM 4791 C CA . VAL B 1 301 ? 35.267 28.015 57.788 1.00 35.46 289 VAL B CA 1
ATOM 4792 C C . VAL B 1 301 ? 35.541 28.530 59.185 1.00 36.80 289 VAL B C 1
ATOM 4793 O O . VAL B 1 301 ? 36.131 27.818 59.999 1.00 37.70 289 VAL B O 1
ATOM 4797 N N . VAL B 1 302 ? 35.074 29.741 59.477 1.00 37.30 290 VAL B N 1
ATOM 4798 C CA . VAL B 1 302 ? 35.444 30.387 60.719 1.00 38.10 290 VAL B CA 1
ATOM 4799 C C . VAL B 1 302 ? 34.627 29.957 61.914 1.00 40.49 290 VAL B C 1
ATOM 4800 O O . VAL B 1 302 ? 35.125 30.009 63.036 1.00 40.64 290 VAL B O 1
ATOM 4804 N N . ALA B 1 303 ? 33.378 29.551 61.690 1.00 42.75 291 ALA B N 1
ATOM 4805 C CA . ALA B 1 303 ? 32.482 29.227 62.815 1.00 42.91 291 ALA B CA 1
ATOM 4806 C C . ALA B 1 303 ? 32.261 27.729 62.962 1.00 43.04 291 ALA B C 1
ATOM 4807 O O . ALA B 1 303 ? 32.008 27.236 64.077 1.00 43.18 291 ALA B O 1
ATOM 4809 N N . GLU B 1 304 ? 32.358 27.011 61.822 1.00 43.14 292 GLU B N 1
ATOM 4810 C CA . GLU B 1 304 ? 31.883 25.614 61.745 1.00 43.52 292 GLU B CA 1
ATOM 4811 C C . GLU B 1 304 ? 32.989 24.587 61.479 1.00 41.25 292 GLU B C 1
ATOM 4812 O O . GLU B 1 304 ? 32.718 23.415 61.262 1.00 40.03 292 GLU B O 1
ATOM 4818 N N . GLY B 1 305 ? 34.282 25.057 61.590 1.00 41.09 293 GLY B N 1
ATOM 4819 C CA . GLY B 1 305 ? 35.422 24.145 61.439 1.00 42.58 293 GLY B CA 1
ATOM 4820 C C . GLY B 1 305 ? 35.648 23.563 60.037 1.00 44.48 293 GLY B C 1
ATOM 4821 O O . GLY B 1 305 ? 36.486 22.660 59.870 1.00 43.82 293 GLY B O 1
ATOM 4822 N N . LYS B 1 306 ? 34.925 24.070 59.025 1.00 43.69 294 LYS B N 1
ATOM 4823 C CA . LYS B 1 306 ? 35.128 23.568 57.672 1.00 44.23 294 LYS B CA 1
ATOM 4824 C C . LYS B 1 306 ? 36.542 23.930 57.241 1.00 44.14 294 LYS B C 1
ATOM 4825 O O . LYS B 1 306 ? 36.939 25.092 57.334 1.00 43.93 294 LYS B O 1
ATOM 4829 N N . PRO B 1 307 ? 37.319 22.923 56.813 1.00 43.94 295 PRO B N 1
ATOM 4830 C CA . PRO B 1 307 ? 38.622 23.195 56.237 1.00 43.71 295 PRO B CA 1
ATOM 4831 C C . PRO B 1 307 ? 38.504 24.146 55.051 1.00 45.23 295 PRO B C 1
ATOM 4832 O O . PRO B 1 307 ? 37.502 24.125 54.309 1.00 44.31 295 PRO B O 1
ATOM 4836 N N . ASN B 1 308 ? 39.530 24.982 54.897 1.00 46.01 296 ASN B N 1
ATOM 4837 C CA . ASN B 1 308 ? 39.519 26.017 53.894 1.00 45.56 296 ASN B CA 1
ATOM 4838 C C . ASN B 1 308 ? 40.074 25.534 52.556 1.00 47.03 296 ASN B C 1
ATOM 4839 O O . ASN B 1 308 ? 41.195 25.877 52.175 1.00 48.79 296 ASN B O 1
ATOM 4844 N N . ASP B 1 309 ? 39.277 24.738 51.849 1.00 46.71 297 ASP B N 1
ATOM 4845 C CA . ASP B 1 309 ? 39.686 24.161 50.576 1.00 46.57 297 ASP B CA 1
ATOM 4846 C C . ASP B 1 309 ? 39.487 25.142 49.413 1.00 46.29 297 ASP B C 1
ATOM 4847 O O . ASP B 1 309 ? 40.267 25.141 48.464 1.00 49.16 297 ASP B O 1
ATOM 4849 N N . LEU B 1 310 ? 38.462 25.988 49.506 1.00 43.31 298 LEU B N 1
ATOM 4850 C CA . LEU B 1 310 ? 37.982 26.747 48.356 1.00 41.80 298 LEU B CA 1
ATOM 4851 C C . LEU B 1 310 ? 38.385 28.201 48.401 1.00 42.27 298 LEU B C 1
ATOM 4852 O O . LEU B 1 310 ? 38.491 28.854 47.359 1.00 44.46 298 LEU B O 1
ATOM 4857 N N . GLY B 1 311 ? 38.604 28.722 49.597 1.00 40.27 299 GLY B N 1
ATOM 4858 C CA . GLY B 1 311 ? 39.088 30.076 49.717 1.00 38.99 299 GLY B CA 1
ATOM 4859 C C . GLY B 1 311 ? 40.516 30.151 50.205 1.00 39.34 299 GLY B C 1
ATOM 4860 O O . GLY B 1 311 ? 40.948 31.200 50.682 1.00 40.77 299 GLY B O 1
ATOM 4861 N N . SER B 1 312 ? 41.250 29.047 50.091 1.00 38.63 300 SER B N 1
ATOM 4862 C CA . SER B 1 312 ? 42.603 28.992 50.617 1.00 39.05 300 SER B CA 1
ATOM 4863 C C . SER B 1 312 ? 43.582 29.799 49.776 1.00 38.88 300 SER B C 1
ATOM 4864 O O . SER B 1 312 ? 43.512 29.793 48.542 1.00 38.76 300 SER B O 1
ATOM 4867 N N . PRO B 1 313 ? 44.495 30.511 50.448 1.00 38.48 301 PRO B N 1
ATOM 4868 C CA . PRO B 1 313 ? 45.476 31.353 49.779 1.00 37.48 301 PRO B CA 1
ATOM 4869 C C . PRO B 1 313 ? 46.397 30.567 48.850 1.00 36.82 301 PRO B C 1
ATOM 4870 O O . PRO B 1 313 ? 46.839 31.102 47.837 1.00 37.86 301 PRO B O 1
ATOM 4874 N N . VAL B 1 314 ? 46.683 29.314 49.196 1.00 36.21 302 VAL B N 1
ATOM 4875 C CA . VAL B 1 314 ? 47.574 28.466 48.417 1.00 34.42 302 VAL B CA 1
ATOM 4876 C C . VAL B 1 314 ? 46.977 28.258 47.031 1.00 36.09 302 VAL B C 1
ATOM 4877 O O . VAL B 1 314 ? 47.665 28.408 46.018 1.00 36.17 302 VAL B O 1
ATOM 4881 N N . GLN B 1 315 ? 45.680 27.970 46.990 1.00 36.56 303 GLN B N 1
ATOM 4882 C CA . GLN B 1 315 ? 44.941 27.878 45.729 1.00 36.46 303 GLN B CA 1
ATOM 4883 C C . GLN B 1 315 ? 44.960 29.209 44.946 1.00 36.43 303 GLN B C 1
ATOM 4884 O O . GLN B 1 315 ? 45.142 29.225 43.715 1.00 35.76 303 GLN B O 1
ATOM 4890 N N . ALA B 1 316 ? 44.792 30.321 45.653 1.00 34.44 304 ALA B N 1
ATOM 4891 C CA . ALA B 1 316 ? 44.786 31.617 44.994 1.00 34.76 304 ALA B CA 1
ATOM 4892 C C . ALA B 1 316 ? 46.169 31.984 44.447 1.00 36.33 304 ALA B C 1
ATOM 4893 O O . ALA B 1 316 ? 46.284 32.658 43.402 1.00 35.73 304 ALA B O 1
ATOM 4895 N N . LEU B 1 317 ? 47.214 31.534 45.143 1.00 36.44 305 LEU B N 1
ATOM 4896 C CA . LEU B 1 317 ? 48.586 31.780 44.698 1.00 36.02 305 LEU B CA 1
ATOM 4897 C C . LEU B 1 317 ? 48.863 31.010 43.405 1.00 38.01 305 LEU B C 1
ATOM 4898 O O . LEU B 1 317 ? 49.496 31.539 42.482 1.00 38.45 305 LEU B O 1
ATOM 4903 N N . LYS B 1 318 ? 48.365 29.770 43.340 1.00 37.93 306 LYS B N 1
ATOM 4904 C CA . LYS B 1 318 ? 48.485 28.938 42.143 1.00 36.63 306 LYS B CA 1
ATOM 4905 C C . LYS B 1 318 ? 47.745 29.549 40.955 1.00 36.63 306 LYS B C 1
ATOM 4906 O O . LYS B 1 318 ? 48.189 29.430 39.817 1.00 36.55 306 LYS B O 1
ATOM 4912 N N . ASP B 1 319 ? 46.620 30.213 41.219 1.00 36.47 307 ASP B N 1
ATOM 4913 C CA . ASP B 1 319 ? 45.916 30.933 40.158 1.00 37.53 307 ASP B CA 1
ATOM 4914 C C . ASP B 1 319 ? 46.814 32.041 39.594 1.00 36.57 307 ASP B C 1
ATOM 4915 O O . ASP B 1 319 ? 47.024 32.122 38.392 1.00 37.69 307 ASP B O 1
ATOM 4920 N N . LEU B 1 320 ? 47.361 32.867 40.474 1.00 35.02 308 LEU B N 1
ATOM 4921 C CA . LEU B 1 320 ? 48.196 33.975 40.052 1.00 35.01 308 LEU B CA 1
ATOM 4922 C C . LEU B 1 320 ? 49.400 33.447 39.306 1.00 34.91 308 LEU B C 1
ATOM 4923 O O . LEU B 1 320 ? 49.796 34.013 38.290 1.00 35.52 308 LEU B O 1
ATOM 4928 N N . ALA B 1 321 ? 49.950 32.341 39.806 1.00 34.58 309 ALA B N 1
ATOM 4929 C CA . ALA B 1 321 ? 51.170 31.768 39.261 1.00 35.57 309 ALA B CA 1
ATOM 4930 C C . ALA B 1 321 ? 50.990 31.354 37.805 1.00 35.95 309 ALA B C 1
ATOM 4931 O O . ALA B 1 321 ? 51.869 31.604 36.977 1.00 34.96 309 ALA B O 1
ATOM 4933 N N . PHE B 1 322 ? 49.837 30.767 37.492 1.00 36.97 310 PHE B N 1
ATOM 4934 C CA . PHE B 1 322 ? 49.502 30.437 36.110 1.00 37.00 310 PHE B CA 1
ATOM 4935 C C . PHE B 1 322 ? 49.638 31.686 35.243 1.00 36.51 310 PHE B C 1
ATOM 4936 O O . PHE B 1 322 ? 50.322 31.661 34.200 1.00 36.03 310 PHE B O 1
ATOM 4944 N N . ILE B 1 323 ? 49.003 32.777 35.673 1.00 34.86 311 ILE B N 1
ATOM 4945 C CA . ILE B 1 323 ? 49.012 33.990 34.857 1.00 35.00 311 ILE B CA 1
ATOM 4946 C C . ILE B 1 323 ? 50.385 34.635 34.837 1.00 35.22 311 ILE B C 1
ATOM 4947 O O . ILE B 1 323 ? 50.817 35.105 33.786 1.00 36.44 311 ILE B O 1
ATOM 4952 N N . GLU B 1 324 ? 51.082 34.652 35.978 1.00 35.07 312 GLU B N 1
ATOM 4953 C CA . GLU B 1 324 ? 52.415 35.257 36.020 1.00 34.94 312 GLU B CA 1
ATOM 4954 C C . GLU B 1 324 ? 53.369 34.526 35.070 1.00 35.34 312 GLU B C 1
ATOM 4955 O O . GLU B 1 324 ? 54.124 35.167 34.325 1.00 33.87 312 GLU B O 1
ATOM 4961 N N . ALA B 1 325 ? 53.284 33.194 35.053 1.00 34.74 313 ALA B N 1
ATOM 4962 C CA . ALA B 1 325 ? 54.066 32.388 34.108 1.00 34.57 313 ALA B CA 1
ATOM 4963 C C . ALA B 1 325 ? 53.812 32.793 32.650 1.00 36.09 313 ALA B C 1
ATOM 4964 O O . ALA B 1 325 ? 54.761 32.975 31.881 1.00 35.41 313 ALA B O 1
ATOM 4966 N N . CYS B 1 326 ? 52.529 32.935 32.293 1.00 35.74 314 CYS B N 1
ATOM 4967 C CA . CYS B 1 326 ? 52.099 33.362 30.964 1.00 35.22 314 CYS B CA 1
ATOM 4968 C C . CYS B 1 326 ? 52.624 34.727 30.542 1.00 36.37 314 CYS B C 1
ATOM 4969 O O . CYS B 1 326 ? 52.874 34.933 29.372 1.00 37.32 314 CYS B O 1
ATOM 4972 N N . VAL B 1 327 ? 52.764 35.660 31.485 1.00 37.46 315 VAL B N 1
ATOM 4973 C CA . VAL B 1 327 ? 53.282 37.009 31.204 1.00 35.20 315 VAL B CA 1
ATOM 4974 C C . VAL B 1 327 ? 54.811 36.988 31.021 1.00 36.74 315 VAL B C 1
ATOM 4975 O O . VAL B 1 327 ? 55.354 37.692 30.164 1.00 38.93 315 VAL B O 1
ATOM 4979 N N . ARG B 1 328 ? 55.505 36.178 31.817 1.00 36.81 316 ARG B N 1
ATOM 4980 C CA . ARG B 1 328 ? 56.968 36.053 31.710 1.00 37.07 316 ARG B CA 1
ATOM 4981 C C . ARG B 1 328 ? 57.385 35.294 30.445 1.00 36.75 316 ARG B C 1
ATOM 4982 O O . ARG B 1 328 ? 58.495 35.497 29.935 1.00 37.57 316 ARG B O 1
ATOM 4986 N N . SER B 1 329 ? 56.496 34.427 29.949 1.00 34.16 317 SER B N 1
ATOM 4987 C CA . SER B 1 329 ? 56.844 33.417 28.950 1.00 30.97 317 SER B CA 1
ATOM 4988 C C . SER B 1 329 ? 57.503 33.934 27.682 1.00 31.90 317 SER B C 1
ATOM 4989 O O . SER B 1 329 ? 58.524 33.383 27.256 1.00 31.93 317 SER B O 1
ATOM 4992 N N . ALA B 1 330 ? 56.899 34.953 27.064 1.00 30.50 318 ALA B N 1
ATOM 4993 C CA . ALA B 1 330 ? 57.371 35.483 25.788 1.00 30.49 318 ALA B CA 1
ATOM 4994 C C . ALA B 1 330 ? 57.569 34.355 24.793 1.00 31.90 318 ALA B C 1
ATOM 4995 O O . ALA B 1 330 ? 58.482 34.402 23.950 1.00 31.35 318 ALA B O 1
ATOM 4997 N N . GLY B 1 331 ? 56.716 33.336 24.898 1.00 32.29 319 GLY B N 1
ATOM 4998 C CA . GLY B 1 331 ? 56.784 32.182 24.004 1.00 33.02 319 GLY B CA 1
ATOM 4999 C C . GLY B 1 331 ? 57.655 31.058 24.530 1.00 34.46 319 GLY B C 1
ATOM 5000 O O . GLY B 1 331 ? 57.585 29.952 24.033 1.00 36.27 319 GLY B O 1
ATOM 5001 N N . ASN B 1 332 ? 58.490 31.331 25.530 1.00 34.88 320 ASN B N 1
ATOM 5002 C CA . ASN B 1 332 ? 59.352 30.297 26.088 1.00 33.09 320 ASN B CA 1
ATOM 5003 C C . ASN B 1 332 ? 58.565 29.391 27.032 1.00 33.32 320 ASN B C 1
ATOM 5004 O O . ASN B 1 332 ? 57.515 29.770 27.550 1.00 33.19 320 ASN B O 1
ATOM 5009 N N . LYS B 1 333 ? 59.082 28.191 27.252 1.00 32.75 321 LYS B N 1
ATOM 5010 C CA . LYS B 1 333 ? 58.426 27.212 28.096 1.00 32.00 321 LYS B CA 1
ATOM 5011 C C . LYS B 1 333 ? 58.669 27.551 29.557 1.00 31.14 321 LYS B C 1
ATOM 5012 O O . LYS B 1 333 ? 59.796 27.590 30.008 1.00 30.90 321 LYS B O 1
ATOM 5018 N N . VAL B 1 334 ? 57.608 27.804 30.300 1.00 31.80 322 VAL B N 1
ATOM 5019 C CA . VAL B 1 334 ? 57.751 28.059 31.715 1.00 31.03 322 VAL B CA 1
ATOM 5020 C C . VAL B 1 334 ? 57.117 26.928 32.514 1.00 33.32 322 VAL B C 1
ATOM 5021 O O . VAL B 1 334 ? 55.917 26.657 32.364 1.00 33.25 322 VAL B O 1
ATOM 5025 N N . PHE B 1 335 ? 57.917 26.272 33.361 1.00 33.96 323 PHE B N 1
ATOM 5026 C CA . PHE B 1 335 ? 57.397 25.291 34.331 1.00 33.26 323 PHE B CA 1
ATOM 5027 C C . PHE B 1 335 ? 56.892 26.040 35.540 1.00 35.32 323 PHE B C 1
ATOM 5028 O O . PHE B 1 335 ? 57.676 26.631 36.293 1.00 35.47 323 PHE B O 1
ATOM 5036 N N . VAL B 1 336 ? 55.578 25.996 35.730 1.00 38.38 324 VAL B N 1
ATOM 5037 C CA . VAL B 1 336 ? 54.894 26.759 36.779 1.00 39.55 324 VAL B CA 1
ATOM 5038 C C . VAL B 1 336 ? 55.437 26.553 38.183 1.00 38.76 324 VAL B C 1
ATOM 5039 O O . VAL B 1 336 ? 55.607 27.506 38.932 1.00 39.86 324 VAL B O 1
ATOM 5043 N N . SER B 1 337 ? 55.724 25.317 38.548 1.00 39.80 325 SER B N 1
ATOM 5044 C CA . SER B 1 337 ? 56.221 25.056 39.891 1.00 40.68 325 SER B CA 1
ATOM 5045 C C . SER B 1 337 ? 57.427 25.921 40.202 1.00 39.48 325 SER B C 1
ATOM 5046 O O . SER B 1 337 ? 57.611 26.306 41.344 1.00 41.00 325 SER B O 1
ATOM 5049 N N . SER B 1 338 ? 58.233 26.243 39.189 1.00 38.22 326 SER B N 1
ATOM 5050 C CA . SER B 1 338 ? 59.427 27.089 39.386 1.00 37.21 326 SER B CA 1
ATOM 5051 C C . SER B 1 338 ? 59.122 28.475 39.965 1.00 37.96 326 SER B C 1
ATOM 5052 O O . SER B 1 338 ? 60.008 29.122 40.505 1.00 36.95 326 SER B O 1
ATOM 5055 N N . LEU B 1 339 ? 57.873 28.929 39.841 1.00 38.97 327 LEU B N 1
ATOM 5056 C CA . LEU B 1 339 ? 57.455 30.207 40.412 1.00 39.69 327 LEU B CA 1
ATOM 5057 C C . LEU B 1 339 ? 57.024 30.049 41.861 1.00 40.94 327 LEU B C 1
ATOM 5058 O O . LEU B 1 339 ? 56.928 31.017 42.590 1.00 42.14 327 LEU B O 1
ATOM 5063 N N . LEU B 1 340 ? 56.774 28.820 42.278 1.00 43.48 328 LEU B N 1
ATOM 5064 C CA . LEU B 1 340 ? 56.302 28.557 43.620 1.00 46.65 328 LEU B CA 1
ATOM 5065 C C . LEU B 1 340 ? 57.411 27.907 44.435 1.00 49.28 328 LEU B C 1
ATOM 5066 O O . LEU B 1 340 ? 57.981 28.502 45.352 1.00 50.04 328 LEU B O 1
#

Radius of gyration: 30.67 Å; Cα contacts (8 Å, |Δi|>4): 1443; chains: 2; bounding box: 50×65×97 Å

InterPro domains:
  IPR000683 Gfo/Idh/MocA-like oxidoreductase, N-terminal [PF01408] (7-126)
  IPR036291 NAD(P)-binding domain superfamily [SSF51735] (5-157)
  IPR055170 GFO/IDH/MocA-like oxidoreductase domain [PF22725] (136-257)

Secondary structure (DSSP, 8-state):
-PPEEEEEE--SHIIIIIIHHHHHTTTTTEEEEEEE-SSHHHHHHHH---S-EEES-HHHHHHSS--SEEEE---GGGHHHHHHHHHHTT-EEEEESSSSSSHHHHHHHHHHHHH-SS-EEEE-GGGG-HHHHHHHHHHHTTTTSSB---EEEEB--TT-SGGG-HHHHTT-STTTHHHHHHHHHHH--TTT--EEEEEEEEE---TTS---EEEEEEEETTS-EEEEEEESSSB---EEEEEBSS-EEEEETTEEEETTB--PPP--HHHHHHHHHHHHHHS----SSS-HHHHHHHHHHHHHHHHHTTS-EEGGGG-/--EEEEEE--SHIIIIIIHHHHHTTTTTEEEEEEE-SSHHHHHHHH---SPEEES-HHHHHTTT--SEEEE---GGGHHHHHHHHHTTT-EEEEESSSSSSHHHHHHHHHHHHHSSS-EEEE-GGGG-HHHHHHHHHHHTTTTSSB---EEEEB--TT-SGGG-HHHHTT-STTTHHHHHHHHHHH--TTT--EEEEEEEEE---SSS---EEEEEEEETTS-EEEEEEESS-B---EEEEEBSS-EEEEETTEEEETTB--PPP--HHHHHHHHHHHHHTT----SSS-HHHHHHHHHHHHHHHH-TTS-EEGGGG-

Sequence (637 aa):
LRKIRLGIVGCGIAARELHLPALKNLSHLFEITAVTSRTRSHAEEFAKVGNPAVFDSYEELLESGLVDAVDLTLPVELNLPFIEKALRKGVHVICEKPISTDVETGKKVVELSEKSEKTVYIAENFRHVPAFWKAKELVESGAIGDPVFNWQIWVGDENNKYVHTDWRKKPKHVGGFLSDGGVHHAAARLILGEIEWISAVAKDLSPLLGGDFLSSIFEFENGTVGNYTISYSLKGNERFEITGTKGKISISWDKIVLNEEEKVPQENSYQKEFEDFYQVVAEGKPNDLGSPVQALKDLAFIEACVRSAGNKVFVSSLLRKIRLGIVGCGIAARELHLPALKNLSHLFEITAVTSRTRSHAEEFAKVGNPAVFDSYEELLESGLVDAVDLTLPVELNLPFIEKALRKGVHVICEKPISTDVETGKKVVELSEKSEKTVYIAENFRHVPAFWKAKELVESGAIGDPVFNWQIWVGDENNKYVHTDWRKKPKHVGGFLSDGGVHHAAARLILGEIEWISAVAKDLSPLLGGDFLSSIFEFENGTVGNYTISYSLKGNERFEITGTKGKISISWDKIVLNEEEKVPQENSYQKEFEDFYQVVAEGKPNDLGSPVQALKDLAFIEACVRSAGNKVFVSSLL

Foldseek 3Di:
DDAFAEEEEAQDDCVPPFQVVLVVVVVVHYQDAEYEHCDQVSRVVVCVSPHHHYDPDPLCVLVVPRGQAYEYPDLQQCQQVSLLSNQVSNHAYEYEDLCHQALVSLVSSQVSQVVGPHHYFYQLLLLQQVLLVVLQVCQVVQLQHDWAEEKEEEQADPPDPVLPDPCFLAPSHQQRVLRVCQLNVLLSCSRQNAWFKKFKAHDDDDNSTHNFWMWMWTAGPSGHIYIYTYGNHGDDDIWDKIHHPRFIWTTDSAWIQTHNDMGDPHDSSSSVSVVVVSCVRPVVDDRDRRRSVSSSSSRLVSNNRSPNNRPMDGSVVSD/DAFEEEEEALDDCVQPFQPVLVVVVVVHYQHAEYEYCDQVSRVVSCVSDHHHYDDDLLCRLVVPRGQAYEADDLQQCQLVSCLSNLVSNHAYEYEDLCHQALVSLVSVQVSQVVGPHHYFHQLLLLQQVLLVVLQCCVVVQVQNAWAEEKEEEQADPPDPVLPDDCLQAPSHAQRVCRVCQLSVLLSCSRQNAWFKKAKDDDDDDNSTHNFWMWMWTAGPSGHIYIYIYGNHGDDDIWDKIHHPRWIWTTDSAWIQTHNDMGGDHDSSSSVSVVVVSCVRPVVDDRPRRRSVSSSSSSLVSNNNSPRNRNMDGSVVSD

Nearest PDB structures (foldseek):
  6nor-assembly1_A  TM=8.397E-01  e=6.179E-23  Micromonospora echinospora
  7x2y-assembly1_B  TM=8.412E-01  e=3.927E-22  Comamonas testosteroni KF-1
  3q2i-assembly1_A  TM=8.771E-01  e=1.250E-20  Chromobacterium violaceum
  9azo-assembly2_C  TM=8.421E-01  e=1.442E-19  unclassified
  3euw-assembly1_C  TM=7.805E-01  e=6.803E-19  Corynebacterium glutamicum ATCC 13032